Protein AF-0000000076765664 (afdb_homodimer)

Solvent-accessible surface area (backbone atoms only — not comparable to full-atom values): 29771 Å² total; per-residue (Å²): 138,83,83,81,79,84,80,82,80,79,77,76,74,71,69,67,62,60,58,57,54,54,55,56,56,60,59,64,64,59,67,69,59,68,70,66,71,72,58,66,40,49,37,82,98,42,90,52,65,43,54,82,77,34,41,49,78,82,53,77,95,61,85,74,51,81,62,32,49,33,46,73,45,98,91,29,39,26,33,61,51,65,94,41,78,28,46,53,74,42,66,37,77,91,77,33,34,38,31,24,40,30,64,59,28,36,35,70,40,46,89,84,52,68,70,56,43,84,70,52,54,43,29,71,91,39,54,42,26,47,27,40,85,52,22,27,33,35,36,36,12,41,55,28,28,41,33,31,41,38,90,88,41,83,42,32,47,54,23,29,39,32,13,31,53,33,45,79,85,54,49,53,59,60,52,37,12,10,28,41,18,16,42,17,40,36,43,80,81,34,36,54,50,36,77,45,76,45,67,48,56,70,54,47,51,73,40,54,80,33,40,75,56,43,44,76,63,58,59,58,32,34,26,35,37,32,53,29,25,54,89,76,60,69,51,45,68,64,59,45,77,46,87,71,69,61,43,46,22,39,31,29,50,64,73,83,80,62,59,70,65,59,72,69,52,56,68,88,118,138,85,83,81,78,87,83,81,82,78,81,73,72,75,70,69,62,61,59,57,54,55,54,56,57,60,59,63,64,60,67,69,60,69,71,67,72,74,60,66,40,48,36,82,98,43,89,52,66,43,53,82,77,34,40,49,78,82,57,81,93,63,86,75,50,80,62,33,49,32,45,73,46,97,90,30,38,27,35,62,51,65,93,41,76,28,45,54,74,42,66,38,78,90,78,34,33,39,32,24,41,32,63,59,30,37,38,70,43,46,88,82,54,68,71,56,42,84,70,52,54,44,29,71,91,41,55,42,25,47,27,40,83,52,22,26,33,34,35,36,12,40,55,28,28,41,31,31,42,39,90,87,40,81,43,31,47,55,22,28,38,33,11,31,53,33,43,80,86,52,51,54,60,61,51,36,12,11,27,41,17,15,43,19,39,35,43,78,81,34,36,53,50,37,76,47,78,46,67,48,57,69,55,46,52,73,43,54,78,33,38,74,56,44,45,75,64,60,60,58,34,33,25,35,38,33,52,28,25,51,90,77,61,69,49,45,68,64,57,45,75,46,86,72,68,61,44,46,22,41,30,29,51,64,73,83,80,60,57,71,65,60,72,71,49,59,66,87,119

Structure (mmCIF, N/CA/C/O backbone):
data_AF-0000000076765664-model_v1
#
loop_
_entity.id
_entity.type
_entity.pdbx_description
1 polymer 'Uncharacterized protein'
#
loop_
_atom_site.group_PDB
_atom_site.id
_atom_site.type_symbol
_atom_site.label_atom_id
_atom_site.label_alt_id
_atom_site.label_comp_id
_atom_site.label_asym_id
_atom_site.label_entity_id
_atom_site.label_seq_id
_atom_site.pdbx_PDB_ins_code
_atom_site.Cartn_x
_atom_site.Cartn_y
_atom_site.Cartn_z
_atom_site.occupancy
_atom_site.B_iso_or_equiv
_atom_site.auth_seq_id
_atom_site.auth_comp_id
_atom_site.auth_asym_id
_atom_site.auth_atom_id
_atom_site.pdbx_PDB_model_num
ATOM 1 N N . MET A 1 1 ? 41.719 -48.406 -108.688 1 25.58 1 MET A N 1
ATOM 2 C CA . MET A 1 1 ? 42 -47.188 -107.938 1 25.58 1 MET A CA 1
ATOM 3 C C . MET A 1 1 ? 40.719 -46.594 -107.375 1 25.58 1 MET A C 1
ATOM 5 O O . MET A 1 1 ? 39.875 -46.062 -108.062 1 25.58 1 MET A O 1
ATOM 9 N N . LYS A 1 2 ? 40.156 -47.344 -106.312 1 29.62 2 LYS A N 1
ATOM 10 C CA . LYS A 1 2 ? 38.875 -47.406 -105.625 1 29.62 2 LYS A CA 1
ATOM 11 C C . LYS A 1 2 ? 38.688 -46.188 -104.688 1 29.62 2 LYS A C 1
ATOM 13 O O . LYS A 1 2 ? 39.406 -46 -103.75 1 29.62 2 LYS A O 1
ATOM 18 N N . ILE A 1 3 ? 38.344 -45 -105.25 1 30.25 3 ILE A N 1
ATOM 19 C CA . ILE A 1 3 ? 38.344 -43.719 -104.562 1 30.25 3 ILE A CA 1
ATOM 20 C C . ILE A 1 3 ? 37.312 -43.75 -103.438 1 30.25 3 ILE A C 1
ATOM 22 O O . ILE A 1 3 ? 36.156 -44.094 -103.688 1 30.25 3 ILE A O 1
ATOM 26 N N . LEU A 1 4 ? 37.719 -43.844 -102.188 1 29.95 4 LEU A N 1
ATOM 27 C CA . LEU A 1 4 ? 37.188 -43.906 -100.812 1 29.95 4 LEU A CA 1
ATOM 28 C C . LEU A 1 4 ? 36.438 -42.625 -100.438 1 29.95 4 LEU A C 1
ATOM 30 O O . LEU A 1 4 ? 37 -41.531 -100.5 1 29.95 4 LEU A O 1
ATOM 34 N N . GLY A 1 5 ? 35.125 -42.531 -100.812 1 29.28 5 GLY A N 1
ATOM 35 C CA . GLY A 1 5 ? 34.25 -41.406 -100.562 1 29.28 5 GLY A CA 1
ATOM 36 C C . GLY A 1 5 ? 34.125 -41 -99.125 1 29.28 5 GLY A C 1
ATOM 37 O O . GLY A 1 5 ? 34.281 -41.812 -98.25 1 29.28 5 GLY A O 1
ATOM 38 N N . ALA A 1 6 ? 34.344 -39.688 -98.75 1 30.81 6 ALA A N 1
ATOM 39 C CA . ALA A 1 6 ? 34.469 -38.844 -97.562 1 30.81 6 ALA A CA 1
ATOM 40 C C . ALA A 1 6 ? 33.125 -38.812 -96.812 1 30.81 6 ALA A C 1
ATOM 42 O O . ALA A 1 6 ? 32.094 -38.406 -97.375 1 30.81 6 ALA A O 1
ATOM 43 N N . GLN A 1 7 ? 32.938 -39.719 -95.875 1 28.72 7 GLN A N 1
ATOM 44 C CA . GLN A 1 7 ? 31.797 -39.875 -94.938 1 28.72 7 GLN A CA 1
ATOM 45 C C . GLN A 1 7 ? 31.641 -38.625 -94.062 1 28.72 7 GLN A C 1
ATOM 47 O O . GLN A 1 7 ? 32.625 -38.219 -93.438 1 28.72 7 GLN A O 1
ATOM 52 N N . GLY A 1 8 ? 30.719 -37.625 -94.375 1 29.91 8 GLY A N 1
ATOM 53 C CA . GLY A 1 8 ? 30.359 -36.375 -93.75 1 29.91 8 GLY A CA 1
ATOM 54 C C . GLY A 1 8 ? 29.906 -36.562 -92.312 1 29.91 8 GLY A C 1
ATOM 55 O O . GLY A 1 8 ? 29.375 -37.625 -91.938 1 29.91 8 GLY A O 1
ATOM 56 N N . ASN A 1 9 ? 30.625 -36.031 -91.25 1 29.66 9 ASN A N 1
ATOM 57 C CA . ASN A 1 9 ? 30.562 -36 -89.812 1 29.66 9 ASN A CA 1
ATOM 58 C C . ASN A 1 9 ? 29.312 -35.312 -89.312 1 29.66 9 ASN A C 1
ATOM 60 O O . ASN A 1 9 ? 29.109 -34.125 -89.562 1 29.66 9 ASN A O 1
ATOM 64 N N . PRO A 1 10 ? 28.047 -35.875 -89.25 1 35.47 10 PRO A N 1
ATOM 65 C CA . PRO A 1 10 ? 26.859 -35.125 -88.812 1 35.47 10 PRO A CA 1
ATOM 66 C C . PRO A 1 10 ? 26.891 -34.781 -87.312 1 35.47 10 PRO A C 1
ATOM 68 O O . PRO A 1 10 ? 25.844 -34.469 -86.75 1 35.47 10 PRO A O 1
ATOM 71 N N . CYS A 1 11 ? 27.953 -34.281 -86.625 1 29.47 11 CYS A N 1
ATOM 72 C CA . CYS A 1 11 ? 28 -34.25 -85.188 1 29.47 11 CYS A CA 1
ATOM 73 C C . CYS A 1 11 ? 27.047 -33.219 -84.625 1 29.47 11 CYS A C 1
ATOM 75 O O . CYS A 1 11 ? 27.031 -32.969 -83.438 1 29.47 11 CYS A O 1
ATOM 77 N N . ALA A 1 12 ? 26.219 -32.344 -85.312 1 36.91 12 ALA A N 1
ATOM 78 C CA . ALA A 1 12 ? 25.938 -31.109 -84.625 1 36.91 12 ALA A CA 1
ATOM 79 C C . ALA A 1 12 ? 24.781 -31.297 -83.625 1 36.91 12 ALA A C 1
ATOM 81 O O . ALA A 1 12 ? 24.281 -30.312 -83.062 1 36.91 12 ALA A O 1
ATOM 82 N N . THR A 1 13 ? 24.297 -32.469 -83.188 1 41.34 13 THR A N 1
ATOM 83 C CA . THR A 1 13 ? 22.938 -32.375 -82.688 1 41.34 13 THR A CA 1
ATOM 84 C C . THR A 1 13 ? 22.953 -31.891 -81.25 1 41.34 13 THR A C 1
ATOM 86 O O . THR A 1 13 ? 21.906 -31.719 -80.625 1 41.34 13 THR A O 1
ATOM 89 N N . THR A 1 14 ? 24.047 -31.641 -80.438 1 43.28 14 THR A N 1
ATOM 90 C CA . THR A 1 14 ? 23.844 -32 -79.062 1 43.28 14 THR A CA 1
ATOM 91 C C . THR A 1 14 ? 23.203 -30.844 -78.312 1 43.28 14 THR A C 1
ATOM 93 O O . THR A 1 14 ? 22.875 -31 -77.125 1 43.28 14 THR A O 1
ATOM 96 N N . PRO A 1 15 ? 22.984 -29.562 -78.875 1 52.53 15 PRO A N 1
ATOM 97 C CA . PRO A 1 15 ? 22.969 -28.594 -77.812 1 52.53 15 PRO A CA 1
ATOM 98 C C . PRO A 1 15 ? 21.594 -28.469 -77.125 1 52.53 15 PRO A C 1
ATOM 100 O O . PRO A 1 15 ? 21.453 -27.781 -76.125 1 52.53 15 PRO A O 1
ATOM 103 N N . HIS A 1 16 ? 20.5 -29.078 -77.688 1 53.91 16 HIS A N 1
ATOM 104 C CA . HIS A 1 16 ? 19.188 -28.656 -77.188 1 53.91 16 HIS A CA 1
ATOM 105 C C . HIS A 1 16 ? 18.844 -29.344 -75.875 1 53.91 16 HIS A C 1
ATOM 107 O O . HIS A 1 16 ? 17.922 -28.922 -75.188 1 53.91 16 HIS A O 1
ATOM 113 N N . ILE A 1 17 ? 19.672 -30.375 -75.562 1 56.44 17 ILE A N 1
ATOM 114 C CA . ILE A 1 17 ? 19.25 -31.141 -74.375 1 56.44 17 ILE A CA 1
ATOM 115 C C . ILE A 1 17 ? 19.594 -30.375 -73.125 1 56.44 17 ILE A C 1
ATOM 117 O O . ILE A 1 17 ? 18.875 -30.438 -72.125 1 56.44 17 ILE A O 1
ATOM 121 N N . PHE A 1 18 ? 20.531 -29.328 -73.312 1 58.62 18 PHE A N 1
ATOM 122 C CA . PHE A 1 18 ? 20.984 -28.703 -72.062 1 58.62 18 PHE A CA 1
ATOM 123 C C . PHE A 1 18 ? 20 -27.656 -71.562 1 58.62 18 PHE A C 1
ATOM 125 O O . PHE A 1 18 ? 19.781 -27.484 -70.375 1 58.62 18 PHE A O 1
ATOM 132 N N . LEU A 1 19 ? 19.203 -27.094 -72.5 1 60.03 19 LEU A N 1
ATOM 133 C CA . LEU A 1 19 ? 18.328 -26 -72.125 1 60.03 19 LEU A CA 1
ATOM 134 C C . LEU A 1 19 ? 17.078 -26.531 -71.438 1 60.03 19 LEU A C 1
ATOM 136 O O . LEU A 1 19 ? 16.609 -25.938 -70.438 1 60.03 19 LEU A O 1
ATOM 140 N N . VAL A 1 20 ? 16.609 -27.734 -71.812 1 60.72 20 VAL A N 1
ATOM 141 C CA . VAL A 1 20 ? 15.398 -28.297 -71.188 1 60.72 20 VAL A CA 1
ATOM 142 C C . VAL A 1 20 ? 15.695 -28.781 -69.812 1 60.72 20 VAL A C 1
ATOM 144 O O . VAL A 1 20 ? 14.875 -28.609 -68.875 1 60.72 20 VAL A O 1
ATOM 147 N N . GLN A 1 21 ? 16.938 -29.156 -69.5 1 61.19 21 GLN A N 1
ATOM 148 C CA . GLN A 1 21 ? 17.297 -29.625 -68.188 1 61.19 21 GLN A CA 1
ATOM 149 C C . GLN A 1 21 ? 17.422 -28.453 -67.188 1 61.19 21 GLN A C 1
ATOM 151 O O . GLN A 1 21 ? 17.047 -28.562 -66.062 1 61.19 21 GLN A O 1
ATOM 156 N N . LEU A 1 22 ? 17.781 -27.266 -67.75 1 57.78 22 LEU A N 1
ATOM 157 C CA . LEU A 1 22 ? 17.906 -26.109 -66.875 1 57.78 22 LEU A CA 1
ATOM 158 C C . LEU A 1 22 ? 16.531 -25.562 -66.5 1 57.78 22 LEU A C 1
ATOM 160 O O . LEU A 1 22 ? 16.297 -25.172 -65.375 1 57.78 22 LEU A O 1
ATOM 164 N N . LEU A 1 23 ? 15.562 -25.688 -67.375 1 58.16 23 LEU A N 1
ATOM 165 C CA . LEU A 1 23 ? 14.219 -25.188 -67.125 1 58.16 23 LEU A CA 1
ATOM 166 C C . LEU A 1 23 ? 13.508 -26.109 -66.125 1 58.16 23 LEU A C 1
ATOM 168 O O . LEU A 1 23 ? 12.789 -25.625 -65.25 1 58.16 23 LEU A O 1
ATOM 172 N N . LEU A 1 24 ? 13.781 -27.422 -66.125 1 56 24 LEU A N 1
ATOM 173 C CA . LEU A 1 24 ? 13.141 -28.344 -65.25 1 56 24 LEU A CA 1
ATOM 174 C C . LEU A 1 24 ? 13.703 -28.188 -63.812 1 56 24 LEU A C 1
ATOM 176 O O . LEU A 1 24 ? 12.969 -28.297 -62.844 1 56 24 LEU A O 1
ATOM 180 N N . LEU A 1 25 ? 14.992 -27.75 -63.719 1 52.12 25 LEU A N 1
ATOM 181 C CA . LEU A 1 25 ? 15.57 -27.531 -62.375 1 52.12 25 LEU A CA 1
ATOM 182 C C . LEU A 1 25 ? 15.031 -26.25 -61.75 1 52.12 25 LEU A C 1
ATOM 184 O O . LEU A 1 25 ? 14.867 -26.172 -60.531 1 52.12 25 LEU A O 1
ATOM 188 N N . CYS A 1 26 ? 14.672 -25.266 -62.594 1 50.84 26 CYS A N 1
ATOM 189 C CA . CYS A 1 26 ? 14.172 -24.016 -62.031 1 50.84 26 CYS A CA 1
ATOM 190 C C . CYS A 1 26 ? 12.758 -24.172 -61.5 1 50.84 26 CYS A C 1
ATOM 192 O O . CYS A 1 26 ? 12.336 -23.453 -60.594 1 50.84 26 CYS A O 1
ATOM 194 N N . LEU A 1 27 ? 11.961 -25.078 -62.094 1 48 27 LEU A N 1
ATOM 195 C CA . LEU A 1 27 ? 10.578 -25.219 -61.656 1 48 27 LEU A CA 1
ATOM 196 C C . LEU A 1 27 ? 10.523 -25.984 -60.312 1 48 27 LEU A C 1
ATOM 198 O O . LEU A 1 27 ? 9.555 -25.844 -59.562 1 48 27 LEU A O 1
ATOM 202 N N . CYS A 1 28 ? 11.477 -26.875 -60.094 1 44.5 28 CYS A N 1
ATOM 203 C CA . CYS A 1 28 ? 11.336 -27.672 -58.875 1 44.5 28 CYS A CA 1
ATOM 204 C C . CYS A 1 28 ? 11.695 -26.844 -57.625 1 44.5 28 CYS A C 1
ATOM 206 O O . CYS A 1 28 ? 11.523 -27.297 -56.5 1 44.5 28 CYS A O 1
ATOM 208 N N . SER A 1 29 ? 12.445 -25.797 -57.906 1 43.62 29 SER A N 1
ATOM 209 C CA . SER A 1 29 ? 12.875 -25.141 -56.656 1 43.62 29 SER A CA 1
ATOM 210 C C . SER A 1 29 ? 11.742 -24.328 -56.062 1 43.62 29 SER A C 1
ATOM 212 O O . SER A 1 29 ? 11.898 -23.734 -54.969 1 43.62 29 SER A O 1
ATOM 214 N N . LEU A 1 30 ? 10.695 -24.062 -56.875 1 42.25 30 LEU A N 1
ATOM 215 C CA . LEU A 1 30 ? 9.805 -23.078 -56.25 1 42.25 30 LEU A CA 1
ATOM 216 C C . LEU A 1 30 ? 9.016 -23.719 -55.094 1 42.25 30 LEU A C 1
ATOM 218 O O . LEU A 1 30 ? 8.609 -23.016 -54.156 1 42.25 30 LEU A O 1
ATOM 222 N N . PHE A 1 31 ? 8.531 -24.891 -55.375 1 38.59 31 PHE A N 1
ATOM 223 C CA . PHE A 1 31 ? 7.398 -25.203 -54.5 1 38.59 31 PHE A CA 1
ATOM 224 C C . PHE A 1 31 ? 7.871 -25.625 -53.125 1 38.59 31 PHE A C 1
ATOM 226 O O . PHE A 1 31 ? 7.168 -26.344 -52.406 1 38.59 31 PHE A O 1
ATOM 233 N N . CYS A 1 32 ? 9.117 -25.703 -52.875 1 36.62 32 CYS A N 1
ATOM 234 C CA . CYS A 1 32 ? 9.25 -26.016 -51.469 1 36.62 32 CYS A CA 1
ATOM 235 C C . CYS A 1 32 ? 8.609 -24.938 -50.594 1 36.62 32 CYS A C 1
ATOM 237 O O . CYS A 1 32 ? 9.266 -23.953 -50.25 1 36.62 32 CYS A O 1
ATOM 239 N N . THR A 1 33 ? 7.438 -24.422 -51.031 1 37.34 33 THR A N 1
ATOM 240 C CA . THR A 1 33 ? 6.77 -23.703 -49.969 1 37.34 33 THR A CA 1
ATOM 241 C C . THR A 1 33 ? 6.684 -24.562 -48.688 1 37.34 33 THR A C 1
ATOM 243 O O . THR A 1 33 ? 5.973 -25.562 -48.688 1 37.34 33 THR A O 1
ATOM 246 N N . GLY A 1 34 ? 7.77 -24.938 -48.125 1 37.91 34 GLY A N 1
ATOM 247 C CA . GLY A 1 34 ? 7.516 -25.406 -46.781 1 37.91 34 GLY A CA 1
ATOM 248 C C . GLY A 1 34 ? 6.312 -24.75 -46.125 1 37.91 34 GLY A C 1
ATOM 249 O O . GLY A 1 34 ? 6.203 -23.516 -46.125 1 37.91 34 GLY A O 1
ATOM 250 N N . PHE A 1 35 ? 5.121 -25.25 -46.375 1 36.31 35 PHE A N 1
ATOM 251 C CA . PHE A 1 35 ? 4.082 -24.891 -45.406 1 36.31 35 PHE A CA 1
ATOM 252 C C . PHE A 1 35 ? 4.676 -24.688 -44.031 1 36.31 35 PHE A C 1
ATOM 254 O O . PHE A 1 35 ? 5.141 -25.641 -43.406 1 36.31 35 PHE A O 1
ATOM 261 N N . SER A 1 36 ? 5.453 -23.734 -43.812 1 39.22 36 SER A N 1
ATOM 262 C CA . SER A 1 36 ? 5.617 -23.422 -42.406 1 39.22 36 SER A CA 1
ATOM 263 C C . SER A 1 36 ? 4.34 -23.719 -41.625 1 39.22 36 SER A C 1
ATOM 265 O O . SER A 1 36 ? 3.299 -23.109 -41.875 1 39.22 36 SER A O 1
ATOM 267 N N . GLN A 1 37 ? 3.881 -24.906 -41.531 1 42.31 37 GLN A N 1
ATOM 268 C CA . GLN A 1 37 ? 2.801 -25.172 -40.562 1 42.31 37 GLN A CA 1
ATOM 269 C C . GLN A 1 37 ? 2.693 -24.062 -39.531 1 42.31 37 GLN A C 1
ATOM 271 O O . GLN A 1 37 ? 3.629 -23.844 -38.75 1 42.31 37 GLN A O 1
ATOM 276 N N . SER A 1 38 ? 2.156 -22.938 -39.844 1 48.47 38 SER A N 1
ATOM 277 C CA . SER A 1 38 ? 1.904 -21.812 -38.969 1 48.47 38 SER A CA 1
ATOM 278 C C . SER A 1 38 ? 1.567 -22.266 -37.562 1 48.47 38 SER A C 1
ATOM 280 O O . SER A 1 38 ? 0.646 -23.047 -37.344 1 48.47 38 SER A O 1
ATOM 282 N N . ASN A 1 39 ? 2.537 -22.734 -36.781 1 58.38 39 ASN A N 1
ATOM 283 C CA . ASN A 1 39 ? 2.32 -23.078 -35.375 1 58.38 39 ASN A CA 1
ATOM 284 C C . ASN A 1 39 ? 1.175 -22.281 -34.781 1 58.38 39 ASN A C 1
ATOM 286 O O . ASN A 1 39 ? 1.047 -21.078 -35.031 1 58.38 39 ASN A O 1
ATOM 290 N N . PRO A 1 40 ? 0.118 -23.016 -34.406 1 65.19 40 PRO A N 1
ATOM 291 C CA . PRO A 1 40 ? -0.995 -22.266 -33.844 1 65.19 40 PRO A CA 1
ATOM 292 C C . PRO A 1 40 ? -0.533 -21.188 -32.844 1 65.19 40 PRO A C 1
ATOM 294 O O . PRO A 1 40 ? 0.348 -21.453 -32.031 1 65.19 40 PRO A O 1
ATOM 297 N N . THR A 1 41 ? -0.925 -20.047 -33.219 1 82.25 41 THR A N 1
ATOM 298 C CA . THR A 1 41 ? -0.602 -18.938 -32.344 1 82.25 41 THR A CA 1
ATOM 299 C C . THR A 1 41 ? -1.743 -18.656 -31.375 1 82.25 41 THR A C 1
ATOM 301 O O . THR A 1 41 ? -1.747 -17.641 -30.688 1 82.25 41 THR A O 1
ATOM 304 N N . LYS A 1 42 ? -2.766 -19.672 -31.453 1 89.88 42 LYS A N 1
ATOM 305 C CA . LYS A 1 42 ? -3.877 -19.531 -30.516 1 89.88 42 LYS A CA 1
ATOM 306 C C . LYS A 1 42 ? -4.441 -20.891 -30.125 1 89.88 42 LYS A C 1
ATOM 308 O O . LYS A 1 42 ? -4.41 -21.828 -30.906 1 89.88 42 LYS A O 1
ATOM 313 N N . CYS A 1 43 ? -4.914 -20.984 -28.953 1 92.94 43 CYS A N 1
ATOM 314 C CA . CYS A 1 43 ? -5.691 -22.141 -28.547 1 92.94 43 CYS A CA 1
ATOM 315 C C . CYS A 1 43 ? -7.105 -22.078 -29.109 1 92.94 43 CYS A C 1
ATOM 317 O O . CYS A 1 43 ? -7.664 -21 -29.281 1 92.94 43 CYS A O 1
ATOM 319 N N . PRO A 1 44 ? -7.617 -23.25 -29.375 1 89.88 44 PRO A N 1
ATOM 320 C CA . PRO A 1 44 ? -9 -23.25 -29.859 1 89.88 44 PRO A CA 1
ATOM 321 C C . PRO A 1 44 ? -9.961 -22.547 -28.906 1 89.88 44 PRO A C 1
ATOM 323 O O . PRO A 1 44 ? -9.93 -22.781 -27.703 1 89.88 44 PRO A O 1
ATOM 326 N N . GLY A 1 45 ? -10.805 -21.625 -29.469 1 90 45 GLY A N 1
ATOM 327 C CA . GLY A 1 45 ? -11.82 -20.953 -28.672 1 90 45 GLY A CA 1
ATOM 328 C C . GLY A 1 45 ? -11.266 -19.812 -27.859 1 90 45 GLY A C 1
ATOM 329 O O . GLY A 1 45 ? -12.008 -19.172 -27.094 1 90 45 GLY A O 1
ATOM 330 N N . SER A 1 46 ? -9.969 -19.609 -28.031 1 92.38 46 SER A N 1
ATOM 331 C CA . SER A 1 46 ? -9.344 -18.531 -27.25 1 92.38 46 SER A CA 1
ATOM 332 C C . SER A 1 46 ? -9.023 -17.328 -28.125 1 92.38 46 SER A C 1
ATOM 334 O O . SER A 1 46 ? -8.672 -17.484 -29.297 1 92.38 46 SER A O 1
ATOM 336 N N . SER A 1 47 ? -9.227 -16.141 -27.562 1 91.69 47 SER A N 1
ATOM 337 C CA . SER A 1 47 ? -8.875 -14.922 -28.281 1 91.69 47 SER A CA 1
ATOM 338 C C . SER A 1 47 ? -7.438 -14.5 -27.984 1 91.69 47 SER A C 1
ATOM 340 O O . SER A 1 47 ? -6.93 -13.539 -28.562 1 91.69 47 SER A O 1
ATOM 342 N N . ILE A 1 48 ? -6.77 -15.305 -27.172 1 94.06 48 ILE A N 1
ATOM 343 C CA . ILE A 1 48 ? -5.434 -14.922 -26.734 1 94.06 48 ILE A CA 1
ATOM 344 C C . ILE A 1 48 ? -4.398 -15.406 -27.75 1 94.06 48 ILE A C 1
ATOM 346 O O . ILE A 1 48 ? -4.324 -16.609 -28.031 1 94.06 48 ILE A O 1
ATOM 350 N N . ASP A 1 49 ? -3.594 -14.422 -28.234 1 91.81 49 ASP A N 1
ATOM 351 C CA . ASP A 1 49 ? -2.48 -14.773 -29.109 1 91.81 49 ASP A CA 1
ATOM 352 C C . ASP A 1 49 ? -1.295 -15.305 -28.312 1 91.81 49 ASP A C 1
ATOM 354 O O . ASP A 1 49 ? -0.97 -14.781 -27.234 1 91.81 49 ASP A O 1
ATOM 358 N N . ILE A 1 50 ? -0.705 -16.328 -28.875 1 92.5 50 ILE A N 1
ATOM 359 C CA . ILE A 1 50 ? 0.461 -16.922 -28.234 1 92.5 50 ILE A CA 1
ATOM 360 C C . ILE A 1 50 ? 1.707 -16.656 -29.078 1 92.5 50 ILE A C 1
ATOM 362 O O . ILE A 1 50 ? 2.1 -17.484 -29.891 1 92.5 50 ILE A O 1
ATOM 366 N N . PRO A 1 51 ? 2.25 -15.539 -28.828 1 89.12 51 PRO A N 1
ATOM 367 C CA . PRO A 1 51 ? 3.434 -15.195 -29.625 1 89.12 51 PRO A CA 1
ATOM 368 C C . PRO A 1 51 ? 4.711 -15.828 -29.078 1 89.12 51 PRO A C 1
ATOM 370 O O . PRO A 1 51 ? 4.77 -16.203 -27.906 1 89.12 51 PRO A O 1
ATOM 373 N N . SER A 1 52 ? 5.641 -15.992 -30.031 1 86.69 52 SER A N 1
ATOM 374 C CA . SER A 1 52 ? 6.973 -16.312 -29.531 1 86.69 52 SER A CA 1
ATOM 375 C C . SER A 1 52 ? 7.43 -15.305 -28.484 1 86.69 52 SER A C 1
ATOM 377 O O . SER A 1 52 ? 7.148 -14.109 -28.609 1 86.69 52 SER A O 1
ATOM 379 N N . PRO A 1 53 ? 8.086 -15.766 -27.312 1 88.62 53 PRO A N 1
ATOM 380 C CA . PRO A 1 53 ? 8.727 -17.078 -27.156 1 88.62 53 PRO A CA 1
ATOM 381 C C . PRO A 1 53 ? 7.77 -18.141 -26.641 1 88.62 53 PRO A C 1
ATOM 383 O O . PRO A 1 53 ? 8.164 -19.297 -26.453 1 88.62 53 PRO A O 1
ATOM 386 N N . PHE A 1 54 ? 6.531 -17.734 -26.438 1 90.69 54 PHE A N 1
ATOM 387 C CA . PHE A 1 54 ? 5.547 -18.734 -26.047 1 90.69 54 PHE A CA 1
ATOM 388 C C . PHE A 1 54 ? 5.238 -19.672 -27.203 1 90.69 54 PHE A C 1
ATOM 390 O O . PHE A 1 54 ? 5.352 -19.281 -28.375 1 90.69 54 PHE A O 1
ATOM 397 N N . ASN A 1 55 ? 4.961 -20.922 -26.766 1 87.88 55 ASN A N 1
ATOM 398 C CA . ASN A 1 55 ? 4.676 -21.891 -27.828 1 87.88 55 ASN A CA 1
ATOM 399 C C . ASN A 1 55 ? 3.656 -22.938 -27.359 1 87.88 55 ASN A C 1
ATOM 401 O O . ASN A 1 55 ? 3.545 -23.219 -26.172 1 87.88 55 ASN A O 1
ATOM 405 N N . ILE A 1 56 ? 2.869 -23.484 -28.156 1 88.25 56 ILE A N 1
ATOM 406 C CA . ILE A 1 56 ? 1.976 -24.609 -27.922 1 88.25 56 ILE A CA 1
ATOM 407 C C . ILE A 1 56 ? 2.641 -25.906 -28.406 1 88.25 56 ILE A C 1
ATOM 409 O O . ILE A 1 56 ? 2.82 -26.109 -29.609 1 88.25 56 ILE A O 1
ATOM 413 N N . PRO A 1 57 ? 2.99 -26.719 -27.203 1 77.44 57 PRO A N 1
ATOM 414 C CA . PRO A 1 57 ? 3.676 -27.938 -27.625 1 77.44 57 PRO A CA 1
ATOM 415 C C . PRO A 1 57 ? 2.822 -28.812 -28.531 1 77.44 57 PRO A C 1
ATOM 417 O O . PRO A 1 57 ? 1.605 -28.906 -28.359 1 77.44 57 PRO A O 1
ATOM 420 N N . GLY A 1 58 ? 3.428 -29.688 -29.266 1 66.06 58 GLY A N 1
ATOM 421 C CA . GLY A 1 58 ? 2.93 -30.547 -30.328 1 66.06 58 GLY A CA 1
ATOM 422 C C . GLY A 1 58 ? 3.318 -30.062 -31.703 1 66.06 58 GLY A C 1
ATOM 423 O O . GLY A 1 58 ? 3.129 -30.781 -32.688 1 66.06 58 GLY A O 1
ATOM 424 N N . ASN A 1 59 ? 2.996 -28.734 -31.797 1 49.97 59 ASN A N 1
ATOM 425 C CA . ASN A 1 59 ? 3.348 -28.438 -33.188 1 49.97 59 ASN A CA 1
ATOM 426 C C . ASN A 1 59 ? 4.832 -28.672 -33.438 1 49.97 59 ASN A C 1
ATOM 428 O O . ASN A 1 59 ? 5.605 -28.891 -32.5 1 49.97 59 ASN A O 1
ATOM 432 N N . SER A 1 60 ? 5.648 -27.734 -34.219 1 47.97 60 SER A N 1
ATOM 433 C CA . SER A 1 60 ? 6.91 -27.859 -34.938 1 47.97 60 SER A CA 1
ATOM 434 C C . SER A 1 60 ? 8.07 -28.109 -33.969 1 47.97 60 SER A C 1
ATOM 436 O O . SER A 1 60 ? 7.949 -27.875 -32.781 1 47.97 60 SER A O 1
ATOM 438 N N . SER A 1 61 ? 9.312 -28.594 -34.562 1 45.59 61 SER A N 1
ATOM 439 C CA . SER A 1 61 ? 10.727 -28.875 -34.312 1 45.59 61 SER A CA 1
ATOM 440 C C . SER A 1 61 ? 11.359 -27.797 -33.469 1 45.59 61 SER A C 1
ATOM 442 O O . SER A 1 61 ? 12.578 -27.766 -33.281 1 45.59 61 SER A O 1
ATOM 444 N N . ILE A 1 62 ? 10.617 -26.719 -33.125 1 49.5 62 ILE A N 1
ATOM 445 C CA . ILE A 1 62 ? 11.32 -25.5 -32.781 1 49.5 62 ILE A CA 1
ATOM 446 C C . ILE A 1 62 ? 11.82 -25.594 -31.344 1 49.5 62 ILE A C 1
ATOM 448 O O . ILE A 1 62 ? 11.148 -26.156 -30.484 1 49.5 62 ILE A O 1
ATOM 452 N N . SER A 1 63 ? 13.047 -25.141 -31.234 1 49.72 63 SER A N 1
ATOM 453 C CA . SER A 1 63 ? 13.844 -24.938 -30.031 1 49.72 63 SER A CA 1
ATOM 454 C C . SER A 1 63 ? 12.984 -24.422 -28.891 1 49.72 63 SER A C 1
ATOM 456 O O . SER A 1 63 ? 12.336 -23.375 -29.016 1 49.72 63 SER A O 1
ATOM 458 N N . ARG A 1 64 ? 12.398 -25.312 -28.062 1 58.22 64 ARG A N 1
ATOM 459 C CA . ARG A 1 64 ? 11.531 -25.109 -26.906 1 58.22 64 ARG A CA 1
ATOM 460 C C . ARG A 1 64 ? 12.234 -24.266 -25.844 1 58.22 64 ARG A C 1
ATOM 462 O O . ARG A 1 64 ? 13.383 -24.531 -25.5 1 58.22 64 ARG A O 1
ATOM 469 N N . ASN A 1 65 ? 11.797 -23.031 -25.734 1 63.53 65 ASN A N 1
ATOM 470 C CA . ASN A 1 65 ? 12.266 -22.297 -24.547 1 63.53 65 ASN A CA 1
ATOM 471 C C . ASN A 1 65 ? 11.609 -22.812 -23.281 1 63.53 65 ASN A C 1
ATOM 473 O O . ASN A 1 65 ? 10.398 -22.703 -23.109 1 63.53 65 ASN A O 1
ATOM 477 N N . PRO A 1 66 ? 12.398 -23.531 -22.594 1 75.88 66 PRO A N 1
ATOM 478 C CA . PRO A 1 66 ? 11.828 -24.062 -21.359 1 75.88 66 PRO A CA 1
ATOM 479 C C . PRO A 1 66 ? 11.078 -23.016 -20.547 1 75.88 66 PRO A C 1
ATOM 481 O O . PRO A 1 66 ? 11.539 -21.875 -20.422 1 75.88 66 PRO A O 1
ATOM 484 N N . GLY A 1 67 ? 9.836 -23.266 -20.25 1 86.19 67 GLY A N 1
ATOM 485 C CA . GLY A 1 67 ? 9.078 -22.391 -19.375 1 86.19 67 GLY A CA 1
ATOM 486 C C . GLY A 1 67 ? 8.008 -21.609 -20.109 1 86.19 67 GLY A C 1
ATOM 487 O O . GLY A 1 67 ? 7.113 -21.031 -19.469 1 86.19 67 GLY A O 1
ATOM 488 N N . PHE A 1 68 ? 8.062 -21.625 -21.453 1 90.31 68 PHE A N 1
ATOM 489 C CA . PHE A 1 68 ? 7.141 -20.781 -22.203 1 90.31 68 PHE A CA 1
ATOM 490 C C . PHE A 1 68 ? 6.082 -21.625 -22.906 1 90.31 68 PHE A C 1
ATOM 492 O O . PHE A 1 68 ? 5.348 -21.125 -23.766 1 90.31 68 PHE A O 1
ATOM 499 N N . ASP A 1 69 ? 5.988 -22.812 -22.516 1 90.62 69 ASP A N 1
ATOM 500 C CA . ASP A 1 69 ? 5.035 -23.719 -23.156 1 90.62 69 ASP A CA 1
ATOM 501 C C . ASP A 1 69 ? 3.609 -23.438 -22.688 1 90.62 69 ASP A C 1
ATOM 503 O O . ASP A 1 69 ? 3.357 -23.312 -21.484 1 90.62 69 ASP A O 1
ATOM 507 N N . ILE A 1 70 ? 2.744 -23.391 -23.703 1 93.69 70 ILE A N 1
ATOM 508 C CA . ILE A 1 70 ? 1.324 -23.203 -23.438 1 93.69 70 ILE A CA 1
ATOM 509 C C . ILE A 1 70 ? 0.547 -24.453 -23.828 1 93.69 70 ILE A C 1
ATOM 511 O O . ILE A 1 70 ? 0.711 -24.969 -24.938 1 93.69 70 ILE A O 1
ATOM 515 N N . SER A 1 71 ? -0.211 -24.953 -22.891 1 92.19 71 SER A N 1
ATOM 516 C CA . SER A 1 71 ? -1.138 -26.047 -23.203 1 92.19 71 SER A CA 1
ATOM 517 C C . SER A 1 71 ? -2.553 -25.516 -23.422 1 92.19 71 SER A C 1
ATOM 519 O O . SER A 1 71 ? -2.965 -24.547 -22.766 1 92.19 71 SER A O 1
ATOM 521 N N . CYS A 1 72 ? -3.219 -26.156 -24.281 1 93.44 72 CYS A N 1
ATOM 522 C CA . CYS A 1 72 ? -4.594 -25.75 -24.562 1 93.44 72 CYS A CA 1
ATOM 523 C C . CYS A 1 72 ? -5.586 -26.688 -23.875 1 93.44 72 CYS A C 1
ATOM 525 O O . CYS A 1 72 ? -5.621 -27.875 -24.172 1 93.44 72 CYS A O 1
ATOM 527 N N . ASP A 1 73 ? -6.336 -26.078 -22.906 1 92.06 73 ASP A N 1
ATOM 528 C CA . ASP A 1 73 ? -7.375 -26.812 -22.203 1 92.06 73 ASP A CA 1
ATOM 529 C C . ASP A 1 73 ? -8.766 -26.266 -22.547 1 92.06 73 ASP A C 1
ATOM 531 O O . ASP A 1 73 ? -8.891 -25.328 -23.312 1 92.06 73 ASP A O 1
ATOM 535 N N . SER A 1 74 ? -9.75 -26.938 -22.047 1 91.44 74 SER A N 1
ATOM 536 C CA . SER A 1 74 ? -11.125 -26.516 -22.297 1 91.44 74 SER A CA 1
ATOM 537 C C . SER A 1 74 ? -11.375 -25.125 -21.734 1 91.44 74 SER A C 1
ATOM 539 O O . SER A 1 74 ? -12.234 -24.391 -22.25 1 91.44 74 SER A O 1
ATOM 541 N N . THR A 1 75 ? -10.609 -24.734 -20.766 1 90.38 75 THR A N 1
ATOM 542 C CA . THR A 1 75 ? -10.836 -23.4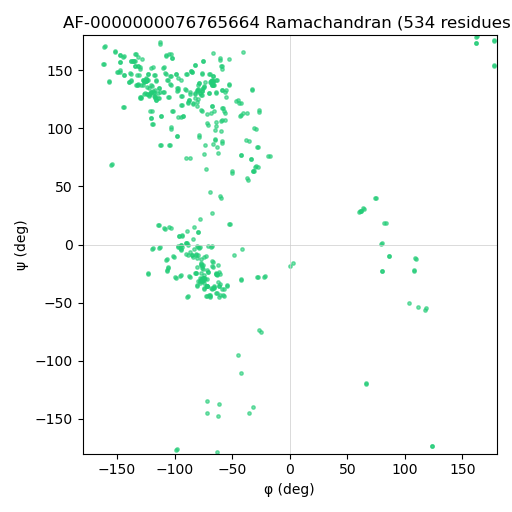53 -20.109 1 90.38 75 THR A CA 1
ATOM 543 C C . THR A 1 75 ? -9.953 -22.359 -20.719 1 90.38 75 THR A C 1
ATOM 545 O O . THR A 1 75 ? -10.062 -21.188 -20.344 1 90.38 75 THR A O 1
ATOM 548 N N . GLY A 1 76 ? -9.125 -22.797 -21.672 1 92.81 76 GLY A N 1
ATOM 549 C CA . GLY A 1 76 ? -8.258 -21.828 -22.328 1 92.81 76 GLY A CA 1
ATOM 550 C C . GLY A 1 76 ? -6.785 -22.188 -22.219 1 92.81 76 GLY A C 1
ATOM 551 O O . GLY A 1 76 ? -6.441 -23.297 -21.828 1 92.81 76 GLY A O 1
ATOM 552 N N . PRO A 1 77 ? -5.969 -21.25 -22.688 1 96.25 77 PRO A N 1
ATOM 553 C CA . PRO A 1 77 ? -4.527 -21.5 -22.609 1 96.25 77 PRO A CA 1
ATOM 554 C C . PRO A 1 77 ? -4.016 -21.562 -21.172 1 96.25 77 PRO A C 1
ATOM 556 O O . PRO A 1 77 ? -4.43 -20.766 -20.328 1 96.25 77 PRO A O 1
ATOM 559 N N . MET A 1 78 ? -3.133 -22.562 -20.969 1 95.5 78 MET A N 1
ATOM 560 C CA . MET A 1 78 ? -2.578 -22.781 -19.641 1 95.5 78 MET A CA 1
ATOM 561 C C . MET A 1 78 ? -1.055 -22.719 -19.672 1 95.5 78 MET A C 1
ATOM 563 O O . MET A 1 78 ? -0.429 -23.141 -20.641 1 95.5 78 MET A O 1
ATOM 567 N N . ILE A 1 79 ? -0.531 -22.234 -18.594 1 94.56 79 ILE A N 1
ATOM 568 C CA . ILE A 1 79 ? 0.917 -22.25 -18.406 1 94.56 79 ILE A CA 1
ATOM 569 C C . ILE A 1 79 ? 1.271 -22.953 -17.109 1 94.56 79 ILE A C 1
ATOM 571 O O . ILE A 1 79 ? 0.57 -22.812 -16.094 1 94.56 79 ILE A O 1
ATOM 575 N N . SER A 1 80 ? 2.322 -23.641 -17.188 1 91.5 80 SER A N 1
ATOM 576 C CA . SER A 1 80 ? 2.781 -24.359 -16 1 91.5 80 SER A CA 1
ATOM 577 C C . SER A 1 80 ? 3.803 -23.531 -15.227 1 91.5 80 SER A C 1
ATOM 579 O O . SER A 1 80 ? 4.844 -23.156 -15.766 1 91.5 80 SER A O 1
ATOM 581 N N . LEU A 1 81 ? 3.447 -23.266 -14.016 1 89.69 81 LEU A N 1
ATOM 582 C CA . LEU A 1 81 ? 4.348 -22.594 -13.086 1 89.69 81 LEU A CA 1
ATOM 583 C C . LEU A 1 81 ? 4.645 -23.469 -11.875 1 89.69 81 LEU A C 1
ATOM 585 O O . LEU A 1 81 ? 3.787 -23.641 -11.008 1 89.69 81 LEU A O 1
ATOM 589 N N . GLY A 1 82 ? 5.82 -24.031 -11.898 1 78.38 82 GLY A N 1
ATOM 590 C CA . GLY A 1 82 ? 6.098 -25.031 -10.891 1 78.38 82 GLY A CA 1
ATOM 591 C C . GLY A 1 82 ? 5.242 -26.281 -11.039 1 78.38 82 GLY A C 1
ATOM 592 O O . GLY A 1 82 ? 5.203 -26.891 -12.109 1 78.38 82 GLY A O 1
ATOM 593 N N . ARG A 1 83 ? 4.461 -26.531 -9.977 1 77.56 83 ARG A N 1
ATOM 594 C CA . ARG A 1 83 ? 3.695 -27.766 -9.992 1 77.56 83 ARG A CA 1
ATOM 595 C C . ARG A 1 83 ? 2.225 -27.5 -10.289 1 77.56 83 ARG A C 1
ATOM 597 O O . ARG A 1 83 ? 1.383 -28.391 -10.141 1 77.56 83 ARG A O 1
ATOM 604 N N . LYS A 1 84 ? 1.961 -26.328 -10.766 1 85.88 84 LYS A N 1
ATOM 605 C CA . LYS A 1 84 ? 0.561 -25.969 -10.977 1 85.88 84 LYS A CA 1
ATOM 606 C C . LYS A 1 84 ? 0.362 -25.312 -12.344 1 85.88 84 LYS A C 1
ATOM 608 O O . LYS A 1 84 ? 1.301 -24.75 -12.906 1 85.88 84 LYS A O 1
ATOM 613 N N . GLN A 1 85 ? -0.854 -25.484 -12.805 1 90.44 85 GLN A N 1
ATOM 614 C CA . GLN A 1 85 ? -1.242 -24.844 -14.062 1 90.44 85 GLN A CA 1
ATOM 615 C C . GLN A 1 85 ? -2.098 -23.609 -13.805 1 90.44 85 GLN A C 1
ATOM 617 O O . GLN A 1 85 ? -2.986 -23.625 -12.953 1 90.44 85 GLN A O 1
ATOM 622 N N . TYR A 1 86 ? -1.749 -22.656 -14.555 1 94.19 86 TYR A N 1
ATOM 623 C CA . TYR A 1 86 ? -2.484 -21.406 -14.453 1 94.19 86 TYR A CA 1
ATOM 624 C C . TYR A 1 86 ? -3.039 -20.984 -15.812 1 94.19 86 TYR A C 1
ATOM 626 O O . TYR A 1 86 ? -2.377 -21.156 -16.844 1 94.19 86 TYR A O 1
ATOM 634 N N . ARG A 1 87 ? -4.188 -20.484 -15.766 1 96.38 87 ARG A N 1
ATOM 635 C CA . ARG A 1 87 ? -4.789 -20.016 -17 1 96.38 87 ARG A CA 1
ATOM 636 C C . ARG A 1 87 ? -4.152 -18.688 -17.453 1 96.38 87 ARG A C 1
ATOM 638 O O . ARG A 1 87 ? -3.984 -17.781 -16.656 1 96.38 87 ARG A O 1
ATOM 645 N N . VAL A 1 88 ? -3.867 -18.609 -18.734 1 97.19 88 VAL A N 1
ATOM 646 C CA . VAL A 1 88 ? -3.303 -17.406 -19.312 1 97.19 88 VAL A CA 1
ATOM 647 C C . VAL A 1 88 ? -4.426 -16.438 -19.703 1 97.19 88 VAL A C 1
ATOM 649 O O . VAL A 1 88 ? -5.355 -16.812 -20.406 1 97.19 88 VAL A O 1
ATOM 652 N N . LEU A 1 89 ? -4.254 -15.219 -19.25 1 97.31 89 LEU A N 1
ATOM 653 C CA . LEU A 1 89 ? -5.281 -14.211 -19.5 1 97.31 89 LEU A CA 1
ATOM 654 C C . LEU A 1 89 ? -4.828 -13.219 -20.562 1 97.31 89 LEU A C 1
ATOM 656 O O . LEU A 1 89 ? -5.652 -12.555 -21.188 1 97.31 89 LEU A O 1
ATOM 660 N N . GLY A 1 90 ? -3.516 -13.148 -20.719 1 96.75 90 GLY A N 1
ATOM 661 C CA . GLY A 1 90 ? -2.967 -12.242 -21.719 1 96.75 90 GLY A CA 1
ATOM 662 C C . GLY A 1 90 ? -1.449 -12.227 -21.734 1 96.75 90 GLY A C 1
ATOM 663 O O . GLY A 1 90 ? -0.81 -12.484 -20.703 1 96.75 90 GLY A O 1
ATOM 664 N N . ILE A 1 91 ? -0.953 -11.883 -22.922 1 96 91 ILE A N 1
ATOM 665 C CA . ILE A 1 91 ? 0.492 -11.797 -23.109 1 96 91 ILE A CA 1
ATOM 666 C C . ILE A 1 91 ? 0.851 -10.453 -23.734 1 96 91 ILE A C 1
ATOM 668 O O . ILE A 1 91 ? 0.264 -10.062 -24.75 1 96 91 ILE A O 1
ATOM 672 N N . SER A 1 92 ? 1.734 -9.75 -23.094 1 95.25 92 SER A N 1
ATOM 673 C CA . SER A 1 92 ? 2.26 -8.523 -23.688 1 95.25 92 SER A CA 1
ATOM 674 C C . SER A 1 92 ? 3.727 -8.68 -24.062 1 95.25 92 SER A C 1
ATOM 676 O O . SER A 1 92 ? 4.609 -8.633 -23.203 1 95.25 92 SER A O 1
ATOM 678 N N . LEU A 1 93 ? 3.951 -8.711 -25.359 1 91.12 93 LEU A N 1
ATOM 679 C CA . LEU A 1 93 ? 5.324 -8.852 -25.828 1 91.12 93 LEU A CA 1
ATOM 680 C C . LEU A 1 93 ? 6.098 -7.551 -25.641 1 91.12 93 LEU A C 1
ATOM 682 O O . LEU A 1 93 ? 7.262 -7.57 -25.234 1 91.12 93 LEU A O 1
ATOM 686 N N . LEU A 1 94 ? 5.418 -6.512 -25.859 1 90.88 94 LEU A N 1
ATOM 687 C CA . LEU A 1 94 ? 6.059 -5.199 -25.812 1 90.88 94 LEU A CA 1
ATOM 688 C C . LEU A 1 94 ? 6.535 -4.887 -24.391 1 90.88 94 LEU A C 1
ATOM 690 O O . LEU A 1 94 ? 7.637 -4.359 -24.203 1 90.88 94 LEU A O 1
ATOM 694 N N . GLN A 1 95 ? 5.754 -5.32 -23.438 1 92.94 95 GLN A N 1
ATOM 695 C CA . GLN A 1 95 ? 6.074 -4.977 -22.047 1 92.94 95 GLN A CA 1
ATOM 696 C C . GLN A 1 95 ? 6.738 -6.148 -21.328 1 92.94 95 GLN A C 1
ATOM 698 O O . GLN A 1 95 ? 7.219 -6 -20.203 1 92.94 95 GLN A O 1
ATOM 703 N N . GLY A 1 96 ? 6.738 -7.297 -21.953 1 94.56 96 GLY A N 1
ATOM 704 C CA . GLY A 1 96 ? 7.457 -8.445 -21.422 1 94.56 96 GLY A CA 1
ATOM 705 C C . GLY A 1 96 ? 6.773 -9.078 -20.219 1 94.56 96 GLY A C 1
ATOM 706 O O . GLY A 1 96 ? 7.426 -9.367 -19.219 1 94.56 96 GLY A O 1
ATOM 707 N N . TYR A 1 97 ? 5.383 -9.148 -20.312 1 97.06 97 TYR A N 1
ATOM 708 C CA . TYR A 1 97 ? 4.734 -9.82 -19.188 1 97.06 97 TYR A CA 1
ATOM 709 C C . TYR A 1 97 ? 3.621 -10.742 -19.672 1 97.06 97 TYR A C 1
ATOM 711 O O . TYR A 1 97 ? 3.178 -10.633 -20.828 1 97.06 97 TYR A O 1
ATOM 719 N N . VAL A 1 98 ? 3.266 -11.711 -18.859 1 97.25 98 VAL A N 1
ATOM 720 C CA . VAL A 1 98 ? 2.109 -12.586 -19.062 1 97.25 98 VAL A CA 1
ATOM 721 C C . VAL A 1 98 ? 1.166 -12.469 -17.859 1 97.25 98 VAL A C 1
ATOM 723 O O . VAL A 1 98 ? 1.613 -12.406 -16.719 1 97.25 98 VAL A O 1
ATOM 726 N N . ARG A 1 99 ? -0.031 -12.266 -18.109 1 98.06 99 ARG A N 1
ATOM 727 C CA . ARG A 1 99 ? -1.07 -12.234 -17.094 1 98.06 99 ARG A CA 1
ATOM 728 C C . ARG A 1 99 ? -1.738 -13.594 -16.953 1 98.06 99 ARG A C 1
ATOM 730 O O . ARG A 1 99 ? -2.148 -14.203 -17.938 1 98.06 99 ARG A O 1
ATOM 737 N N . VAL A 1 100 ? -1.8 -14.109 -15.734 1 97.44 100 VAL A N 1
ATOM 738 C CA . VAL A 1 100 ? -2.363 -15.43 -15.477 1 97.44 100 VAL A CA 1
ATOM 739 C C . VAL A 1 100 ? -3.309 -15.359 -14.281 1 97.44 100 VAL A C 1
ATOM 741 O O . VAL A 1 100 ? -3.316 -14.375 -13.539 1 97.44 100 VAL A O 1
ATOM 744 N N . THR A 1 101 ? -4.121 -16.359 -14.133 1 95.88 101 THR A N 1
ATOM 745 C CA . THR A 1 101 ? -4.895 -16.469 -12.898 1 95.88 101 THR A CA 1
ATOM 746 C C . THR A 1 101 ? -3.977 -16.75 -11.711 1 95.88 101 THR A C 1
ATOM 748 O O . THR A 1 101 ? -2.988 -17.484 -11.836 1 95.88 101 THR A O 1
ATOM 751 N N . GLY A 1 102 ? -4.324 -16.125 -10.633 1 91.12 102 GLY A N 1
ATOM 752 C CA . GLY A 1 102 ? -3.463 -16.219 -9.469 1 91.12 102 GLY A CA 1
ATOM 753 C C . GLY A 1 102 ? -3.947 -17.25 -8.453 1 91.12 102 GLY A C 1
ATOM 754 O O . GLY A 1 102 ? -4.844 -18.031 -8.742 1 91.12 102 GLY A O 1
ATOM 755 N N . HIS A 1 103 ? -3.188 -17.25 -7.398 1 87.31 103 HIS A N 1
ATOM 756 C CA . HIS A 1 103 ? -3.418 -18.156 -6.285 1 87.31 103 HIS A CA 1
ATOM 757 C C . HIS A 1 103 ? -3.629 -17.391 -4.98 1 87.31 103 HIS A C 1
ATOM 759 O O . HIS A 1 103 ? -2.928 -16.406 -4.711 1 87.31 103 HIS A O 1
ATOM 765 N N . THR A 1 104 ? -4.668 -17.844 -4.242 1 91.5 104 THR A N 1
ATOM 766 C CA . THR A 1 104 ? -4.91 -17.266 -2.93 1 91.5 104 THR A CA 1
ATOM 767 C C . THR A 1 104 ? -4.574 -18.25 -1.819 1 91.5 104 THR A C 1
ATOM 769 O O . THR A 1 104 ? -4.957 -19.422 -1.89 1 91.5 104 THR A O 1
ATOM 772 N N . VAL A 1 105 ? -3.844 -17.766 -0.887 1 90.5 105 VAL A N 1
ATOM 773 C CA . VAL A 1 105 ? -3.547 -18.578 0.293 1 90.5 105 VAL A CA 1
ATOM 774 C C . VAL A 1 105 ? -4.508 -18.203 1.422 1 90.5 105 VAL A C 1
ATOM 776 O O . VAL A 1 105 ? -4.754 -17.031 1.682 1 90.5 105 VAL A O 1
ATOM 779 N N . TYR A 1 106 ? -5.047 -19.234 2.084 1 88 106 TYR A N 1
ATOM 780 C CA . TYR A 1 106 ? -5.996 -19.031 3.174 1 88 106 TYR A CA 1
ATOM 781 C C . TYR A 1 106 ? -5.426 -19.547 4.492 1 88 106 TYR A C 1
ATOM 783 O O . TYR A 1 106 ? -4.699 -20.547 4.52 1 88 106 TYR A O 1
ATOM 791 N N . THR A 1 107 ? -5.734 -18.75 5.551 1 83.38 107 THR A N 1
ATOM 792 C CA . THR A 1 107 ? -5.434 -19.234 6.887 1 83.38 107 THR A CA 1
ATOM 793 C C . THR A 1 107 ? -6.488 -18.781 7.887 1 83.38 107 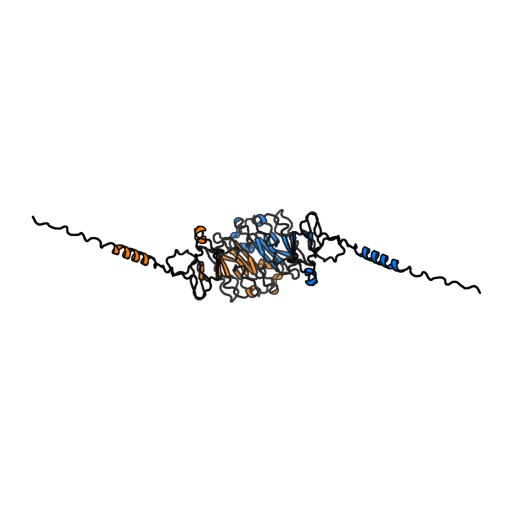THR A C 1
ATOM 795 O O . THR A 1 107 ? -7.246 -17.859 7.617 1 83.38 107 THR A O 1
ATOM 798 N N . GLN A 1 108 ? -6.59 -19.5 9.156 1 75.44 108 GLN A N 1
ATOM 799 C CA . GLN A 1 108 ? -7.492 -19.156 10.25 1 75.44 108 GLN A CA 1
ATOM 800 C C . GLN A 1 108 ? -8.945 -19.234 9.805 1 75.44 108 GLN A C 1
ATOM 802 O O . GLN A 1 108 ? -9.758 -18.375 10.148 1 75.44 108 GLN A O 1
ATOM 807 N N . CYS A 1 109 ? -9.164 -20.062 8.883 1 71.19 109 CYS A N 1
ATOM 808 C CA . CYS A 1 109 ? -10.539 -20.203 8.422 1 71.19 109 CYS A CA 1
ATOM 809 C C . CYS A 1 109 ? -11.344 -21.078 9.383 1 71.19 109 CYS A C 1
ATOM 811 O O . CYS A 1 109 ? -10.852 -22.078 9.883 1 71.19 109 CYS A O 1
ATOM 813 N N . GLN A 1 110 ? -12.062 -20.453 10.43 1 55.81 110 GLN A N 1
ATOM 814 C CA . GLN A 1 110 ? -12.867 -21.328 11.289 1 55.81 110 GLN A CA 1
ATOM 815 C C . GLN A 1 110 ? -13.414 -22.516 10.508 1 55.81 110 GLN A C 1
ATOM 817 O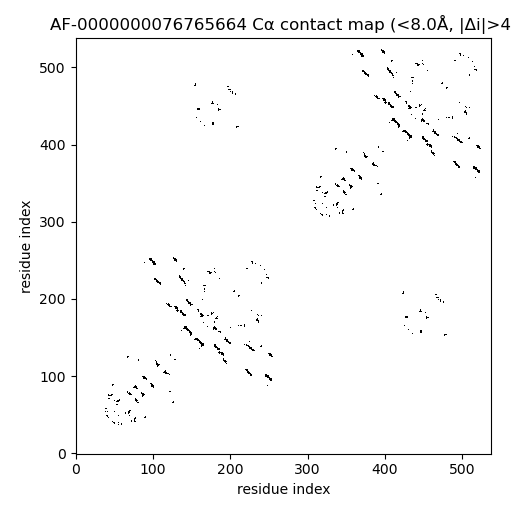 O . GLN A 1 110 ? -13.25 -22.594 9.289 1 55.81 110 GLN A O 1
ATOM 822 N N . GLN A 1 111 ? -14.852 -22.875 10.859 1 48.28 111 GLN A N 1
ATOM 823 C CA . GLN A 1 111 ? -15.453 -24.156 10.516 1 48.28 111 GLN A CA 1
ATOM 824 C C . GLN A 1 111 ? -15.07 -24.578 9.102 1 48.28 111 GLN A C 1
ATOM 826 O O . GLN A 1 111 ? -14.562 -25.688 8.898 1 48.28 111 GLN A O 1
ATOM 831 N N . ASN A 1 112 ? -16.078 -24.562 8.18 1 39.5 112 ASN A N 1
ATOM 832 C CA . ASN A 1 112 ? -16.156 -25.172 6.859 1 39.5 112 ASN A CA 1
ATOM 833 C C . ASN A 1 112 ? -15.102 -24.625 5.914 1 39.5 112 ASN A C 1
ATOM 835 O O . ASN A 1 112 ? -15.164 -24.844 4.703 1 39.5 112 ASN A O 1
ATOM 839 N N . ALA A 1 113 ? -14.641 -23.562 6.324 1 42.47 113 ALA A N 1
ATOM 840 C CA . ALA A 1 113 ? -13.844 -23.031 5.223 1 42.47 113 ALA A CA 1
ATOM 841 C C . ALA A 1 113 ? -12.539 -23.812 5.07 1 42.47 113 ALA A C 1
ATOM 843 O O . ALA A 1 113 ? -12.055 -24.422 6.027 1 42.47 113 ALA A O 1
ATOM 844 N N . GLY A 1 114 ? -12.062 -24.109 3.971 1 41.62 114 GLY A N 1
ATOM 845 C CA . GLY A 1 114 ? -11.07 -24.938 3.299 1 41.62 114 GLY A CA 1
ATOM 846 C C . GLY A 1 114 ? -9.68 -24.781 3.869 1 41.62 114 GLY A C 1
ATOM 847 O O . GLY A 1 114 ? -9.43 -23.906 4.691 1 41.62 114 GLY A O 1
ATOM 848 N N . PRO A 1 115 ? -8.836 -25.703 3.645 1 43.72 115 PRO A N 1
ATOM 849 C CA . PRO A 1 115 ? -7.426 -25.922 3.963 1 43.72 115 PRO A CA 1
ATOM 850 C C . PRO A 1 115 ? -6.602 -24.625 3.893 1 43.72 115 PRO A C 1
ATOM 852 O O . PRO A 1 115 ? -6.871 -23.766 3.053 1 43.72 115 PRO A O 1
ATOM 855 N N . VAL A 1 116 ? -6.059 -24.109 5.121 1 48.91 116 VAL A N 1
ATOM 856 C CA . VAL A 1 116 ? -4.844 -23.312 5.039 1 48.91 116 VAL A CA 1
ATOM 857 C C . VAL A 1 116 ? -4.008 -23.75 3.84 1 48.91 116 VAL A C 1
ATOM 859 O O . VAL A 1 116 ? -3.541 -24.891 3.789 1 48.91 116 VAL A O 1
ATOM 862 N N . THR A 1 117 ? -4.469 -23.531 2.652 1 53.06 117 THR A N 1
ATOM 863 C CA . THR A 1 117 ? -3.564 -24 1.608 1 53.06 117 THR A CA 1
ATOM 864 C C . THR A 1 117 ? -2.205 -23.312 1.721 1 53.06 117 THR A C 1
ATOM 866 O O . THR A 1 117 ? -2.123 -22.078 1.747 1 53.06 117 THR A O 1
ATOM 869 N N . THR A 1 118 ? -1.276 -23.984 2.557 1 55.06 118 THR A N 1
ATOM 870 C CA . THR A 1 118 ? 0.135 -23.641 2.678 1 55.06 118 THR A CA 1
ATOM 871 C C . THR A 1 118 ? 0.801 -23.594 1.306 1 55.06 118 THR A C 1
ATOM 873 O O . THR A 1 118 ? 2.027 -23.656 1.203 1 55.06 118 THR A O 1
ATOM 876 N N . ASN A 1 119 ? -0.055 -23.5 0.185 1 60.97 119 ASN A N 1
ATOM 877 C CA . ASN A 1 119 ? 0.662 -23.656 -1.076 1 60.97 119 ASN A CA 1
ATOM 878 C C . ASN A 1 119 ? 1.356 -22.359 -1.489 1 60.97 119 ASN A C 1
ATOM 880 O O . ASN A 1 119 ? 0.806 -21.281 -1.312 1 60.97 119 ASN A O 1
ATOM 884 N N . PHE A 1 120 ? 2.773 -22.469 -1.602 1 76.69 120 PHE A N 1
ATOM 885 C CA . PHE A 1 120 ? 3.539 -21.344 -2.105 1 76.69 120 PHE A CA 1
ATOM 886 C C . PHE A 1 120 ? 3.768 -21.469 -3.605 1 76.69 120 PHE A C 1
ATOM 888 O O . PHE A 1 120 ? 3.664 -22.562 -4.168 1 76.69 120 PHE A O 1
ATOM 895 N N . ILE A 1 121 ? 3.707 -20.438 -4.297 1 84.81 121 ILE A N 1
ATOM 896 C CA . ILE A 1 121 ? 4.074 -20.359 -5.707 1 84.81 121 ILE A CA 1
ATOM 897 C C . ILE A 1 121 ? 5.59 -20.25 -5.836 1 84.81 121 ILE A C 1
ATOM 899 O O . ILE A 1 121 ? 6.211 -19.406 -5.184 1 84.81 121 ILE A O 1
ATOM 903 N N . ASP A 1 122 ? 6.094 -21.188 -6.625 1 89.88 122 ASP A N 1
ATOM 904 C CA . ASP A 1 122 ? 7.535 -21.219 -6.852 1 89.88 122 ASP A CA 1
ATOM 905 C C . ASP A 1 122 ? 7.859 -21.062 -8.336 1 89.88 122 ASP A C 1
ATOM 907 O O . ASP A 1 122 ? 7.668 -22 -9.125 1 89.88 122 ASP A O 1
ATOM 911 N N . LEU A 1 123 ? 8.398 -19.891 -8.664 1 91.06 123 LEU A N 1
ATOM 912 C CA . LEU A 1 123 ? 8.703 -19.594 -10.055 1 91.06 123 LEU A CA 1
ATOM 913 C C . LEU A 1 123 ? 10.164 -19.891 -10.367 1 91.06 123 LEU A C 1
ATOM 915 O O . LEU A 1 123 ? 10.633 -19.641 -11.477 1 91.06 123 LEU A O 1
ATOM 919 N N . ARG A 1 124 ? 10.836 -20.469 -9.469 1 89 124 ARG A N 1
ATOM 920 C CA . ARG A 1 124 ? 12.227 -20.828 -9.758 1 89 124 ARG A CA 1
ATOM 921 C C . ARG A 1 124 ? 12.297 -21.844 -10.891 1 89 124 ARG A C 1
ATOM 923 O O . ARG A 1 124 ? 11.469 -22.766 -10.961 1 89 124 ARG A O 1
ATOM 930 N N . GLY A 1 125 ? 13.227 -21.688 -11.68 1 85.69 125 GLY A N 1
ATOM 931 C CA . GLY A 1 125 ? 13.375 -22.562 -12.828 1 85.69 125 GLY A CA 1
ATOM 932 C C . GLY A 1 125 ? 12.57 -22.109 -14.031 1 85.69 125 GLY A C 1
ATOM 933 O O . GLY A 1 125 ? 12.633 -22.734 -15.094 1 85.69 125 GLY A O 1
ATOM 934 N N . THR A 1 126 ? 11.773 -21.203 -13.828 1 89.56 126 THR A N 1
ATOM 935 C CA . THR A 1 126 ? 11.039 -20.594 -14.938 1 89.56 126 THR A CA 1
ATOM 936 C C . THR A 1 126 ? 11.633 -19.234 -15.297 1 89.56 126 THR A C 1
ATOM 938 O O . THR A 1 126 ? 12.406 -18.672 -14.531 1 89.56 126 THR A O 1
ATOM 941 N N . PRO A 1 127 ? 11.305 -18.75 -16.406 1 91.62 127 PRO A N 1
ATOM 942 C CA . PRO A 1 127 ? 11.828 -17.422 -16.781 1 91.62 127 PRO A CA 1
ATOM 943 C C . PRO A 1 127 ? 11.062 -16.281 -16.125 1 91.62 127 PRO A C 1
ATOM 945 O O . PRO A 1 127 ? 11.336 -15.109 -16.422 1 91.62 127 PRO A O 1
ATOM 948 N N . PHE A 1 128 ? 10.25 -16.562 -15.219 1 95 128 PHE A N 1
ATOM 949 C CA . PHE A 1 128 ? 9.305 -15.547 -14.773 1 95 128 PHE A CA 1
ATOM 950 C C . PHE A 1 128 ? 9.656 -15.062 -13.367 1 95 128 PHE A C 1
ATOM 952 O O . PHE A 1 128 ? 10.289 -15.781 -12.602 1 95 128 PHE A O 1
ATOM 959 N N . THR A 1 129 ? 9.266 -13.812 -13.094 1 95.75 129 THR A N 1
ATOM 960 C CA . THR A 1 129 ? 9.203 -13.211 -11.766 1 95.75 129 THR A CA 1
ATOM 961 C C . THR A 1 129 ? 7.863 -12.508 -11.555 1 95.75 129 THR A C 1
ATOM 963 O O . THR A 1 129 ? 7.195 -12.133 -12.523 1 95.75 129 THR A O 1
ATOM 966 N N . PHE A 1 130 ? 7.5 -12.43 -10.297 1 96.06 130 PHE A N 1
ATOM 967 C CA . PHE A 1 130 ? 6.328 -11.594 -10.039 1 96.06 130 PHE A CA 1
ATOM 968 C C . PHE A 1 130 ? 6.609 -10.141 -10.398 1 96.06 130 PHE A C 1
ATOM 970 O O . PHE A 1 130 ? 7.621 -9.578 -9.977 1 96.06 130 PHE A O 1
ATOM 977 N N . SER A 1 131 ? 5.699 -9.57 -11.148 1 97.38 131 SER A N 1
ATOM 978 C CA . SER A 1 131 ? 5.914 -8.18 -11.547 1 97.38 131 SER A CA 1
ATOM 979 C C . SER A 1 131 ? 5.824 -7.246 -10.344 1 97.38 131 SER A C 1
ATOM 981 O O . SER A 1 131 ? 4.77 -7.141 -9.711 1 97.38 131 SER A O 1
ATOM 983 N N . PRO A 1 132 ? 6.844 -6.555 -10.031 1 95.88 132 PRO A N 1
ATOM 984 C CA . PRO A 1 132 ? 6.773 -5.633 -8.898 1 95.88 132 PRO A CA 1
ATOM 985 C C . PRO A 1 132 ? 6.004 -4.355 -9.219 1 95.88 132 PRO A C 1
ATOM 987 O O . PRO A 1 132 ? 5.551 -3.652 -8.312 1 95.88 132 PRO A O 1
ATOM 990 N N . THR A 1 133 ? 5.844 -4.051 -10.516 1 94.81 133 THR A N 1
ATOM 991 C CA . THR A 1 133 ? 5.242 -2.783 -10.914 1 94.81 133 THR A CA 1
ATOM 992 C C . THR A 1 133 ? 3.744 -2.945 -11.156 1 94.81 133 THR A C 1
ATOM 994 O O . THR A 1 133 ? 2.971 -2.01 -10.938 1 94.81 133 THR A O 1
ATOM 997 N N . LEU A 1 134 ? 3.406 -4.137 -11.5 1 97.75 134 LEU A N 1
ATOM 998 C CA . LEU A 1 134 ? 2.014 -4.289 -11.898 1 97.75 134 LEU A CA 1
ATOM 999 C C . LEU A 1 134 ? 1.21 -5.008 -10.82 1 97.75 134 LEU A C 1
ATOM 1001 O O . LEU A 1 134 ? -0.021 -4.941 -10.812 1 97.75 134 LEU A O 1
ATOM 1005 N N . ASN A 1 135 ? 1.928 -5.684 -9.992 1 98.06 135 ASN A N 1
ATOM 1006 C CA . ASN A 1 135 ? 1.238 -6.426 -8.938 1 98.06 135 ASN A CA 1
ATOM 1007 C C . ASN A 1 135 ? 1.312 -5.699 -7.598 1 98.06 135 ASN A C 1
ATOM 1009 O O . ASN A 1 135 ? 2.17 -4.836 -7.402 1 98.06 135 ASN A O 1
ATOM 1013 N N . LYS A 1 136 ? 0.416 -6.066 -6.734 1 98 136 LYS A N 1
ATOM 1014 C CA . LYS A 1 136 ? 0.499 -5.793 -5.301 1 98 136 LYS A CA 1
ATOM 1015 C C . LYS A 1 136 ? 0.319 -7.07 -4.484 1 98 136 LYS A C 1
ATOM 1017 O O . LYS A 1 136 ? -0.466 -7.945 -4.859 1 98 136 LYS A O 1
ATOM 1022 N N . PHE A 1 137 ? 1.083 -7.121 -3.455 1 97.5 137 PHE A N 1
ATOM 1023 C CA . PHE A 1 137 ? 0.8 -8.125 -2.438 1 97.5 137 PHE A CA 1
ATOM 1024 C C . PHE A 1 137 ? -0.363 -7.688 -1.554 1 97.5 137 PHE A C 1
ATOM 1026 O O . PHE A 1 137 ? -0.364 -6.574 -1.024 1 97.5 137 PHE A O 1
ATOM 1033 N N . THR A 1 138 ? -1.349 -8.594 -1.367 1 97.88 138 THR A N 1
ATOM 1034 C CA . THR A 1 138 ? -2.604 -8.18 -0.747 1 97.88 138 THR A CA 1
ATOM 1035 C C . THR A 1 138 ? -3.02 -9.172 0.339 1 97.88 138 THR A C 1
ATOM 1037 O O . THR A 1 138 ? -2.91 -10.383 0.155 1 97.88 138 THR A O 1
ATOM 1040 N N . VAL A 1 139 ? -3.475 -8.625 1.437 1 96.62 139 VAL A N 1
ATOM 1041 C CA . VAL A 1 139 ? -4.027 -9.43 2.521 1 96.62 139 VAL A CA 1
ATOM 1042 C C . VAL A 1 139 ? -5.441 -8.961 2.846 1 96.62 139 VAL A C 1
ATOM 1044 O O . VAL A 1 139 ? -5.684 -7.758 2.994 1 96.62 139 VAL A O 1
ATOM 1047 N N . VAL A 1 140 ? -6.359 -9.898 2.902 1 95.75 140 VAL A N 1
ATOM 1048 C CA . VAL A 1 140 ? -7.738 -9.625 3.289 1 95.75 140 VAL A CA 1
ATOM 1049 C C . VAL A 1 140 ? -8.07 -10.383 4.57 1 95.75 140 VAL A C 1
ATOM 1051 O O . VAL A 1 140 ? -7.867 -11.602 4.656 1 95.75 140 VAL A O 1
ATOM 1054 N N . GLY A 1 141 ? -8.547 -9.672 5.504 1 93.31 141 GLY A N 1
ATOM 1055 C CA . GLY A 1 141 ? -8.883 -10.234 6.801 1 93.31 141 GLY A CA 1
ATOM 1056 C C . GLY A 1 141 ? -9.023 -9.188 7.891 1 93.31 141 GLY A C 1
ATOM 1057 O O . GLY A 1 141 ? -8.781 -8.008 7.656 1 93.31 141 GLY A O 1
ATOM 1058 N N . CYS A 1 142 ? -9.359 -9.617 9.109 1 90.31 142 CYS A N 1
ATOM 1059 C CA . CYS A 1 142 ? -9.602 -8.656 10.188 1 90.31 142 CYS A CA 1
ATOM 1060 C C . CYS A 1 142 ? -8.625 -8.867 11.336 1 90.31 142 CYS A C 1
ATOM 1062 O O . CYS A 1 142 ? -8.672 -8.156 12.336 1 90.31 142 CYS A O 1
ATOM 1064 N N . ASP A 1 143 ? -7.824 -9.812 11.258 1 88.5 143 ASP A N 1
ATOM 1065 C CA . ASP A 1 143 ? -6.734 -10.148 12.172 1 88.5 143 ASP A CA 1
ATOM 1066 C C . ASP A 1 143 ? -5.648 -10.945 11.461 1 88.5 143 ASP A C 1
ATOM 1068 O O . ASP A 1 143 ? -5.43 -12.117 11.773 1 88.5 143 ASP A O 1
ATOM 1072 N N . SER A 1 144 ? -4.996 -10.211 10.555 1 91.31 144 SER A N 1
ATOM 1073 C CA . SER A 1 144 ? -4.129 -10.961 9.656 1 91.31 144 SER A CA 1
ATOM 1074 C C . SER A 1 144 ? -2.867 -10.172 9.32 1 91.31 144 SER A C 1
ATOM 1076 O O . SER A 1 144 ? -2.945 -9.062 8.789 1 91.31 144 SER A O 1
ATOM 1078 N N . MET A 1 145 ? -1.826 -10.719 9.68 1 92.31 145 MET A N 1
ATOM 1079 C CA . MET A 1 145 ? -0.534 -10.273 9.164 1 92.31 145 MET A CA 1
ATOM 1080 C C . MET A 1 145 ? 0.142 -11.367 8.352 1 92.31 145 MET A C 1
ATOM 1082 O O . MET A 1 145 ? 0.287 -12.5 8.828 1 92.31 145 MET A O 1
ATOM 1086 N N . ALA A 1 146 ? 0.439 -11 7.191 1 93.44 146 ALA A N 1
ATOM 1087 C CA . ALA A 1 146 ? 1.133 -11.969 6.34 1 93.44 146 ALA A CA 1
ATOM 1088 C C . ALA A 1 146 ? 2.492 -11.43 5.898 1 93.44 146 ALA A C 1
ATOM 1090 O O . ALA A 1 146 ? 2.611 -10.266 5.516 1 93.44 146 ALA A O 1
ATOM 1091 N N . MET A 1 147 ? 3.479 -12.266 5.938 1 92.31 147 MET A N 1
ATOM 1092 C CA . MET A 1 147 ? 4.844 -11.906 5.562 1 92.31 147 MET A CA 1
ATOM 1093 C C . MET A 1 147 ? 5.363 -12.828 4.465 1 92.31 147 MET A C 1
ATOM 1095 O O . MET A 1 147 ? 5.086 -14.031 4.473 1 92.31 147 MET A O 1
ATOM 1099 N N . ILE A 1 148 ? 6.074 -12.234 3.588 1 91.94 148 ILE A N 1
ATOM 1100 C CA . ILE A 1 148 ? 6.727 -12.992 2.525 1 91.94 148 ILE A CA 1
ATOM 1101 C C . ILE A 1 148 ? 8.102 -13.461 2.994 1 91.94 148 ILE A C 1
ATOM 1103 O O . ILE A 1 148 ? 8.984 -12.648 3.254 1 91.94 148 ILE A O 1
ATOM 1107 N N . GLN A 1 149 ? 8.258 -14.695 2.957 1 88.38 149 GLN A N 1
ATOM 1108 C CA . GLN A 1 149 ? 9.516 -15.258 3.428 1 88.38 149 GLN A CA 1
ATOM 1109 C C . GLN A 1 149 ? 10.57 -15.266 2.322 1 88.38 149 GLN A C 1
ATOM 1111 O O . GLN A 1 149 ? 10.234 -15.344 1.139 1 88.38 149 GLN A O 1
ATOM 1116 N N . SER A 1 150 ? 11.828 -15.133 2.779 1 81 150 SER A N 1
ATOM 1117 C CA . SER A 1 150 ? 12.93 -15.367 1.858 1 81 150 SER A CA 1
ATOM 1118 C C . SER A 1 150 ? 13.242 -16.859 1.735 1 81 150 SER A C 1
ATOM 1120 O O . SER A 1 150 ? 13.344 -17.562 2.742 1 81 150 SER A O 1
ATOM 1122 N N . PRO A 1 151 ? 13.328 -17.297 0.49 1 71.25 151 PRO A N 1
ATOM 1123 C CA . PRO A 1 151 ? 13.531 -18.75 0.346 1 71.25 151 PRO A CA 1
ATOM 1124 C C . PRO A 1 151 ? 14.859 -19.219 0.934 1 71.25 151 PRO A C 1
ATOM 1126 O O . PRO A 1 151 ? 14.961 -20.344 1.412 1 71.25 151 PRO A O 1
ATOM 1129 N N . ASP A 1 152 ? 15.93 -18.469 0.707 1 65.12 152 ASP A N 1
ATOM 1130 C CA . ASP A 1 152 ? 17.266 -18.969 0.975 1 65.12 152 ASP A CA 1
ATOM 1131 C C . ASP A 1 152 ? 17.672 -18.734 2.43 1 65.12 152 ASP A C 1
ATOM 1133 O O . ASP A 1 152 ? 18.641 -19.312 2.92 1 65.12 152 ASP A O 1
ATOM 1137 N N . VAL A 1 153 ? 17.188 -17.828 2.979 1 61.59 153 VAL A N 1
ATOM 1138 C CA . VAL A 1 153 ? 17.609 -17.531 4.344 1 61.59 153 VAL A CA 1
ATOM 1139 C C . VAL A 1 153 ? 16.422 -17.609 5.289 1 61.59 153 VAL A C 1
ATOM 1141 O O . VAL A 1 153 ? 15.422 -16.891 5.098 1 61.59 153 VAL A O 1
ATOM 1144 N N . THR A 1 154 ? 16.547 -18.531 6.113 1 56.47 154 THR A N 1
ATOM 1145 C CA . THR A 1 154 ? 15.5 -18.703 7.121 1 56.47 154 THR A CA 1
ATOM 1146 C C . THR A 1 154 ? 15.352 -17.438 7.957 1 56.47 154 THR A C 1
ATOM 1148 O O . THR A 1 154 ? 16.344 -16.781 8.289 1 56.47 154 THR A O 1
ATOM 1151 N N . SER A 1 155 ? 14.195 -17.031 8.133 1 56.97 155 SER A N 1
ATOM 1152 C CA . SER A 1 155 ? 13.844 -15.984 9.078 1 56.97 155 SER A CA 1
ATOM 1153 C C . SER A 1 155 ? 14.047 -14.602 8.477 1 56.97 155 SER A C 1
ATOM 1155 O O . SER A 1 155 ? 14.328 -13.641 9.195 1 56.97 155 SER A O 1
ATOM 1157 N N . ARG A 1 156 ? 14.109 -14.609 7.137 1 77.38 156 ARG A N 1
ATOM 1158 C CA . ARG A 1 156 ? 14.156 -13.297 6.5 1 77.38 156 ARG A CA 1
ATOM 1159 C C . ARG A 1 156 ? 12.891 -13.047 5.68 1 77.38 156 ARG A C 1
ATOM 1161 O O . ARG A 1 156 ? 12.336 -13.969 5.078 1 77.38 156 ARG A O 1
ATOM 1168 N N . TYR A 1 157 ? 12.383 -11.883 5.965 1 85.88 157 TYR A N 1
ATOM 1169 C CA . TYR A 1 157 ? 11.188 -11.469 5.23 1 85.88 157 TYR A CA 1
ATOM 1170 C C . TYR A 1 157 ? 11.539 -10.445 4.152 1 85.88 157 TYR A C 1
ATOM 1172 O O . TYR A 1 157 ? 12.406 -9.602 4.352 1 85.88 157 TYR A O 1
ATOM 1180 N N . ARG A 1 158 ? 10.82 -10.586 3.115 1 90.31 158 ARG A N 1
ATOM 1181 C CA . ARG A 1 158 ? 11.039 -9.68 1.994 1 90.31 158 ARG A CA 1
ATOM 1182 C C . ARG A 1 158 ? 9.906 -8.664 1.875 1 90.31 158 ARG A C 1
ATOM 1184 O O . ARG A 1 158 ? 10.016 -7.684 1.14 1 90.31 158 ARG A O 1
ATOM 1191 N N . GLY A 1 159 ? 8.859 -8.938 2.594 1 92.94 159 GLY A N 1
ATOM 1192 C CA . GLY A 1 159 ? 7.691 -8.07 2.533 1 92.94 159 GLY A CA 1
ATOM 1193 C C . GLY A 1 159 ? 6.535 -8.57 3.381 1 92.94 159 GLY A C 1
ATOM 1194 O O . GLY A 1 159 ? 6.648 -9.594 4.047 1 92.94 159 GLY A O 1
ATOM 1195 N N . GLY A 1 160 ? 5.52 -7.77 3.402 1 95.12 160 GLY A N 1
ATOM 1196 C CA . GLY A 1 160 ? 4.328 -8.141 4.148 1 95.12 160 GLY A CA 1
ATOM 1197 C C . GLY A 1 160 ? 3.422 -6.961 4.449 1 95.12 160 GLY A C 1
ATOM 1198 O O . GLY A 1 160 ? 3.771 -5.812 4.164 1 95.12 160 GLY A O 1
ATOM 1199 N N . CYS A 1 161 ? 2.285 -7.258 4.996 1 97.06 161 CYS A N 1
ATOM 1200 C CA . CYS A 1 161 ? 1.376 -6.207 5.441 1 97.06 161 CYS A CA 1
ATOM 1201 C C . CYS A 1 161 ? 0.369 -6.75 6.449 1 97.06 161 CYS A C 1
ATOM 1203 O O . CYS A 1 161 ? 0.358 -7.949 6.738 1 97.06 161 CYS A O 1
ATOM 1205 N N . VAL A 1 162 ? -0.352 -5.855 7.039 1 95.81 162 VAL A N 1
ATOM 1206 C CA . VAL A 1 162 ? -1.272 -6.215 8.117 1 95.81 162 VAL A CA 1
ATOM 1207 C C . VAL A 1 162 ? -2.672 -5.691 7.793 1 95.81 162 VAL A C 1
ATOM 1209 O O . VAL A 1 162 ? -2.82 -4.598 7.242 1 95.81 162 VAL A O 1
ATOM 1212 N N . SER A 1 163 ? -3.611 -6.488 8.102 1 95.25 163 SER A N 1
ATOM 1213 C CA . SER A 1 163 ? -5.016 -6.098 7.988 1 95.25 163 SER A CA 1
ATOM 1214 C C . SER A 1 163 ? -5.77 -6.379 9.281 1 95.25 163 SER A C 1
ATOM 1216 O O . SER A 1 163 ? -5.574 -7.426 9.906 1 95.25 163 SER A O 1
ATOM 1218 N N . PHE A 1 164 ? -6.605 -5.422 9.68 1 91.5 164 PHE A N 1
ATOM 1219 C CA . PHE A 1 164 ? -7.316 -5.508 10.945 1 91.5 164 PHE A CA 1
ATOM 1220 C C . PHE A 1 164 ? -8.688 -4.844 10.844 1 91.5 164 PHE A C 1
ATOM 1222 O O . PHE A 1 164 ? -8.961 -4.117 9.883 1 91.5 164 PHE A O 1
ATOM 1229 N N . CYS A 1 165 ? -9.57 -5.148 11.797 1 87.94 165 CYS A N 1
ATOM 1230 C CA . CYS A 1 165 ? -10.875 -4.516 11.891 1 87.94 165 CYS A CA 1
ATOM 1231 C C . CYS A 1 165 ? -11.227 -4.18 13.336 1 87.94 165 CYS A C 1
ATOM 1233 O O . CYS A 1 165 ? -10.891 -4.938 14.25 1 87.94 165 CYS A O 1
ATOM 1235 N N . ALA A 1 166 ? -11.812 -3.066 13.5 1 77.25 166 ALA A N 1
ATOM 1236 C CA . ALA A 1 166 ? -12.359 -2.762 14.82 1 77.25 166 ALA A CA 1
ATOM 1237 C C . ALA A 1 166 ? -13.789 -3.281 14.961 1 77.25 166 ALA A C 1
ATOM 1239 O O . ALA A 1 166 ? -14.164 -3.799 16.016 1 77.25 166 ALA A O 1
ATOM 1240 N N . SER A 1 167 ? -14.57 -3.074 13.977 1 75.38 167 SER A N 1
ATOM 1241 C CA . SER A 1 167 ? -15.945 -3.541 13.859 1 75.38 167 SER A CA 1
ATOM 1242 C C . SER A 1 167 ? -16.344 -3.738 12.398 1 75.38 167 SER A C 1
ATOM 1244 O O . SER A 1 167 ? -15.625 -3.307 11.492 1 75.38 167 SER A O 1
ATOM 1246 N N . GLU A 1 168 ? -17.453 -4.402 12.234 1 76 168 GLU A N 1
ATOM 1247 C CA . GLU A 1 168 ? -17.922 -4.586 10.867 1 76 168 GLU A CA 1
ATOM 1248 C C . GLU A 1 168 ? -18.234 -3.248 10.203 1 76 168 GLU A C 1
ATOM 1250 O O . GLU A 1 168 ? -18.016 -3.08 9 1 76 168 GLU A O 1
ATOM 1255 N N . GLY A 1 169 ? -18.672 -2.342 11.023 1 75.06 169 GLY A N 1
ATOM 1256 C CA . GLY A 1 169 ? -19.047 -1.033 10.516 1 75.06 169 GLY A CA 1
ATOM 1257 C C . GLY A 1 169 ? -17.859 -0.173 10.148 1 75.06 169 GLY A C 1
ATOM 1258 O O . GLY A 1 169 ? -18 0.829 9.445 1 75.06 169 GLY A O 1
ATOM 1259 N N . SER A 1 170 ? -16.734 -0.617 10.523 1 78.25 170 SER A N 1
ATOM 1260 C CA . SER A 1 170 ? -15.539 0.164 10.242 1 78.25 170 SER A CA 1
ATOM 1261 C C . SER A 1 170 ? -14.953 -0.193 8.875 1 78.25 170 SER A C 1
ATOM 1263 O O . SER A 1 170 ? -14.07 0.505 8.375 1 78.25 170 SER A O 1
ATOM 1265 N N . ILE A 1 171 ? -15.477 -1.215 8.312 1 87.38 171 ILE A N 1
ATOM 1266 C CA . ILE A 1 171 ? -14.938 -1.725 7.062 1 87.38 171 ILE A CA 1
ATOM 1267 C C . ILE A 1 171 ? -15.523 -0.946 5.887 1 87.38 171 ILE A C 1
ATOM 1269 O O . ILE A 1 171 ? -16.75 -0.893 5.723 1 87.38 171 ILE A O 1
ATOM 1273 N N . THR A 1 172 ? -14.656 -0.366 5.156 1 86.44 172 THR A N 1
ATOM 1274 C CA . THR A 1 172 ? -15.078 0.388 3.98 1 86.44 172 THR A CA 1
ATOM 1275 C C . THR A 1 172 ? -14.516 -0.236 2.707 1 86.44 172 THR A C 1
ATOM 1277 O O . THR A 1 172 ? -13.336 -0.582 2.65 1 86.44 172 THR A O 1
ATOM 1280 N N . SER A 1 173 ? -15.438 -0.384 1.737 1 90.75 173 SER A N 1
ATOM 1281 C CA . SER A 1 173 ? -15.023 -0.907 0.44 1 90.75 173 SER A CA 1
ATOM 1282 C C . SER A 1 173 ? -14.281 0.151 -0.371 1 90.75 173 SER A C 1
ATOM 1284 O O . SER A 1 173 ? -14.375 1.345 -0.079 1 90.75 173 SER A O 1
ATOM 1286 N N . GLY A 1 174 ? -13.461 -0.371 -1.357 1 89.44 174 GLY A N 1
ATOM 1287 C CA . GLY A 1 174 ? -12.828 0.548 -2.291 1 89.44 174 GLY A CA 1
ATOM 1288 C C . GLY A 1 174 ? -11.312 0.534 -2.209 1 89.44 174 GLY A C 1
ATOM 1289 O O . GLY A 1 174 ? -10.625 0.472 -3.234 1 89.44 174 GLY A O 1
ATOM 1290 N N . THR A 1 175 ? -10.82 0.799 -1.004 1 88.81 175 THR A N 1
ATOM 1291 C CA . THR A 1 175 ? -9.367 0.873 -0.893 1 88.81 175 THR A CA 1
ATOM 1292 C C . THR A 1 175 ? -8.867 -0.02 0.238 1 88.81 175 THR A C 1
ATOM 1294 O O . THR A 1 175 ? -9.648 -0.435 1.101 1 88.81 175 THR A O 1
ATOM 1297 N N . CYS A 1 176 ? -7.625 -0.329 0.151 1 96.38 176 CYS A N 1
ATOM 1298 C CA . CYS A 1 176 ? -6.957 -1.091 1.201 1 96.38 176 CYS A CA 1
ATOM 1299 C C . CYS A 1 176 ? -6.203 -0.167 2.15 1 96.38 176 CYS A C 1
ATOM 1301 O O . CYS A 1 176 ? -5.02 0.107 1.947 1 96.38 176 CYS A O 1
ATOM 1303 N N . SER A 1 177 ? -6.879 0.213 3.223 1 96 177 SER A N 1
ATOM 1304 C CA . SER A 1 177 ? -6.34 1.188 4.168 1 96 177 SER A CA 1
ATOM 1305 C C . SER A 1 177 ? -5.699 0.5 5.367 1 96 177 SER A C 1
ATOM 1307 O O . SER A 1 177 ? -5.137 1.163 6.242 1 96 177 SER A O 1
ATOM 1309 N N . GLY A 1 178 ? -5.762 -0.77 5.367 1 96.5 178 GLY A N 1
ATOM 1310 C CA . GLY A 1 178 ? -5.383 -1.535 6.547 1 96.5 178 GLY A CA 1
ATOM 1311 C C . GLY A 1 178 ? -6.57 -2.146 7.266 1 96.5 178 GLY A C 1
ATOM 1312 O O . GLY A 1 178 ? -6.414 -3.105 8.023 1 96.5 178 GLY A O 1
ATOM 1313 N N . VAL A 1 179 ? -7.723 -1.592 7.07 1 93.75 179 VAL A N 1
ATOM 1314 C CA . VAL A 1 179 ? -8.938 -2.117 7.684 1 93.75 179 VAL A CA 1
ATOM 1315 C C . VAL A 1 179 ? -9.617 -3.098 6.727 1 93.75 179 VAL A C 1
ATOM 1317 O O . VAL A 1 179 ? -10.148 -2.693 5.688 1 93.75 179 VAL A O 1
ATOM 1320 N N . GLY A 1 180 ? -9.586 -4.336 7.086 1 94.25 180 GLY A N 1
ATOM 1321 C CA . GLY A 1 180 ? -10.195 -5.383 6.281 1 94.25 180 GLY A CA 1
ATOM 1322 C C . GLY A 1 180 ? -9.328 -5.816 5.117 1 94.25 180 GLY A C 1
ATOM 1323 O O . GLY A 1 180 ? -9.508 -6.91 4.574 1 94.25 180 GLY A O 1
ATOM 1324 N N . CYS A 1 181 ? -8.438 -4.953 4.711 1 96.81 181 CYS A N 1
ATOM 1325 C CA . CYS A 1 181 ? -7.566 -5.207 3.568 1 96.81 181 CYS A CA 1
ATOM 1326 C C . CYS A 1 181 ? -6.301 -4.363 3.646 1 96.81 181 CYS A C 1
ATOM 1328 O O . CYS A 1 181 ? -6.355 -3.18 3.984 1 96.81 181 CYS A O 1
ATOM 1330 N N . CYS A 1 182 ? -5.176 -4.945 3.279 1 98.06 182 CYS A N 1
ATOM 1331 C CA . CYS A 1 182 ? -3.936 -4.195 3.131 1 98.06 182 CYS A CA 1
ATOM 1332 C C . CYS A 1 182 ? -3.197 -4.605 1.863 1 98.06 182 CYS A C 1
ATOM 1334 O O . CYS A 1 182 ? -3.422 -5.695 1.335 1 98.06 182 CYS A O 1
ATOM 1336 N N . GLN A 1 183 ? -2.342 -3.699 1.41 1 97.75 183 GLN A N 1
ATOM 1337 C CA . GLN A 1 183 ? -1.508 -3.99 0.249 1 97.75 183 GLN A CA 1
ATOM 1338 C C . GLN A 1 183 ? -0.079 -3.496 0.46 1 97.75 183 GLN A C 1
ATOM 1340 O O . GLN A 1 183 ? 0.141 -2.488 1.135 1 97.75 183 GLN A O 1
ATOM 1345 N N . ALA A 1 184 ? 0.837 -4.223 -0.106 1 97.75 184 ALA A N 1
ATOM 1346 C CA . ALA A 1 184 ? 2.25 -3.852 -0.135 1 97.75 184 ALA A CA 1
ATOM 1347 C C . ALA A 1 184 ? 2.84 -4.047 -1.528 1 97.75 184 ALA A C 1
ATOM 1349 O O . ALA A 1 184 ? 2.297 -4.801 -2.34 1 97.75 184 ALA A O 1
ATOM 1350 N N . SER A 1 185 ? 3.914 -3.316 -1.71 1 96.12 185 SER A N 1
ATOM 1351 C CA . SER A 1 185 ? 4.625 -3.543 -2.963 1 96.12 185 SER A CA 1
ATOM 1352 C C . SER A 1 185 ? 5.238 -4.938 -3.006 1 96.12 185 SER A C 1
ATOM 1354 O O . SER A 1 185 ? 5.695 -5.457 -1.983 1 96.12 185 SER A O 1
ATOM 1356 N N . VAL A 1 186 ? 5.246 -5.496 -4.219 1 96.06 186 VAL A N 1
ATOM 1357 C CA . VAL A 1 186 ? 5.934 -6.766 -4.43 1 96.06 186 VAL A CA 1
ATOM 1358 C C . VAL A 1 186 ? 7.441 -6.527 -4.5 1 96.06 186 VAL A C 1
ATOM 1360 O O . VAL A 1 186 ? 7.906 -5.652 -5.238 1 96.06 186 VAL A O 1
ATOM 1363 N N . PRO A 1 187 ? 8.133 -7.254 -3.752 1 92.56 187 PRO A N 1
ATOM 1364 C CA . PRO A 1 187 ? 9.586 -7.074 -3.826 1 92.56 187 PRO A CA 1
ATOM 1365 C C . PRO A 1 187 ? 10.141 -7.336 -5.227 1 92.56 187 PRO A C 1
ATOM 1367 O O . PRO A 1 187 ? 9.609 -8.18 -5.957 1 92.56 187 PRO A O 1
ATOM 1370 N N . GLU A 1 188 ? 11.242 -6.68 -5.453 1 90.81 188 GLU A N 1
ATOM 1371 C CA . GLU A 1 188 ? 11.906 -6.918 -6.73 1 90.81 188 GLU A CA 1
ATOM 1372 C C . GLU A 1 188 ? 12.438 -8.344 -6.824 1 90.81 188 GLU A C 1
ATOM 1374 O O . GLU A 1 188 ? 12.875 -8.914 -5.824 1 90.81 188 GLU A O 1
ATOM 1379 N N . GLU A 1 189 ? 12.305 -8.93 -8.023 1 90.5 189 GLU A N 1
ATOM 1380 C CA . GLU A 1 189 ? 12.867 -10.227 -8.375 1 90.5 189 GLU A CA 1
ATOM 1381 C C . GLU A 1 189 ? 12.297 -11.336 -7.5 1 90.5 189 GLU A C 1
ATOM 1383 O O . GLU A 1 189 ? 12.992 -12.297 -7.176 1 90.5 189 GLU A O 1
ATOM 1388 N N . LEU A 1 190 ? 11.109 -11.109 -7.07 1 92.44 190 LEU A N 1
ATOM 1389 C CA . LEU A 1 190 ? 10.461 -12.156 -6.281 1 92.44 190 LEU A CA 1
ATOM 1390 C C . LEU A 1 190 ? 10.109 -13.359 -7.156 1 92.44 190 LEU A C 1
ATOM 1392 O O . LEU A 1 190 ? 9.391 -13.219 -8.148 1 92.44 190 LEU A O 1
ATOM 1396 N N . LYS A 1 191 ? 10.516 -14.562 -6.664 1 91.81 191 LYS A N 1
ATOM 1397 C CA . LYS A 1 191 ? 10.258 -15.766 -7.449 1 91.81 191 LYS A CA 1
ATOM 1398 C C . LYS A 1 191 ? 9.445 -16.781 -6.648 1 91.81 191 LYS A C 1
ATOM 1400 O O . LYS A 1 191 ? 8.836 -17.688 -7.219 1 91.81 191 LYS A O 1
ATOM 1405 N N . VAL A 1 192 ? 9.594 -16.625 -5.406 1 91.06 192 VAL A N 1
ATOM 1406 C CA . VAL A 1 192 ? 8.891 -17.578 -4.559 1 91.06 192 VAL A CA 1
ATOM 1407 C C . VAL A 1 192 ? 7.949 -16.844 -3.611 1 91.06 192 VAL A C 1
ATOM 1409 O O . VAL A 1 192 ? 8.367 -15.906 -2.92 1 91.06 192 VAL A O 1
ATOM 1412 N N . LEU A 1 193 ? 6.73 -17.281 -3.637 1 91.12 193 LEU A N 1
ATOM 1413 C CA . LEU A 1 193 ? 5.77 -16.734 -2.689 1 91.12 193 LEU A CA 1
ATOM 1414 C C . LEU A 1 193 ? 5.496 -17.703 -1.558 1 91.12 193 LEU A C 1
ATOM 1416 O O . LEU A 1 193 ? 4.559 -18.516 -1.638 1 91.12 193 LEU A O 1
ATOM 1420 N N . LYS A 1 194 ? 6.293 -17.641 -0.635 1 89.5 194 LYS A N 1
ATOM 1421 C CA . LYS A 1 194 ? 6.113 -18.359 0.623 1 89.5 194 LYS A CA 1
ATOM 1422 C C . LYS A 1 194 ? 5.68 -17.422 1.74 1 89.5 194 LYS A C 1
ATOM 1424 O O . LYS A 1 194 ? 6.363 -16.438 2.029 1 89.5 194 LYS A O 1
ATOM 1429 N N . LEU A 1 195 ? 4.578 -17.844 2.359 1 90.69 195 LEU A N 1
ATOM 1430 C CA . LEU A 1 195 ? 3.973 -16.891 3.279 1 90.69 195 LEU A CA 1
ATOM 1431 C C . LEU A 1 195 ? 3.973 -17.422 4.703 1 90.69 195 LEU A C 1
ATOM 1433 O O . LEU A 1 195 ? 3.861 -18.641 4.914 1 90.69 195 LEU A O 1
ATOM 1437 N N . GLU A 1 196 ? 4.121 -16.516 5.562 1 87.38 196 GLU A N 1
ATOM 1438 C CA . GLU A 1 196 ? 3.877 -16.734 6.984 1 87.38 196 GLU A CA 1
ATOM 1439 C C . GLU A 1 196 ? 2.803 -15.797 7.516 1 87.38 196 GLU A C 1
ATOM 1441 O O . GLU A 1 196 ? 2.842 -14.586 7.258 1 87.38 196 GLU A O 1
ATOM 1446 N N . PHE A 1 197 ? 1.865 -16.469 8.242 1 89 197 PHE A N 1
ATOM 1447 C CA . PHE A 1 197 ? 0.778 -15.672 8.812 1 89 197 PHE A CA 1
ATOM 1448 C C . PHE A 1 197 ? 0.927 -15.555 10.32 1 89 197 PHE A C 1
ATOM 1450 O O . PHE A 1 197 ? 1.433 -16.469 10.977 1 89 197 PHE A O 1
ATOM 1457 N N . THR A 1 198 ? 0.505 -14.438 10.836 1 86.75 198 THR A N 1
ATOM 1458 C CA . THR A 1 198 ? 0.421 -14.266 12.281 1 86.75 198 THR A CA 1
ATOM 1459 C C . THR A 1 198 ? -0.738 -13.344 12.648 1 86.75 198 THR A C 1
ATOM 1461 O O . THR A 1 198 ? -1.23 -12.586 11.812 1 86.75 198 THR A O 1
ATOM 1464 N N . SER A 1 199 ? -1.164 -13.523 13.898 1 87.5 199 SER A N 1
ATOM 1465 C CA . SER A 1 199 ? -2.24 -12.695 14.43 1 87.5 199 SER A CA 1
ATOM 1466 C C . SER A 1 199 ? -1.694 -11.43 15.086 1 87.5 199 SER A C 1
ATOM 1468 O O . SER A 1 199 ? -0.627 -11.453 15.703 1 87.5 199 SER A O 1
ATOM 1470 N N . ILE A 1 200 ? -2.52 -10.359 14.945 1 85.5 200 ILE A N 1
ATOM 1471 C CA . ILE A 1 200 ? -2.129 -9.109 15.578 1 85.5 200 ILE A CA 1
ATOM 1472 C C . ILE A 1 200 ? -3.121 -8.758 16.688 1 85.5 200 ILE A C 1
ATOM 1474 O O . ILE A 1 200 ? -3.207 -7.605 17.109 1 85.5 200 ILE A O 1
ATOM 1478 N N . ARG A 1 201 ? -3.82 -9.625 17.078 1 81.69 201 ARG A N 1
ATOM 1479 C CA . ARG A 1 201 ? -4.875 -9.422 18.062 1 81.69 201 ARG A CA 1
ATOM 1480 C C . ARG A 1 201 ? -4.312 -8.836 19.359 1 81.69 201 ARG A C 1
ATOM 1482 O O . ARG A 1 201 ? -4.926 -7.957 19.969 1 81.69 201 ARG A O 1
ATOM 1489 N N . SER A 1 202 ? -3.246 -9.367 19.75 1 77.56 202 SER A N 1
ATOM 1490 C CA . SER A 1 202 ? -2.648 -8.898 21 1 77.56 202 SER A CA 1
ATOM 1491 C C . SER A 1 202 ? -2.271 -7.422 20.906 1 77.56 202 SER A C 1
ATOM 1493 O O . SER A 1 202 ? -2.387 -6.688 21.891 1 77.56 202 SER A O 1
ATOM 1495 N N . GLN A 1 203 ? -1.838 -7.016 19.75 1 78.06 203 GLN A N 1
ATOM 1496 C CA . GLN A 1 203 ? -1.49 -5.613 19.531 1 78.06 203 GLN A CA 1
ATOM 1497 C C . GLN A 1 203 ? -2.732 -4.727 19.578 1 78.06 203 GLN A C 1
ATOM 1499 O O . GLN A 1 203 ? -2.684 -3.604 20.078 1 78.06 203 GLN A O 1
ATOM 1504 N N . LEU A 1 204 ? -3.752 -5.203 19.062 1 75.25 204 LEU A N 1
ATOM 1505 C CA . LEU A 1 204 ? -4.996 -4.445 19 1 75.25 204 LEU A CA 1
ATOM 1506 C C . LEU A 1 204 ? -5.641 -4.336 20.375 1 75.25 204 LEU A C 1
ATOM 1508 O O . LEU A 1 204 ? -6.332 -3.357 20.672 1 75.25 204 LEU A O 1
ATOM 1512 N N . LEU A 1 205 ? -5.527 -5.383 21.172 1 71.12 205 LEU A N 1
ATOM 1513 C CA . LEU A 1 205 ? -6.102 -5.387 22.516 1 71.12 205 LEU A CA 1
ATOM 1514 C C . LEU A 1 205 ? -5.344 -4.43 23.422 1 71.12 205 LEU A C 1
ATOM 1516 O O . LEU A 1 205 ? -5.926 -3.861 24.359 1 71.12 205 LEU A O 1
ATOM 1520 N N . GLN A 1 206 ? -4.066 -4.496 23.344 1 62.03 206 GLN A N 1
ATOM 1521 C CA . GLN A 1 206 ? -3.258 -3.604 24.156 1 62.03 206 GLN A CA 1
ATOM 1522 C C . GLN A 1 206 ? -3.598 -2.143 23.875 1 62.03 206 GLN A C 1
ATOM 1524 O O . GLN A 1 206 ? -3.467 -1.289 24.766 1 62.03 206 GLN A O 1
ATOM 1529 N N . SER A 1 207 ? -3.795 -2.078 22.719 1 57.84 207 SER A N 1
ATOM 1530 C CA . SER A 1 207 ? -4.125 -0.689 22.406 1 57.84 207 SER A CA 1
ATOM 1531 C C . SER A 1 207 ? -5.516 -0.327 22.922 1 57.84 207 SER A C 1
ATOM 1533 O O . SER A 1 207 ? -6.195 -1.158 23.531 1 57.84 207 SER A O 1
ATOM 1535 N N . SER A 1 208 ? -6.473 0.506 22.375 1 52.03 208 SER A N 1
ATOM 1536 C CA . SER A 1 208 ? -7.699 1.035 22.969 1 52.03 208 SER A CA 1
ATOM 1537 C C . SER A 1 208 ? -8.727 -0.072 23.203 1 52.03 208 SER A C 1
ATOM 1539 O O . SER A 1 208 ? -8.867 -0.978 22.375 1 52.03 208 SER A O 1
ATOM 1541 N N . GLY A 1 209 ? -9.039 -0.385 24.5 1 46.16 209 GLY A N 1
ATOM 1542 C CA . GLY A 1 209 ? -10.195 -1.082 25.016 1 46.16 209 GLY A CA 1
ATOM 1543 C C . GLY A 1 209 ? -11.148 -1.566 23.938 1 46.16 209 GLY A C 1
ATOM 1544 O O . GLY A 1 209 ? -12.164 -2.199 24.234 1 46.16 209 GLY A O 1
ATOM 1545 N N . SER A 1 210 ? -10.992 -1.098 22.953 1 44.25 210 SER A N 1
ATOM 1546 C CA . SER A 1 210 ? -12.109 -1.082 22.016 1 44.25 210 SER A CA 1
ATOM 1547 C C . SER A 1 210 ? -12.273 -2.438 21.344 1 44.25 210 SER A C 1
ATOM 1549 O O . SER A 1 210 ? -13.328 -2.725 20.766 1 44.25 210 SER A O 1
ATOM 1551 N N . LEU A 1 211 ? -11.172 -3.074 21.141 1 49.75 211 LEU A N 1
ATOM 1552 C CA . LEU A 1 211 ? -11.406 -4.246 20.297 1 49.75 211 LEU A CA 1
ATOM 1553 C C . LEU A 1 211 ? -11.977 -5.398 21.125 1 49.75 211 LEU A C 1
ATOM 1555 O O . LEU A 1 211 ? -11.914 -6.555 20.703 1 49.75 211 LEU A O 1
ATOM 1559 N N . GLY A 1 212 ? -12.094 -5.137 22.344 1 47.41 212 GLY A N 1
ATOM 1560 C CA . GLY A 1 212 ? -12.812 -6.137 23.109 1 47.41 212 GLY A CA 1
ATOM 1561 C C . GLY A 1 212 ? -14.047 -6.664 22.406 1 47.41 212 GLY A C 1
ATOM 1562 O O . GLY A 1 212 ? -14.578 -7.711 22.781 1 47.41 212 GLY A O 1
ATOM 1563 N N . ASN A 1 213 ? -14.578 -5.781 21.656 1 44.78 213 ASN A N 1
ATOM 1564 C CA . ASN A 1 213 ? -15.82 -6.223 21.016 1 44.78 213 ASN A CA 1
ATOM 1565 C C . ASN A 1 213 ? -15.562 -6.789 19.625 1 44.78 213 ASN A C 1
ATOM 1567 O O . ASN A 1 213 ? -16.438 -6.73 18.766 1 44.78 213 ASN A O 1
ATOM 1571 N N . ILE A 1 214 ? -14.344 -6.781 19.266 1 47.44 214 ILE A N 1
ATOM 1572 C CA . ILE A 1 214 ? -14.242 -7.539 18.031 1 47.44 214 ILE A CA 1
ATOM 1573 C C . ILE A 1 214 ? -15.094 -8.805 18.125 1 47.44 214 ILE A C 1
ATOM 1575 O O . ILE A 1 214 ? -14.805 -9.695 18.922 1 47.44 214 ILE A O 1
ATOM 1579 N N . SER A 1 215 ? -16.266 -8.594 17.984 1 45.16 215 SER A N 1
ATOM 1580 C CA . SER A 1 215 ? -17.219 -9.688 18.047 1 45.16 215 SER A CA 1
ATOM 1581 C C . SER A 1 215 ? -16.609 -10.977 17.5 1 45.16 215 SER A C 1
ATOM 1583 O O . SER A 1 215 ? -15.734 -10.945 16.656 1 45.16 215 SER A O 1
ATOM 1585 N N . LYS A 1 216 ? -16.797 -11.961 18.203 1 46.81 216 LYS A N 1
ATOM 1586 C CA . LYS A 1 216 ? -16.609 -13.352 17.812 1 46.81 216 LYS A CA 1
ATOM 1587 C C . LYS A 1 216 ? -16.797 -13.516 16.297 1 46.81 216 LYS A C 1
ATOM 1589 O O . LYS A 1 216 ? -16.297 -14.469 15.711 1 46.81 216 LYS A O 1
ATOM 1594 N N . SER A 1 217 ? -17.562 -12.672 15.797 1 46.97 217 SER A N 1
ATOM 1595 C CA . SER A 1 217 ? -17.938 -12.812 14.391 1 46.97 217 SER A CA 1
ATOM 1596 C C . SER A 1 217 ? -16.781 -12.477 13.469 1 46.97 217 SER A C 1
ATOM 1598 O O . SER A 1 217 ? -16.656 -13.039 12.375 1 46.97 217 SER A O 1
ATOM 1600 N N . SER A 1 218 ? -15.906 -11.461 13.852 1 50.59 218 SER A N 1
ATOM 1601 C CA . SER A 1 218 ? -14.734 -11.141 13.039 1 50.59 218 SER A CA 1
ATOM 1602 C C . SER A 1 218 ? -13.766 -12.32 12.977 1 50.59 218 SER A C 1
ATOM 1604 O O . SER A 1 218 ? -13.023 -12.461 12 1 50.59 218 SER A O 1
ATOM 1606 N N . SER A 1 219 ? -13.898 -13.102 14.016 1 54.84 219 SER A N 1
ATOM 1607 C CA . SER A 1 219 ? -13.148 -14.359 14.078 1 54.84 219 SER A CA 1
ATOM 1608 C C . SER A 1 219 ? -13.641 -15.344 13.023 1 54.84 219 SER A C 1
ATOM 1610 O O . SER A 1 219 ? -13.008 -16.375 12.789 1 54.84 219 SER A O 1
ATOM 1612 N N . ALA A 1 220 ? -14.68 -14.82 12.312 1 62.25 220 ALA A N 1
ATOM 1613 C CA . ALA A 1 220 ? -15.266 -15.789 11.383 1 62.25 220 ALA A CA 1
ATOM 1614 C C . ALA A 1 220 ? -14.648 -15.641 9.992 1 62.25 220 ALA A C 1
ATOM 1616 O O . ALA A 1 220 ? -14.875 -16.484 9.117 1 62.25 220 ALA A O 1
ATOM 1617 N N . TRP A 1 221 ? -13.789 -14.633 9.898 1 82.44 221 TRP A N 1
ATOM 1618 C CA . TRP A 1 221 ? -13.281 -14.414 8.547 1 82.44 221 TRP A CA 1
ATOM 1619 C C . TRP A 1 221 ? -11.922 -15.07 8.359 1 82.44 221 TRP A C 1
ATOM 1621 O O . TRP A 1 221 ? -11.055 -14.977 9.234 1 82.44 221 TRP A O 1
ATOM 1631 N N . CYS A 1 222 ? -11.875 -15.789 7.219 1 85 222 CYS A N 1
ATOM 1632 C CA . CYS A 1 222 ? -10.586 -16.359 6.832 1 85 222 CYS A CA 1
ATOM 1633 C C . CYS A 1 222 ? -9.609 -15.258 6.43 1 85 222 CYS A C 1
ATOM 1635 O O . CYS A 1 222 ? -10.008 -14.25 5.832 1 85 222 CYS A O 1
ATOM 1637 N N . SER A 1 223 ? -8.352 -15.469 6.859 1 90.62 223 SER A N 1
ATOM 1638 C CA . SER A 1 223 ? -7.305 -14.609 6.316 1 90.62 223 SER A CA 1
ATOM 1639 C C . SER A 1 223 ? -6.871 -15.086 4.93 1 90.62 223 SER A C 1
ATOM 1641 O O . SER A 1 223 ? -6.68 -16.281 4.707 1 90.62 223 SER A O 1
ATOM 1643 N N . LYS A 1 224 ? -6.793 -14.156 4.086 1 93.19 224 LYS A N 1
ATOM 1644 C CA . LYS A 1 224 ? -6.406 -14.445 2.707 1 93.19 224 LYS A CA 1
ATOM 1645 C C . LYS A 1 224 ? -5.211 -13.594 2.281 1 93.19 224 LYS A C 1
ATOM 1647 O O . LYS A 1 224 ? -5.129 -12.414 2.623 1 93.19 224 LYS A O 1
ATOM 1652 N N . ALA A 1 225 ? -4.344 -14.188 1.56 1 95.38 225 ALA A N 1
ATOM 1653 C CA . ALA A 1 225 ? -3.215 -13.445 1 1 95.38 225 ALA A CA 1
ATOM 1654 C C . ALA A 1 225 ? -2.932 -13.883 -0.436 1 95.38 225 ALA A C 1
ATOM 1656 O O . ALA A 1 225 ? -3.033 -15.07 -0.763 1 95.38 225 ALA A O 1
ATOM 1657 N N . PHE A 1 226 ? -2.621 -12.875 -1.247 1 95 226 PHE A N 1
ATOM 1658 C CA . PHE A 1 226 ? -2.383 -13.172 -2.656 1 95 226 PHE A CA 1
ATOM 1659 C C . PHE A 1 226 ? -1.63 -12.023 -3.326 1 95 226 PHE A C 1
ATOM 1661 O O . PHE A 1 226 ? -1.615 -10.906 -2.816 1 95 226 PHE A O 1
ATOM 1668 N N . ILE A 1 227 ? -0.943 -12.352 -4.367 1 96.94 227 ILE A N 1
ATOM 1669 C CA . ILE A 1 227 ? -0.433 -11.352 -5.297 1 96.94 227 ILE A CA 1
ATOM 1670 C C . ILE A 1 227 ? -1.459 -11.102 -6.398 1 96.94 227 ILE A C 1
ATOM 1672 O O . ILE A 1 227 ? -2.01 -12.047 -6.969 1 96.94 227 ILE A O 1
ATOM 1676 N N . VAL A 1 228 ? -1.713 -9.773 -6.676 1 98 228 VAL A N 1
ATOM 1677 C CA . VAL A 1 228 ? -2.775 -9.484 -7.637 1 98 228 VAL A CA 1
ATOM 1678 C C . VAL A 1 228 ? -2.398 -8.273 -8.477 1 98 228 VAL A C 1
ATOM 1680 O O . VAL A 1 228 ? -1.736 -7.352 -7.996 1 98 228 VAL A O 1
ATOM 1683 N N . ASP A 1 229 ? -2.834 -8.344 -9.703 1 98.12 229 ASP A N 1
ATOM 1684 C CA . ASP A 1 229 ? -2.721 -7.191 -10.594 1 98.12 229 ASP A CA 1
ATOM 1685 C C . ASP A 1 229 ? -3.451 -5.98 -10.023 1 98.12 229 ASP A C 1
ATOM 1687 O O . ASP A 1 229 ? -4.676 -6 -9.875 1 98.12 229 ASP A O 1
ATOM 1691 N N . GLN A 1 230 ? -2.682 -4.973 -9.773 1 94.56 230 GLN A N 1
ATOM 1692 C CA . GLN A 1 230 ? -3.215 -3.83 -9.031 1 94.56 230 GLN A CA 1
ATOM 1693 C C . GLN A 1 230 ? -4.332 -3.145 -9.812 1 94.56 230 GLN A C 1
ATOM 1695 O O . GLN A 1 230 ? -5.23 -2.541 -9.227 1 94.56 230 GLN A O 1
ATOM 1700 N N . GLY A 1 231 ? -4.379 -3.23 -11.055 1 93 231 GLY A N 1
ATOM 1701 C CA . GLY A 1 231 ? -5.422 -2.617 -11.859 1 93 231 GLY A CA 1
ATOM 1702 C C . GLY A 1 231 ? -6.699 -3.436 -11.906 1 93 231 GLY A C 1
ATOM 1703 O O . GLY A 1 231 ? -7.738 -2.949 -12.352 1 93 231 GLY A O 1
ATOM 1704 N N . SER A 1 232 ? -6.656 -4.586 -11.391 1 94.69 232 SER A N 1
ATOM 1705 C CA . SER A 1 232 ? -7.777 -5.5 -11.578 1 94.69 232 SER A CA 1
ATOM 1706 C C . SER A 1 232 ? -8.492 -5.773 -10.258 1 94.69 232 SER A C 1
ATOM 1708 O O . SER A 1 232 ? -9.523 -6.453 -10.234 1 94.69 232 SER A O 1
ATOM 1710 N N . TYR A 1 233 ? -7.98 -5.238 -9.242 1 96.31 233 TYR A N 1
ATOM 1711 C CA . TYR A 1 233 ? -8.57 -5.586 -7.957 1 96.31 233 TYR A CA 1
ATOM 1712 C C . TYR A 1 233 ? -8.984 -4.34 -7.188 1 96.31 233 TYR A C 1
ATOM 1714 O O . TYR A 1 233 ? -8.18 -3.418 -7.008 1 96.31 233 TYR A O 1
ATOM 1722 N N . VAL A 1 234 ? -10.18 -4.383 -6.734 1 96.25 234 VAL A N 1
ATOM 1723 C CA . VAL A 1 234 ? -10.727 -3.393 -5.812 1 96.25 234 VAL A CA 1
ATOM 1724 C C . VAL A 1 234 ? -11.383 -4.094 -4.625 1 96.25 234 VAL A C 1
ATOM 1726 O O . VAL A 1 234 ? -12.266 -4.938 -4.809 1 96.25 234 VAL A O 1
ATOM 1729 N N . PHE A 1 235 ? -11 -3.729 -3.477 1 96.81 235 PHE A N 1
ATOM 1730 C CA . PHE A 1 235 ? -11.492 -4.379 -2.27 1 96.81 235 PHE A CA 1
ATOM 1731 C C . PHE A 1 235 ? -12.977 -4.098 -2.07 1 96.81 235 PHE A C 1
ATOM 1733 O O . PHE A 1 235 ? -13.422 -2.965 -2.25 1 96.81 235 PHE A O 1
ATOM 1740 N N . SER A 1 236 ? -13.633 -5.117 -1.683 1 95.69 236 SER A N 1
ATOM 1741 C CA . SER A 1 236 ? -15.016 -5.031 -1.223 1 95.69 236 SER A CA 1
ATOM 1742 C C . SER A 1 236 ? -15.211 -5.793 0.084 1 95.69 236 SER A C 1
ATOM 1744 O O . SER A 1 236 ? -14.594 -6.84 0.296 1 95.69 236 SER A O 1
ATOM 1746 N N . ARG A 1 237 ? -16.062 -5.266 0.863 1 92.69 237 ARG A N 1
ATOM 1747 C CA . ARG A 1 237 ? -16.312 -5.871 2.166 1 92.69 237 ARG A CA 1
ATOM 1748 C C . ARG A 1 237 ? -16.688 -7.344 2.021 1 92.69 237 ARG A C 1
ATOM 1750 O O . ARG A 1 237 ? -16.312 -8.172 2.852 1 92.69 237 ARG A O 1
ATOM 1757 N N . ASP A 1 238 ? -17.391 -7.703 1.005 1 92.31 238 ASP A N 1
ATOM 1758 C CA . ASP A 1 238 ? -17.844 -9.07 0.808 1 92.31 238 ASP A CA 1
ATOM 1759 C C . ASP A 1 238 ? -16.672 -10.016 0.548 1 92.31 238 ASP A C 1
ATOM 1761 O O . ASP A 1 238 ? -16.828 -11.234 0.626 1 92.31 238 ASP A O 1
ATOM 1765 N N . HIS A 1 239 ? -15.531 -9.469 0.243 1 94.5 239 HIS A N 1
ATOM 1766 C CA . HIS A 1 239 ? -14.352 -10.297 0.023 1 94.5 239 HIS A CA 1
ATOM 1767 C C . HIS A 1 239 ? -13.914 -10.984 1.312 1 94.5 239 HIS A C 1
ATOM 1769 O O . HIS A 1 239 ? -13.172 -11.969 1.273 1 94.5 239 HIS A O 1
ATOM 1775 N N . LEU A 1 240 ? -14.359 -10.469 2.414 1 92.12 240 LEU A N 1
ATOM 1776 C CA . LEU A 1 240 ? -14.078 -11.109 3.691 1 92.12 240 LEU A CA 1
ATOM 1777 C C . LEU A 1 240 ? -14.859 -12.406 3.832 1 92.12 240 LEU A C 1
ATOM 1779 O O . LEU A 1 240 ? -14.414 -13.336 4.508 1 92.12 240 LEU A O 1
ATOM 1783 N N . ASP A 1 241 ? -15.922 -12.531 3.141 1 87.88 241 ASP A N 1
ATOM 1784 C CA . ASP A 1 241 ? -16.844 -13.664 3.289 1 87.88 241 ASP A CA 1
ATOM 1785 C C . ASP A 1 241 ? -16.594 -14.703 2.203 1 87.88 241 ASP A C 1
ATOM 1787 O O . ASP A 1 241 ? -16.797 -15.898 2.428 1 87.88 241 ASP A O 1
ATOM 1791 N N . ARG A 1 242 ? -16.141 -14.258 1.112 1 88.31 242 ARG A N 1
ATOM 1792 C CA . ARG A 1 242 ? -16.125 -15.188 -0.016 1 88.31 242 ARG A CA 1
ATOM 1793 C C . ARG A 1 242 ? -14.703 -15.648 -0.331 1 88.31 242 ARG A C 1
ATOM 1795 O O . ARG A 1 242 ? -13.734 -14.992 0.055 1 88.31 242 ARG A O 1
ATOM 1802 N N . ASN A 1 243 ? -14.727 -16.703 -1.058 1 87.44 243 ASN A N 1
ATOM 1803 C CA . ASN A 1 243 ? -13.445 -17.172 -1.593 1 87.44 243 ASN A CA 1
ATOM 1804 C C . ASN A 1 243 ? -12.992 -16.312 -2.777 1 87.44 243 ASN A C 1
ATOM 1806 O O . ASN A 1 243 ? -13.805 -15.953 -3.627 1 87.44 243 ASN A O 1
ATOM 1810 N N . LEU A 1 244 ? -11.758 -15.953 -2.67 1 91 244 LEU A N 1
ATOM 1811 C CA . LEU A 1 244 ? -11.156 -15.18 -3.752 1 91 244 LEU A CA 1
ATOM 1812 C C . LEU A 1 244 ? -10.258 -16.062 -4.617 1 91 244 LEU A C 1
ATOM 1814 O O . LEU A 1 244 ? -9.117 -16.344 -4.25 1 91 244 LEU A O 1
ATOM 1818 N N . THR A 1 245 ? -10.75 -16.484 -5.762 1 87.94 245 THR A N 1
ATOM 1819 C CA . THR A 1 245 ? -10 -17.375 -6.641 1 87.94 245 THR A CA 1
ATOM 1820 C C . THR A 1 245 ? -9.781 -16.734 -8.008 1 87.94 245 THR A C 1
ATOM 1822 O O . THR A 1 245 ? -10.523 -15.828 -8.398 1 87.94 245 THR A O 1
ATOM 1825 N N . ASN A 1 246 ? -8.773 -17.109 -8.602 1 90.56 246 ASN A N 1
ATOM 1826 C CA . ASN A 1 246 ? -8.492 -16.797 -10 1 90.56 246 ASN A CA 1
ATOM 1827 C C . ASN A 1 246 ? -8.32 -15.289 -10.203 1 90.56 246 ASN A C 1
ATOM 1829 O O . ASN A 1 246 ? -8.742 -14.742 -11.219 1 90.56 246 ASN A O 1
ATOM 1833 N N . LEU A 1 247 ? -7.816 -14.672 -9.18 1 95.56 247 LEU A N 1
ATOM 1834 C CA . LEU A 1 247 ? -7.469 -13.266 -9.352 1 95.56 247 LEU A CA 1
ATOM 1835 C C . LEU A 1 247 ? -6.266 -13.109 -10.281 1 95.56 247 LEU A C 1
ATOM 1837 O O . LEU A 1 247 ? -5.301 -13.867 -10.18 1 95.56 247 LEU A O 1
ATOM 1841 N N . PRO A 1 248 ? -6.328 -12.125 -11.117 1 97.94 248 PRO A N 1
ATOM 1842 C CA . PRO A 1 248 ? -5.219 -11.984 -12.062 1 97.94 248 PRO A CA 1
ATOM 1843 C C . PRO A 1 248 ? -3.908 -11.594 -11.383 1 97.94 248 PRO A C 1
ATOM 1845 O O . PRO A 1 248 ? -3.902 -10.758 -10.477 1 97.94 248 PRO A O 1
ATOM 1848 N N . MET A 1 249 ? -2.852 -12.227 -11.812 1 97.75 249 MET A N 1
ATOM 1849 C CA . MET A 1 249 ? -1.496 -11.852 -11.414 1 97.75 249 MET A CA 1
ATOM 1850 C C . MET A 1 249 ? -0.594 -11.703 -12.633 1 97.75 249 MET A C 1
ATOM 1852 O O . MET A 1 249 ? -0.827 -12.336 -13.664 1 97.75 249 MET A O 1
ATOM 1856 N N . VAL A 1 250 ? 0.389 -10.859 -12.5 1 98.31 250 VAL A N 1
ATOM 1857 C CA . VAL A 1 250 ? 1.246 -10.555 -13.648 1 98.31 250 VAL A CA 1
ATOM 1858 C C . VAL A 1 250 ? 2.656 -11.086 -13.391 1 98.31 2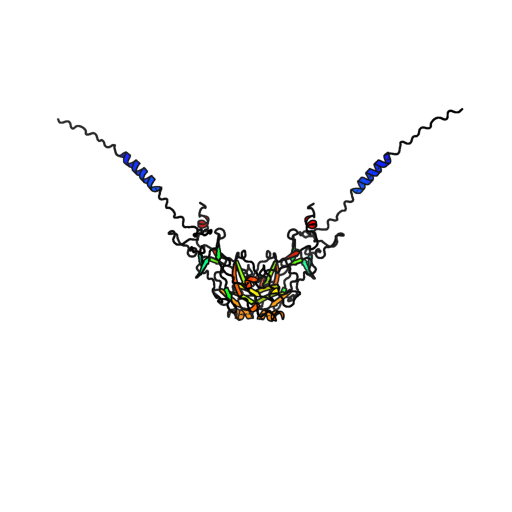50 VAL A C 1
ATOM 1860 O O . VAL A 1 250 ? 3.215 -10.875 -12.305 1 98.31 250 VAL A O 1
ATOM 1863 N N . LEU A 1 251 ? 3.176 -11.719 -14.391 1 97.56 251 LEU A N 1
ATOM 1864 C CA . LEU A 1 251 ? 4.547 -12.227 -14.359 1 97.56 251 LEU A CA 1
ATOM 1865 C C . LEU A 1 251 ? 5.398 -11.555 -15.43 1 97.56 251 LEU A C 1
ATOM 1867 O O . LEU A 1 251 ? 5.012 -11.523 -16.609 1 97.56 251 LEU A O 1
ATOM 1871 N N . ASP A 1 252 ? 6.512 -11.039 -14.984 1 97.31 252 ASP A N 1
ATOM 1872 C CA . ASP A 1 252 ? 7.5 -10.531 -15.93 1 97.31 252 ASP A CA 1
ATOM 1873 C C . ASP A 1 252 ? 8.414 -11.648 -16.422 1 97.31 252 ASP A C 1
ATOM 1875 O O . ASP A 1 252 ? 8.656 -12.625 -15.703 1 97.31 252 ASP A O 1
ATOM 1879 N N . TRP A 1 253 ? 8.844 -11.516 -17.594 1 93.88 253 TRP A N 1
ATOM 1880 C CA . TRP A 1 253 ? 9.875 -12.445 -18.047 1 93.88 253 TRP A CA 1
ATOM 1881 C C . TRP A 1 253 ? 11.031 -11.711 -18.703 1 93.88 253 TRP A C 1
ATOM 1883 O O . TRP A 1 253 ? 10.883 -10.555 -19.109 1 93.88 253 TRP A O 1
ATOM 1893 N N . SER A 1 254 ? 12.289 -12.188 -18.344 1 79.5 254 SER A N 1
ATOM 1894 C CA . SER A 1 254 ? 13.469 -11.695 -19.047 1 79.5 254 SER A CA 1
ATOM 1895 C C . SER A 1 254 ? 14.203 -12.828 -19.766 1 79.5 254 SER A C 1
ATOM 1897 O O . SER A 1 254 ? 14.156 -13.977 -19.328 1 79.5 254 SER A O 1
ATOM 1899 N N . ILE A 1 255 ? 14.523 -12.602 -21 1 60.62 255 ILE A N 1
ATOM 1900 C CA . ILE A 1 255 ? 15.281 -13.609 -21.734 1 60.62 255 ILE A CA 1
ATOM 1901 C C . ILE A 1 255 ? 16.781 -13.352 -21.562 1 60.62 255 ILE A C 1
ATOM 1903 O O . ILE A 1 255 ? 17.266 -12.266 -21.891 1 60.62 255 ILE A O 1
ATOM 1907 N N . SER A 1 256 ? 17.438 -13.609 -20.453 1 52.59 256 SER A N 1
ATOM 1908 C CA . SER A 1 256 ? 18.859 -13.383 -20.25 1 52.59 256 SER A CA 1
ATOM 1909 C C . SER A 1 256 ? 19.625 -13.438 -21.578 1 52.59 256 SER A C 1
ATOM 1911 O O . SER A 1 256 ? 20.547 -12.648 -21.797 1 52.59 256 SER A O 1
ATOM 1913 N N . GLY A 1 257 ? 19.859 -14.586 -22.219 1 44.44 257 GLY A N 1
ATOM 1914 C CA . GLY A 1 257 ? 20.766 -14.883 -23.312 1 44.44 257 GLY A CA 1
ATOM 1915 C C . GLY A 1 257 ? 20.391 -14.188 -24.609 1 44.44 257 GLY A C 1
ATOM 1916 O O . GLY A 1 257 ? 21.078 -14.312 -25.609 1 44.44 257 GLY A O 1
ATOM 1917 N N . GLY A 1 258 ? 19.156 -14.016 -25 1 39.97 258 GLY A N 1
ATOM 1918 C CA . GLY A 1 258 ? 19.016 -13.594 -26.375 1 39.97 258 GLY A CA 1
ATOM 1919 C C . GLY A 1 258 ? 19.328 -12.117 -26.578 1 39.97 258 GLY A C 1
ATOM 1920 O O . GLY A 1 258 ? 19.172 -11.312 -25.656 1 39.97 258 GLY A O 1
ATOM 1921 N N . ASN A 1 259 ? 20.375 -11.859 -27.328 1 34.41 259 ASN A N 1
ATOM 1922 C CA . ASN A 1 259 ? 20.641 -10.555 -27.938 1 34.41 259 ASN A CA 1
ATOM 1923 C C . ASN A 1 259 ? 19.344 -9.82 -28.266 1 34.41 259 ASN A C 1
ATOM 1925 O O . ASN A 1 259 ? 18.453 -10.383 -28.891 1 34.41 259 ASN A O 1
ATOM 1929 N N . CYS A 1 260 ? 18.875 -8.844 -27.469 1 39 260 CYS A N 1
ATOM 1930 C CA . CYS A 1 260 ? 17.828 -7.902 -27.859 1 39 260 CYS A CA 1
ATOM 1931 C C . CYS A 1 260 ? 17.734 -7.793 -29.375 1 39 260 CYS A C 1
ATOM 1933 O O . CYS A 1 260 ? 16.797 -7.188 -29.891 1 39 260 CYS A O 1
ATOM 1935 N N . SER A 1 261 ? 18.859 -8.023 -30.094 1 35.66 261 SER A N 1
ATOM 1936 C CA . SER A 1 261 ? 18.875 -7.949 -31.562 1 35.66 261 SER A CA 1
ATOM 1937 C C . SER A 1 261 ? 17.922 -8.961 -32.188 1 35.66 261 SER A C 1
ATOM 1939 O O . SER A 1 261 ? 17.344 -8.703 -33.219 1 35.66 261 SER A O 1
ATOM 1941 N N . GLU A 1 262 ? 17.844 -10.156 -31.766 1 36 262 GLU A N 1
ATOM 1942 C CA . GLU A 1 262 ? 17.031 -11.164 -32.438 1 36 262 GLU A CA 1
ATOM 1943 C C . GLU A 1 262 ? 15.555 -11.031 -32.062 1 36 262 GLU A C 1
ATOM 1945 O O . GLU A 1 262 ? 14.672 -11.328 -32.844 1 36 262 GLU A O 1
ATOM 1950 N N . ALA A 1 263 ? 15.164 -10.68 -30.875 1 36.28 263 ALA A N 1
ATOM 1951 C CA . ALA A 1 263 ? 13.758 -10.477 -30.562 1 36.28 263 ALA A CA 1
ATOM 1952 C C . ALA A 1 263 ? 13.211 -9.242 -31.266 1 36.28 263 ALA A C 1
ATOM 1954 O O . ALA A 1 263 ? 12.031 -9.188 -31.609 1 36.28 263 ALA A O 1
ATOM 1955 N N . ARG A 1 264 ? 13.867 -8.211 -31.266 1 36.06 264 ARG A N 1
ATOM 1956 C CA . ARG A 1 264 ? 13.453 -7.043 -32.031 1 36.06 264 ARG A CA 1
ATOM 1957 C C . ARG A 1 264 ? 13.453 -7.336 -33.531 1 36.06 264 ARG A C 1
ATOM 1959 O O . ARG A 1 264 ? 12.953 -6.539 -34.312 1 36.06 264 ARG A O 1
ATOM 1966 N N . SER A 1 265 ? 14.25 -8.273 -33.844 1 31.55 265 SER A N 1
ATOM 1967 C CA . SER A 1 265 ? 14.43 -8.539 -35.281 1 31.55 265 SER A CA 1
ATOM 1968 C C . SER A 1 265 ? 13.344 -9.477 -35.812 1 31.55 265 SER A C 1
ATOM 1970 O O . SER A 1 265 ? 13.406 -9.93 -36.938 1 31.55 265 SER A O 1
ATOM 1972 N N . ALA A 1 266 ? 12.539 -10.062 -34.938 1 33.16 266 ALA A N 1
ATOM 1973 C CA . ALA A 1 266 ? 11.562 -10.75 -35.781 1 33.16 266 ALA A CA 1
ATOM 1974 C C . ALA A 1 266 ? 10.734 -9.758 -36.594 1 33.16 266 ALA A C 1
ATOM 1976 O O . ALA A 1 266 ? 10.133 -8.844 -36.031 1 33.16 266 ALA A O 1
ATOM 1977 N N . PRO A 1 267 ? 11.031 -9.602 -37.781 1 31.27 267 PRO A N 1
ATOM 1978 C CA . PRO A 1 267 ? 10.359 -8.727 -38.75 1 31.27 267 PRO A CA 1
ATOM 1979 C C . PRO A 1 267 ? 8.836 -8.805 -38.656 1 31.27 267 PRO A C 1
ATOM 1981 O O . PRO A 1 267 ? 8.281 -9.883 -38.406 1 31.27 267 PRO A O 1
ATOM 1984 N N . GLN A 1 268 ? 8.234 -7.734 -38.188 1 30.2 268 GLN A N 1
ATOM 1985 C CA . GLN A 1 268 ? 6.855 -7.52 -38.625 1 30.2 268 GLN A CA 1
ATOM 1986 C C . GLN A 1 268 ? 6.664 -7.934 -40.062 1 30.2 268 GLN A C 1
ATOM 1988 O O . GLN A 1 268 ? 7.184 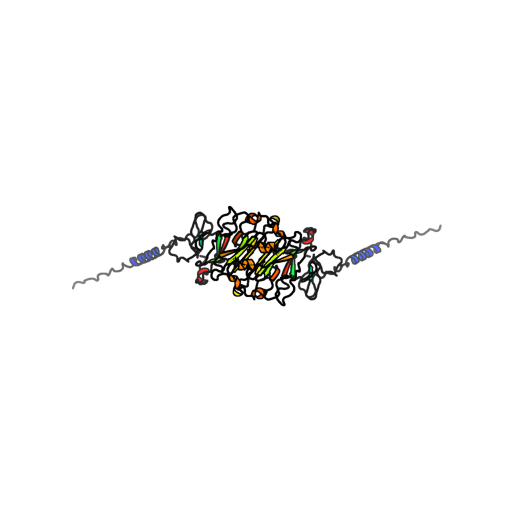-7.285 -41 1 30.2 268 GLN A O 1
ATOM 1993 N N . THR A 1 269 ? 6.957 -9.211 -40.469 1 25 269 THR A N 1
ATOM 1994 C CA . THR A 1 269 ? 6.293 -9.461 -41.75 1 25 269 THR A CA 1
ATOM 1995 C C . THR A 1 269 ? 4.777 -9.461 -41.594 1 25 269 THR A C 1
ATOM 1997 O O . THR A 1 269 ? 4.258 -9.922 -40.562 1 25 269 THR A O 1
ATOM 2000 N N . MET B 1 1 ? -52.562 110.938 -31.422 1 28.38 1 MET B N 1
ATOM 2001 C CA . MET B 1 1 ? -52.719 109.562 -31.156 1 28.38 1 MET B CA 1
ATOM 2002 C C . MET B 1 1 ? -51.469 108.75 -31.578 1 28.38 1 MET B C 1
ATOM 2004 O O . MET B 1 1 ? -51.125 108.75 -32.781 1 28.38 1 MET B O 1
ATOM 2008 N N . LYS B 1 2 ? -50.375 108.75 -30.594 1 29.22 2 LYS B N 1
ATOM 2009 C CA . LYS B 1 2 ? -48.969 108.375 -30.625 1 29.22 2 LYS B CA 1
ATOM 2010 C C . LYS B 1 2 ? -48.781 106.875 -30.844 1 29.22 2 LYS B C 1
ATOM 2012 O O . LYS B 1 2 ? -49.469 106.062 -30.234 1 29.22 2 LYS B O 1
ATOM 2017 N N . ILE B 1 3 ? -48.188 106.438 -31.969 1 28.75 3 ILE B N 1
ATOM 2018 C CA . ILE B 1 3 ? -47.938 105.188 -32.719 1 28.75 3 ILE B CA 1
ATOM 2019 C C . ILE B 1 3 ? -46.875 104.375 -31.969 1 28.75 3 ILE B C 1
ATOM 2021 O O . ILE B 1 3 ? -45.719 104.75 -31.906 1 28.75 3 ILE B O 1
ATOM 2025 N N . LEU B 1 4 ? -47.156 103.875 -30.688 1 29.52 4 LEU B N 1
ATOM 2026 C CA . LEU B 1 4 ? -46.219 103.188 -29.812 1 29.52 4 LEU B CA 1
ATOM 2027 C C . LEU B 1 4 ? -45.781 101.875 -30.422 1 29.52 4 LEU B C 1
ATOM 2029 O O . LEU B 1 4 ? -46.594 100.938 -30.656 1 29.52 4 LEU B O 1
ATOM 2033 N N . GLY B 1 5 ? -44.688 101.812 -31.234 1 26.38 5 GLY B N 1
ATOM 2034 C CA . GLY B 1 5 ? -44.125 100.688 -31.984 1 26.38 5 GLY B CA 1
ATOM 2035 C C . GLY B 1 5 ? -43.719 99.5 -31.125 1 26.38 5 GLY B C 1
ATOM 2036 O O . GLY B 1 5 ? -43.562 99.688 -29.922 1 26.38 5 GLY B O 1
ATOM 2037 N N . ALA B 1 6 ? -43.75 98.188 -31.688 1 28.84 6 ALA B N 1
ATOM 2038 C CA . ALA B 1 6 ? -43.719 96.75 -31.406 1 28.84 6 ALA B CA 1
ATOM 2039 C C . ALA B 1 6 ? -42.312 96.312 -31.016 1 28.84 6 ALA B C 1
ATOM 2041 O O . ALA B 1 6 ? -41.344 96.5 -31.797 1 28.84 6 ALA B O 1
ATOM 2042 N N . GLN B 1 7 ? -41.938 96.438 -29.719 1 26.09 7 GLN B N 1
ATOM 2043 C CA . GLN B 1 7 ? -40.625 96.062 -29.141 1 26.09 7 GLN B CA 1
ATOM 2044 C C . GLN B 1 7 ? -40.312 94.562 -29.328 1 26.09 7 GLN B C 1
ATOM 2046 O O . GLN B 1 7 ? -41.188 93.75 -29.094 1 26.09 7 GLN B O 1
ATOM 2051 N N . GLY B 1 8 ? -39.344 94.125 -30.281 1 29.39 8 GLY B N 1
ATOM 2052 C CA . GLY B 1 8 ? -38.781 92.875 -30.766 1 29.39 8 GLY B CA 1
ATOM 2053 C C . GLY B 1 8 ? -38.188 92.062 -29.672 1 29.39 8 GLY B C 1
ATOM 2054 O O . GLY B 1 8 ? -37.656 92.562 -28.688 1 29.39 8 GLY B O 1
ATOM 2055 N N . ASN B 1 9 ? -38.781 90.812 -29.312 1 29.06 9 ASN B N 1
ATOM 2056 C CA . ASN B 1 9 ? -38.562 89.812 -28.297 1 29.06 9 ASN B CA 1
ATOM 2057 C C . ASN B 1 9 ? -37.219 89.125 -28.5 1 29.06 9 ASN B C 1
ATOM 2059 O O . ASN B 1 9 ? -36.969 88.5 -29.547 1 29.06 9 ASN B O 1
ATOM 2063 N N . PRO B 1 10 ? -36 89.562 -28.016 1 33.78 10 PRO B N 1
ATOM 2064 C CA . PRO B 1 10 ? -34.688 88.938 -28.266 1 33.78 10 PRO B CA 1
ATOM 2065 C C . PRO B 1 10 ? -34.531 87.562 -27.609 1 33.78 10 PRO B C 1
ATOM 2067 O O . PRO B 1 10 ? -33.406 87.062 -27.547 1 33.78 10 PRO B O 1
ATOM 2070 N N . CYS B 1 11 ? -35.469 86.688 -27.312 1 29 11 CYS B N 1
ATOM 2071 C CA . CYS B 1 11 ? -35.219 85.688 -26.281 1 29 11 CYS B CA 1
ATOM 2072 C C . CYS B 1 11 ? -34.344 84.562 -26.812 1 29 11 CYS B C 1
ATOM 2074 O O . CYS B 1 11 ? -34.656 83.375 -26.672 1 29 11 CYS B O 1
ATOM 2076 N N . ALA B 1 12 ? -33.469 84.562 -27.891 1 34.41 12 ALA B N 1
ATOM 2077 C CA . ALA B 1 12 ? -33.062 83.25 -28.453 1 34.41 12 ALA B CA 1
ATOM 2078 C C . ALA B 1 12 ? -31.906 82.688 -27.641 1 34.41 12 ALA B C 1
ATOM 2080 O O . ALA B 1 12 ? -31.359 81.625 -28 1 34.41 12 ALA B O 1
ATOM 2081 N N . THR B 1 13 ? -31.375 83.188 -26.562 1 37.28 13 THR B N 1
ATOM 2082 C CA . THR B 1 13 ? -29.969 82.875 -26.391 1 37.28 13 THR B CA 1
ATOM 2083 C C . THR B 1 13 ? -29.828 81.438 -25.781 1 37.28 13 THR B C 1
ATOM 2085 O O . THR B 1 13 ? -28.75 80.875 -25.797 1 37.28 13 THR B O 1
ATOM 2088 N N . THR B 1 14 ? -30.719 80.75 -25.047 1 43.09 14 THR B N 1
ATOM 2089 C CA . THR B 1 14 ? -30.141 80.062 -23.891 1 43.09 14 THR B CA 1
ATOM 2090 C C . THR B 1 14 ? -29.672 78.625 -24.281 1 43.09 14 THR B C 1
ATOM 2092 O O . THR B 1 14 ? -29.297 77.875 -23.406 1 43.09 14 THR B O 1
ATOM 2095 N N . PRO B 1 15 ? -29.578 78.188 -25.656 1 51.81 15 PRO B N 1
ATOM 2096 C CA . PRO B 1 15 ? -29.516 76.688 -25.688 1 51.81 15 PRO B CA 1
ATOM 2097 C C . PRO B 1 15 ? -28.125 76.188 -25.406 1 51.81 15 PRO B C 1
ATOM 2099 O O . PRO B 1 15 ? -27.922 74.938 -25.344 1 51.81 15 PRO B O 1
ATOM 2102 N N . HIS B 1 16 ? -27.016 77.062 -25.344 1 52.62 16 HIS B N 1
ATOM 2103 C CA . HIS B 1 16 ? -25.688 76.5 -25.406 1 52.62 16 HIS B CA 1
ATOM 2104 C C . HIS B 1 16 ? -25.266 75.875 -24.062 1 52.62 16 HIS B C 1
ATOM 2106 O O . HIS B 1 16 ? -24.312 75.125 -23.984 1 52.62 16 HIS B O 1
ATOM 2112 N N . ILE B 1 17 ? -26.062 76.188 -23.016 1 54.91 17 ILE B N 1
ATOM 2113 C CA . ILE B 1 17 ? -25.562 75.812 -21.703 1 54.91 17 ILE B CA 1
ATOM 2114 C C . ILE B 1 17 ? -25.844 74.312 -21.453 1 54.91 17 ILE B C 1
ATOM 2116 O O . ILE B 1 17 ? -25.047 73.625 -20.797 1 54.91 17 ILE B O 1
ATOM 2120 N N . PHE B 1 18 ? -26.828 73.75 -22.266 1 58.31 18 PHE B N 1
ATOM 2121 C CA . PHE B 1 18 ? -27.219 72.375 -21.906 1 58.31 18 PHE B CA 1
ATOM 2122 C C . PHE B 1 18 ? -26.219 71.375 -22.484 1 58.31 18 PHE B C 1
ATOM 2124 O O . PHE B 1 18 ? -25.938 70.375 -21.844 1 58.31 18 PHE B O 1
ATOM 2131 N N . LEU B 1 19 ? -25.5 71.75 -23.578 1 58.72 19 LEU B N 1
ATOM 2132 C CA . LEU B 1 19 ? -24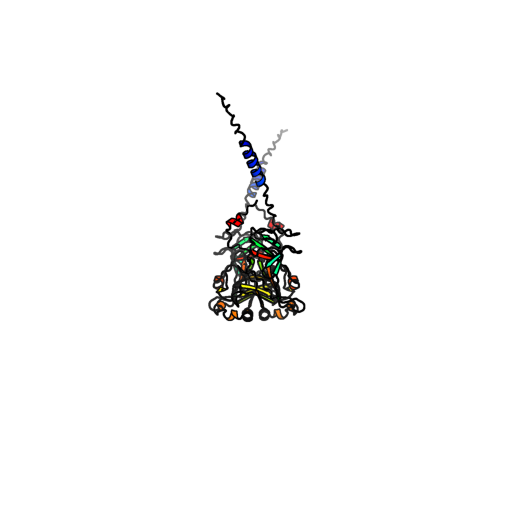.641 70.812 -24.234 1 58.72 19 LEU B CA 1
ATOM 2133 C C . LEU B 1 19 ? -23.328 70.625 -23.453 1 58.72 19 LEU B C 1
ATOM 2135 O O . LEU B 1 19 ? -22.812 69.5 -23.328 1 58.72 19 LEU B O 1
ATOM 2139 N N . VAL B 1 20 ? -22.875 71.688 -22.766 1 60.12 20 VAL B N 1
ATOM 2140 C CA . VAL B 1 20 ? -21.609 71.625 -22.047 1 60.12 20 VAL B CA 1
ATOM 2141 C C . VAL B 1 20 ? -21.766 70.875 -20.766 1 60.12 20 VAL B C 1
ATOM 2143 O O . VAL B 1 20 ? -20.875 70.062 -20.375 1 60.12 20 VAL B O 1
ATOM 2146 N N . GLN B 1 21 ? -22.969 70.812 -20.188 1 60.56 21 GLN B N 1
ATOM 2147 C CA . GLN B 1 21 ? -23.203 70.062 -18.953 1 60.56 21 GLN B CA 1
ATOM 2148 C C . GLN B 1 21 ? -23.297 68.562 -19.219 1 60.56 21 GLN B C 1
ATOM 2150 O O . GLN B 1 21 ? -22.812 67.75 -18.422 1 60.56 21 GLN B O 1
ATOM 2155 N N . LEU B 1 22 ? -23.75 68.188 -20.406 1 57.41 22 LEU B N 1
ATOM 2156 C CA . LEU B 1 22 ? -23.844 66.75 -20.734 1 57.41 22 LEU B CA 1
ATOM 2157 C C . LEU B 1 22 ? -22.453 66.188 -21.016 1 57.41 22 LEU B C 1
ATOM 2159 O O . LEU B 1 22 ? -22.156 65.062 -20.625 1 57.41 22 LEU B O 1
ATOM 2163 N N . LEU B 1 23 ? -21.547 67 -21.547 1 57.41 23 LEU B N 1
ATOM 2164 C CA . LEU B 1 23 ? -20.203 66.562 -21.844 1 57.41 23 LEU B CA 1
ATOM 2165 C C . LEU B 1 23 ? -19.391 66.375 -20.562 1 57.41 23 LEU B C 1
ATOM 2167 O O . LEU B 1 23 ? -18.609 65.438 -20.438 1 57.41 23 LEU B O 1
ATOM 2171 N N . LEU B 1 24 ? -19.641 67.25 -19.547 1 54.81 24 LEU B N 1
ATOM 2172 C CA . LEU B 1 24 ? -18.891 67.125 -18.297 1 54.81 24 LEU B CA 1
ATOM 2173 C C . LEU B 1 24 ? -19.344 65.875 -17.484 1 54.81 24 LEU B C 1
ATOM 2175 O O . LEU B 1 24 ? -18.531 65.25 -16.844 1 54.81 24 LEU B O 1
ATOM 2179 N N . LEU B 1 25 ? -20.625 65.5 -17.641 1 51.62 25 LEU B N 1
ATOM 2180 C CA . LEU B 1 25 ? -21.094 64.312 -16.922 1 51.62 25 LEU B CA 1
ATOM 2181 C C . LEU B 1 25 ? -20.547 63.031 -17.562 1 51.62 25 LEU B C 1
ATOM 2183 O O . LEU B 1 25 ? -20.281 62.031 -16.875 1 51.62 25 LEU B O 1
ATOM 2187 N N . CYS B 1 26 ? -20.297 63.062 -18.891 1 50.38 26 CYS B N 1
ATOM 2188 C CA . CYS B 1 26 ? -19.781 61.875 -19.547 1 50.38 26 CYS B CA 1
ATOM 2189 C C . CYS B 1 26 ? -18.312 61.656 -19.203 1 50.38 26 CYS B C 1
ATOM 2191 O O . CYS B 1 26 ? -17.828 60.531 -19.219 1 50.38 26 CYS B O 1
ATOM 2193 N N . LEU B 1 27 ? -17.562 62.719 -18.922 1 46.94 27 LEU B N 1
ATOM 2194 C CA . LEU B 1 27 ? -16.141 62.531 -18.641 1 46.94 27 LEU B CA 1
ATOM 2195 C C . LEU B 1 27 ? -15.93 62 -17.234 1 46.94 27 LEU B C 1
ATOM 2197 O O . LEU B 1 27 ? -14.906 61.406 -16.938 1 46.94 27 LEU B O 1
ATOM 2201 N N . CYS B 1 28 ? -16.828 62.344 -16.297 1 44.34 28 CYS B N 1
ATOM 2202 C CA . CYS B 1 28 ? -16.531 61.938 -14.93 1 44.34 28 CYS B CA 1
ATOM 2203 C C . CYS B 1 28 ? -16.812 60.438 -14.758 1 44.34 28 CYS B C 1
ATOM 2205 O O . CYS B 1 28 ? -16.516 59.875 -13.703 1 44.34 28 CYS B O 1
ATOM 2207 N N . SER B 1 29 ? -17.609 59.906 -15.641 1 42.88 29 SER B N 1
ATOM 2208 C CA . SER B 1 29 ? -17.938 58.5 -15.328 1 42.88 29 SER B CA 1
ATOM 2209 C C . SER B 1 29 ? -16.766 57.594 -15.648 1 42.88 29 SER B C 1
ATOM 2211 O O . SER B 1 29 ? -16.844 56.375 -15.406 1 42.88 29 SER B O 1
ATOM 2213 N N . LEU B 1 30 ? -15.828 58.094 -16.469 1 41.66 30 LEU B N 1
ATOM 2214 C CA . LEU B 1 30 ? -14.914 57.062 -16.906 1 41.66 30 LEU B CA 1
ATOM 2215 C C . LEU B 1 30 ? -13.992 56.625 -15.758 1 41.66 30 LEU B C 1
ATOM 2217 O O . LEU B 1 30 ? -13.492 55.5 -15.734 1 41.66 30 LEU B O 1
ATOM 2221 N N . PHE B 1 31 ? -13.508 57.625 -15.055 1 38.41 31 PHE B N 1
ATOM 2222 C CA . PHE B 1 31 ? -12.281 57.25 -14.383 1 38.41 31 PHE B CA 1
ATOM 2223 C C . PHE B 1 31 ? -12.586 56.438 -13.133 1 38.41 31 PHE B C 1
ATOM 2225 O O . PHE B 1 31 ? -11.773 56.375 -12.211 1 38.41 31 PHE B O 1
ATOM 2232 N N . CYS B 1 32 ? -13.789 56.219 -12.773 1 36.78 32 CYS B N 1
ATOM 2233 C CA . CYS B 1 32 ? -13.734 55.312 -11.625 1 36.78 32 CYS B CA 1
ATOM 2234 C C . CYS B 1 32 ? -13.062 54 -11.992 1 36.78 32 CYS B C 1
ATOM 2236 O O . CYS B 1 32 ? -13.719 53.062 -12.469 1 36.78 32 CYS B O 1
ATOM 2238 N N . THR B 1 33 ? -11.969 54.062 -12.758 1 37.03 33 THR B N 1
ATOM 2239 C CA . THR B 1 33 ? -11.211 52.812 -12.703 1 37.03 33 THR B CA 1
ATOM 2240 C C . THR B 1 33 ? -10.977 52.406 -11.258 1 37.03 33 THR B C 1
ATOM 2242 O O . THR B 1 33 ? -10.242 53.062 -10.523 1 37.03 33 THR B O 1
ATOM 2245 N N . GLY B 1 34 ? -11.984 52.125 -10.516 1 37.59 34 GLY B N 1
ATOM 2246 C CA . GLY B 1 34 ? -11.578 51.375 -9.328 1 37.59 34 GLY B CA 1
ATOM 2247 C C . GLY B 1 34 ? -10.32 50.562 -9.539 1 37.59 34 GLY B C 1
ATOM 2248 O O . GLY B 1 34 ? -10.227 49.781 -10.5 1 37.59 34 GLY B O 1
ATOM 2249 N N . PHE B 1 35 ? -9.164 51.156 -9.391 1 36.12 35 PHE B N 1
ATOM 2250 C CA . PHE B 1 35 ? -8.023 50.281 -9.141 1 36.12 35 PHE B CA 1
ATOM 2251 C C . PHE B 1 35 ? -8.453 49.031 -8.359 1 36.12 35 PHE B C 1
ATOM 2253 O O . PHE B 1 35 ? -8.812 49.125 -7.188 1 36.12 35 PHE B O 1
ATOM 2260 N N . SER B 1 36 ? -9.258 48.219 -8.875 1 39.16 36 SER B N 1
ATOM 2261 C CA . SER B 1 36 ? -9.234 46.906 -8.211 1 39.16 36 SER B CA 1
ATOM 2262 C C . SER B 1 36 ? -7.855 46.594 -7.648 1 39.16 36 SER B C 1
ATOM 2264 O O . SER B 1 36 ? -6.887 46.469 -8.398 1 39.16 36 SER B O 1
ATOM 2266 N N . GLN B 1 37 ? -7.332 47.312 -6.719 1 42.16 37 GLN B N 1
ATOM 2267 C CA . GLN B 1 37 ? -6.121 46.844 -6.051 1 42.16 37 GLN B CA 1
ATOM 2268 C C . GLN B 1 37 ? -5.93 45.344 -6.258 1 42.16 37 GLN B C 1
ATOM 2270 O O . GLN B 1 37 ? -6.766 44.531 -5.836 1 42.16 37 GLN B O 1
ATOM 2275 N N . SER B 1 38 ? -5.504 44.906 -7.371 1 48.66 38 SER B N 1
ATOM 2276 C CA . SER B 1 38 ? -5.199 43.5 -7.727 1 48.66 38 SER B CA 1
ATOM 2277 C C . SER B 1 38 ? -4.668 42.75 -6.527 1 48.66 38 SER B C 1
ATOM 2279 O O . SER B 1 38 ? -3.68 43.156 -5.91 1 48.66 38 SER B O 1
ATOM 2281 N N . ASN B 1 39 ? -5.508 42.406 -5.559 1 58.28 39 ASN B N 1
ATOM 2282 C CA . ASN B 1 39 ? -5.098 41.562 -4.43 1 58.28 39 ASN B CA 1
ATOM 2283 C C . ASN B 1 39 ? -3.936 40.656 -4.805 1 58.28 39 ASN B C 1
ATOM 2285 O O . ASN B 1 39 ? -3.914 40.094 -5.895 1 58.28 39 ASN B O 1
ATOM 2289 N N . PRO B 1 40 ? -2.814 40.938 -4.141 1 65.19 40 PRO B N 1
ATOM 2290 C CA . PRO B 1 40 ? -1.686 40.062 -4.508 1 65.19 40 PRO B CA 1
ATOM 2291 C C . PRO B 1 40 ? -2.082 38.594 -4.645 1 65.19 40 PRO B C 1
ATOM 2293 O O . PRO B 1 40 ? -2.834 38.094 -3.814 1 65.19 40 PRO B O 1
ATOM 2296 N N . THR B 1 41 ? -1.814 38.188 -5.789 1 82.25 41 THR B N 1
ATOM 2297 C CA . THR B 1 41 ? -2.092 36.781 -6.059 1 82.25 41 THR B CA 1
ATOM 2298 C C . THR B 1 41 ? -0.854 35.938 -5.805 1 82.25 41 THR B C 1
ATOM 2300 O O . THR B 1 41 ? -0.824 34.75 -6.156 1 82.25 41 THR B O 1
ATOM 2303 N N . LYS B 1 42 ? 0.203 36.688 -5.211 1 89.81 42 LYS B N 1
ATOM 2304 C CA . LYS B 1 42 ? 1.416 35.938 -4.875 1 89.81 42 LYS B CA 1
ATOM 2305 C C . LYS B 1 42 ? 2.111 36.562 -3.66 1 89.81 42 LYS B C 1
ATOM 2307 O O . LYS B 1 42 ? 2.035 37.781 -3.438 1 89.81 42 LYS B O 1
ATOM 2312 N N . CYS B 1 43 ? 2.732 35.75 -2.922 1 92.75 43 CYS B N 1
ATOM 2313 C CA . CYS B 1 43 ? 3.625 36.219 -1.87 1 92.75 43 CYS B CA 1
ATOM 2314 C C . CYS B 1 43 ? 4.945 36.719 -2.455 1 92.75 43 CYS B C 1
ATOM 2316 O O . CYS B 1 43 ? 5.41 36.188 -3.467 1 92.75 43 CYS B O 1
ATOM 2318 N N . PRO B 1 44 ? 5.492 37.719 -1.795 1 90 44 PRO B N 1
ATOM 2319 C CA . PRO B 1 44 ? 6.793 38.156 -2.283 1 90 44 PRO B CA 1
ATOM 2320 C C . PRO B 1 44 ? 7.828 37.031 -2.352 1 90 44 PRO B C 1
ATOM 2322 O O . PRO B 1 44 ? 7.969 36.281 -1.403 1 90 44 PRO B O 1
ATOM 2325 N N . GLY B 1 45 ? 8.555 36.938 -3.508 1 90.06 45 GLY B N 1
ATOM 2326 C CA . GLY B 1 45 ? 9.617 35.969 -3.648 1 90.06 45 GLY B CA 1
ATOM 2327 C C . GLY B 1 45 ? 9.109 34.562 -3.947 1 90.06 45 GLY B C 1
ATOM 2328 O O . GLY B 1 45 ? 9.898 33.625 -4.074 1 90.06 45 GLY B O 1
ATOM 2329 N N . SER B 1 46 ? 7.781 34.469 -4.031 1 92.38 46 SER B N 1
ATOM 2330 C CA . SER B 1 46 ? 7.207 33.156 -4.281 1 92.38 46 SER B CA 1
ATOM 2331 C C . SER B 1 46 ? 6.703 33.031 -5.715 1 92.38 46 SER B C 1
ATOM 2333 O O . SER B 1 46 ? 6.215 34 -6.293 1 92.38 46 SER B O 1
ATOM 2335 N N . SER B 1 47 ? 6.906 31.844 -6.293 1 91.69 47 SER B N 1
ATOM 2336 C CA . SER B 1 47 ? 6.391 31.578 -7.633 1 91.69 47 SER B CA 1
ATOM 2337 C C . SER B 1 47 ? 4.984 31 -7.582 1 91.69 47 SER B C 1
ATOM 2339 O O . SER B 1 47 ? 4.352 30.797 -8.625 1 91.69 47 SER B O 1
ATOM 2341 N N . ILE B 1 48 ? 4.469 30.859 -6.375 1 94 48 ILE B N 1
ATOM 2342 C CA . ILE B 1 48 ? 3.176 30.203 -6.219 1 94 48 ILE B CA 1
ATOM 2343 C C . ILE B 1 48 ? 2.053 31.234 -6.348 1 94 48 ILE B C 1
ATOM 2345 O O . ILE B 1 48 ? 2.016 32.219 -5.609 1 94 48 ILE B O 1
ATOM 2349 N N . ASP B 1 49 ? 1.134 30.922 -7.305 1 91.62 49 ASP B N 1
ATOM 2350 C CA . ASP B 1 49 ? -0.059 31.75 -7.449 1 91.62 49 ASP B CA 1
ATOM 2351 C C . ASP B 1 49 ? -1.099 31.406 -6.383 1 91.62 49 ASP B C 1
ATOM 2353 O O . ASP B 1 49 ? -1.312 30.234 -6.074 1 91.62 49 ASP B O 1
ATOM 2357 N N . ILE B 1 50 ? -1.701 32.469 -5.883 1 92.5 50 ILE B N 1
ATOM 2358 C CA . ILE B 1 50 ? -2.736 32.281 -4.875 1 92.5 50 ILE B CA 1
ATOM 2359 C C . ILE B 1 50 ? -4.094 32.688 -5.445 1 92.5 50 ILE B C 1
ATOM 2361 O O . ILE B 1 50 ? -4.539 33.812 -5.266 1 92.5 50 ILE B O 1
ATOM 2365 N N . PRO B 1 51 ? -4.676 31.75 -6.082 1 89 51 PRO B N 1
ATOM 2366 C CA . PRO B 1 51 ? -5.969 32.062 -6.691 1 89 51 PRO B CA 1
ATOM 2367 C C . PRO B 1 51 ? -7.125 31.969 -5.695 1 89 51 PRO B C 1
ATOM 2369 O O . PRO B 1 51 ? -7.008 31.297 -4.668 1 89 51 PRO B O 1
ATOM 2372 N N . SER B 1 52 ? -8.164 32.75 -6.051 1 86.62 52 SER B N 1
ATOM 2373 C CA . SER B 1 52 ? -9.398 32.5 -5.316 1 86.62 52 SER B CA 1
ATOM 2374 C C . SER B 1 52 ? -9.773 31.016 -5.371 1 86.62 52 SER B C 1
ATOM 2376 O O . SER B 1 52 ? -9.578 30.359 -6.398 1 86.62 52 SER B O 1
ATOM 2378 N N . PRO B 1 53 ? -10.258 30.375 -4.199 1 88.69 53 PRO B N 1
ATOM 2379 C CA . PRO B 1 53 ? -10.789 31.047 -3.012 1 88.69 53 PRO B CA 1
ATOM 2380 C C . PRO B 1 53 ? -9.703 31.391 -1.993 1 88.69 53 PRO B C 1
ATOM 2382 O O . PRO B 1 53 ? -10 31.969 -0.942 1 88.69 53 PRO B O 1
ATOM 2385 N N . PHE B 1 54 ? -8.469 31.031 -2.336 1 90.69 54 PHE B N 1
ATOM 2386 C CA . PHE B 1 54 ? -7.379 31.438 -1.452 1 90.69 54 PHE B CA 1
ATOM 2387 C C . PHE B 1 54 ? -7.176 32.938 -1.509 1 90.69 54 PHE B C 1
ATOM 2389 O O . PHE B 1 54 ? -7.473 33.594 -2.523 1 90.69 54 PHE B O 1
ATOM 2396 N N . ASN B 1 55 ? -6.77 33.438 -0.309 1 87.88 55 ASN B N 1
ATOM 2397 C CA . ASN B 1 55 ? -6.562 34.875 -0.272 1 87.88 55 ASN B CA 1
ATOM 2398 C C . ASN B 1 55 ? -5.434 35.281 0.683 1 87.88 55 ASN B C 1
ATOM 2400 O O . ASN B 1 55 ? -5.16 34.562 1.646 1 87.88 55 ASN B O 1
ATOM 2404 N N . ILE B 1 56 ? -4.711 36.25 0.504 1 88.31 56 ILE B N 1
ATOM 2405 C CA . ILE B 1 56 ? -3.734 36.875 1.401 1 88.31 56 ILE B CA 1
ATOM 2406 C C . ILE B 1 56 ? -4.379 38.031 2.17 1 88.31 56 ILE B C 1
ATOM 2408 O O . ILE B 1 56 ? -4.707 39.062 1.59 1 88.31 56 ILE B O 1
ATOM 2412 N N . PRO B 1 57 ? -4.504 37.594 3.59 1 77.25 57 PRO B N 1
ATOM 2413 C CA . PRO B 1 57 ? -5.168 38.656 4.355 1 77.25 57 PRO B CA 1
ATOM 2414 C C . PRO B 1 57 ? -4.391 39.969 4.336 1 77.25 57 PRO B C 1
ATOM 2416 O O . PRO B 1 57 ? -3.156 39.969 4.363 1 77.25 57 PRO B O 1
ATOM 2419 N N . GLY B 1 58 ? -4.977 41.031 4.582 1 65.62 58 GLY B N 1
ATOM 2420 C CA . GLY B 1 58 ? -4.586 42.438 4.52 1 65.62 58 GLY B CA 1
ATOM 2421 C C . GLY B 1 58 ? -5.293 43.219 3.418 1 65.62 58 GLY B C 1
ATOM 2422 O O . GLY B 1 58 ? -5.215 44.438 3.365 1 65.62 58 GLY B O 1
ATOM 2423 N N . ASN B 1 59 ? -5.09 42.562 2.256 1 49.22 59 ASN B N 1
ATOM 2424 C CA . ASN B 1 59 ? -5.703 43.469 1.276 1 49.22 59 ASN B CA 1
ATOM 2425 C C . ASN B 1 59 ? -7.199 43.625 1.532 1 49.22 59 ASN B C 1
ATOM 2427 O O . ASN B 1 59 ? -7.797 42.844 2.283 1 49.22 59 ASN B O 1
ATOM 2431 N N . SER B 1 60 ? -8.133 43.844 0.441 1 47.47 60 SER B N 1
ATOM 2432 C CA . SER B 1 60 ? -9.469 44.438 0.345 1 47.47 60 SER B CA 1
ATOM 2433 C C . SER B 1 60 ? -10.477 43.625 1.16 1 47.47 60 SER B C 1
ATOM 2435 O O . SER B 1 60 ? -10.172 42.5 1.592 1 47.47 60 SER B O 1
ATOM 2437 N N . SER B 1 61 ? -11.875 44.094 1.125 1 45.22 61 SER B N 1
ATOM 2438 C CA . SER B 1 61 ? -13.266 43.969 1.535 1 45.22 61 SER B CA 1
ATOM 2439 C C . SER B 1 61 ? -13.766 42.531 1.377 1 45.22 61 SER B C 1
ATOM 2441 O O . SER B 1 61 ? -14.953 42.25 1.553 1 45.22 61 SER B O 1
ATOM 2443 N N . ILE B 1 62 ? -12.977 41.656 0.746 1 49.12 62 ILE B N 1
ATOM 2444 C CA . ILE B 1 62 ? -13.648 40.5 0.126 1 49.12 62 ILE B CA 1
ATOM 2445 C C . ILE B 1 62 ? -13.945 39.438 1.183 1 49.12 62 ILE B C 1
ATOM 2447 O O . ILE B 1 62 ? -13.141 39.219 2.094 1 49.12 62 ILE B O 1
ATOM 2451 N N . SER B 1 63 ? -15.172 39.031 1.091 1 49.84 63 SER B N 1
ATOM 2452 C CA . SER B 1 63 ? -15.805 37.938 1.805 1 49.84 63 SER B CA 1
ATOM 2453 C C . SER B 1 63 ? -14.836 36.781 2.016 1 49.84 63 SER B C 1
ATOM 2455 O O . SER B 1 63 ? -14.273 36.25 1.053 1 49.84 63 SER B O 1
ATOM 2457 N N . ARG B 1 64 ? -14.062 36.781 3.146 1 58.06 64 ARG B N 1
ATOM 2458 C CA . ARG B 1 64 ? -13.062 35.812 3.6 1 58.06 64 ARG B CA 1
ATOM 2459 C C . ARG B 1 64 ? -13.656 34.406 3.713 1 58.06 64 ARG B C 1
ATOM 2461 O O . ARG B 1 64 ? -14.734 34.25 4.297 1 58.06 64 ARG B O 1
ATOM 2468 N N . ASN B 1 65 ? -13.281 33.562 2.789 1 63.44 65 ASN B N 1
ATOM 2469 C CA . ASN B 1 65 ? -13.633 32.156 3.014 1 63.44 65 ASN B CA 1
ATOM 2470 C C . ASN B 1 65 ? -12.805 31.547 4.133 1 63.44 65 ASN B C 1
ATOM 2472 O O . ASN B 1 65 ? -11.586 31.422 4.008 1 63.44 65 ASN B O 1
ATOM 2476 N N . PRO B 1 66 ? -13.453 31.453 5.219 1 75.69 66 PRO B N 1
ATOM 2477 C CA . PRO B 1 66 ? -12.703 30.875 6.344 1 75.69 66 PRO B CA 1
ATOM 2478 C C . PRO B 1 66 ? -11.914 29.641 5.957 1 75.69 66 PRO B C 1
ATOM 2480 O O . PRO B 1 66 ? -12.414 28.781 5.223 1 75.69 66 PRO B O 1
ATOM 2483 N N . GLY B 1 67 ? -10.633 29.656 6.203 1 86 67 GLY B N 1
ATOM 2484 C CA . GLY B 1 67 ? -9.812 28.469 5.996 1 86 67 GLY B CA 1
ATOM 2485 C C . GLY B 1 67 ? -8.883 28.594 4.797 1 86 67 GLY B C 1
ATOM 2486 O O . GLY B 1 67 ? -7.953 27.797 4.648 1 86 67 GLY B O 1
ATOM 2487 N N . PHE B 1 68 ? -9.109 29.625 3.973 1 90.19 68 PHE B N 1
ATOM 2488 C CA . PHE B 1 68 ? -8.344 29.719 2.736 1 90.19 68 PHE B CA 1
ATOM 2489 C C . PHE B 1 68 ? -7.332 30.859 2.807 1 90.19 68 PHE B C 1
ATOM 2491 O O . PHE B 1 68 ? -6.75 31.234 1.79 1 90.19 68 PHE B O 1
ATOM 2498 N N . ASP B 1 69 ? -7.129 31.344 3.963 1 90.62 69 ASP B N 1
ATOM 2499 C CA . ASP B 1 69 ? -6.211 32.469 4.133 1 90.62 69 ASP B CA 1
ATOM 2500 C C . ASP B 1 69 ? -4.758 32 4.016 1 90.62 69 ASP B C 1
ATOM 2502 O O . ASP B 1 69 ? -4.359 31.031 4.637 1 90.62 69 ASP B O 1
ATOM 2506 N N . ILE B 1 70 ? -4.031 32.812 3.234 1 93.75 70 ILE B N 1
ATOM 2507 C CA . ILE B 1 70 ? -2.604 32.562 3.068 1 93.75 70 ILE B CA 1
ATOM 2508 C C . ILE B 1 70 ? -1.809 33.719 3.686 1 93.75 70 ILE B C 1
ATOM 2510 O O . ILE B 1 70 ? -2.084 34.906 3.41 1 93.75 70 ILE B O 1
ATOM 2514 N N . SER B 1 71 ? -0.908 33.375 4.566 1 92.31 71 SER B N 1
ATOM 2515 C CA . SER B 1 71 ? 0.033 34.375 5.078 1 92.31 71 SER B CA 1
ATOM 2516 C C . SER B 1 71 ? 1.376 34.281 4.363 1 92.31 71 SER B C 1
ATOM 2518 O O . SER B 1 71 ? 1.821 33.188 4 1 92.31 71 SER B O 1
ATOM 2520 N N . CYS B 1 72 ? 1.961 35.406 4.219 1 93.5 72 CYS B N 1
ATOM 2521 C CA . CYS B 1 72 ? 3.26 35.438 3.555 1 93.5 72 CYS B CA 1
ATOM 2522 C C . CYS B 1 72 ? 4.387 35.562 4.57 1 93.5 72 CYS B C 1
ATOM 2524 O O . CYS B 1 72 ? 4.469 36.562 5.293 1 93.5 72 CYS B O 1
ATOM 2526 N N . ASP B 1 73 ? 5.203 34.469 4.613 1 92.12 73 ASP B N 1
ATOM 2527 C CA . ASP B 1 73 ? 6.367 34.438 5.492 1 92.12 73 ASP B CA 1
ATOM 2528 C C . ASP B 1 73 ? 7.664 34.438 4.688 1 92.12 73 ASP B C 1
ATOM 2530 O O . ASP B 1 73 ? 7.637 34.438 3.455 1 92.12 73 ASP B O 1
ATOM 2534 N N . SER B 1 74 ? 8.75 34.562 5.375 1 91.56 74 SER B N 1
ATOM 2535 C CA . SER B 1 74 ? 10.055 34.562 4.711 1 91.56 74 SER B CA 1
ATOM 2536 C C . SER B 1 74 ? 10.297 33.281 3.965 1 91.56 74 SER B C 1
ATOM 2538 O O . SER B 1 74 ? 11.023 33.25 2.971 1 91.56 74 SER B O 1
ATOM 2540 N N . THR B 1 75 ? 9.641 32.219 4.406 1 90.44 75 THR B N 1
ATOM 2541 C CA . THR B 1 75 ? 9.875 30.906 3.809 1 90.44 75 THR B CA 1
ATOM 2542 C C . THR B 1 75 ? 8.867 30.625 2.701 1 90.44 75 THR B C 1
ATOM 2544 O O . THR B 1 75 ? 8.953 29.609 2.018 1 90.44 75 THR B O 1
ATOM 2547 N N . GLY B 1 76 ? 7.938 31.594 2.521 1 92.88 76 GLY B N 1
ATOM 2548 C CA . GLY B 1 76 ? 6.938 31.406 1.483 1 92.88 76 GLY B CA 1
ATOM 2549 C C . GLY B 1 76 ? 5.516 31.484 2.006 1 92.88 76 GLY B C 1
ATOM 2550 O O . GLY B 1 76 ? 5.289 31.859 3.154 1 92.88 76 GLY B O 1
ATOM 2551 N N . PRO B 1 77 ? 4.598 31.172 1.099 1 96.19 77 PRO B N 1
ATOM 2552 C CA . PRO B 1 77 ? 3.195 31.188 1.523 1 96.19 77 PRO B CA 1
ATOM 2553 C C . PRO B 1 77 ? 2.875 30.109 2.547 1 96.19 77 PRO B C 1
ATOM 2555 O O . PRO B 1 77 ? 3.332 28.969 2.41 1 96.19 77 PRO B O 1
ATOM 2558 N N . MET B 1 78 ? 2.104 30.531 3.547 1 95.44 78 MET B N 1
ATOM 2559 C CA . MET B 1 78 ? 1.739 29.625 4.633 1 95.44 78 MET B CA 1
ATOM 2560 C C . MET B 1 78 ? 0.224 29.516 4.762 1 95.44 78 MET B C 1
ATOM 2562 O O . MET B 1 78 ? -0.497 30.484 4.555 1 95.44 78 MET B O 1
ATOM 2566 N N . ILE B 1 79 ? -0.185 28.344 5.141 1 94.56 79 ILE B N 1
ATOM 2567 C CA . ILE B 1 79 ? -1.594 28.125 5.445 1 94.56 79 ILE B CA 1
ATOM 2568 C C . ILE B 1 79 ? -1.734 27.562 6.859 1 94.56 79 ILE B C 1
ATOM 2570 O O . ILE B 1 79 ? -0.917 26.75 7.297 1 94.56 79 ILE B O 1
ATOM 2574 N N . SER B 1 80 ? -2.75 28.016 7.457 1 91.44 80 SER B N 1
ATOM 2575 C CA . SER B 1 80 ? -3.008 27.531 8.812 1 91.44 80 SER B CA 1
ATOM 2576 C C . SER B 1 80 ? -3.969 26.344 8.812 1 91.44 80 SER B C 1
ATOM 2578 O O . SER B 1 80 ? -5.09 26.453 8.305 1 91.44 80 SER B O 1
ATOM 2580 N N . LEU B 1 81 ? -3.477 25.266 9.328 1 89.62 81 LEU B N 1
ATOM 2581 C CA . LEU B 1 81 ? -4.293 24.078 9.508 1 89.62 81 LEU B CA 1
ATOM 2582 C C . LEU B 1 81 ? -4.379 23.688 10.984 1 89.62 81 LEU B C 1
ATOM 2584 O O . LEU B 1 81 ? -3.414 23.172 11.555 1 89.62 81 LEU B O 1
ATOM 2588 N N . GLY B 1 82 ? -5.496 24 11.547 1 78.56 82 GLY B N 1
ATOM 2589 C CA . GLY B 1 82 ? -5.582 23.859 12.992 1 78.56 82 GLY B CA 1
ATOM 2590 C C . GLY B 1 82 ? -4.68 24.828 13.742 1 78.56 82 GLY B C 1
ATOM 2591 O O . GLY B 1 82 ? -4.734 26.031 13.516 1 78.56 82 GLY B O 1
ATOM 2592 N N . ARG B 1 83 ? -3.773 24.219 14.508 1 77.75 83 ARG B N 1
ATOM 2593 C CA . ARG B 1 83 ? -2.943 25.062 15.359 1 77.75 83 ARG B CA 1
ATOM 2594 C C . ARG B 1 83 ? -1.542 25.219 14.773 1 77.75 83 ARG B C 1
ATOM 2596 O O . ARG B 1 83 ? -0.642 25.734 15.438 1 77.75 83 ARG B O 1
ATOM 2603 N N . LYS B 1 84 ? -1.408 24.844 13.539 1 85.81 84 LYS B N 1
ATOM 2604 C CA . LYS B 1 84 ? -0.072 24.859 12.953 1 85.81 84 LYS B CA 1
ATOM 2605 C C . LYS B 1 84 ? -0.095 25.5 11.562 1 85.81 84 LYS B C 1
ATOM 2607 O O . LYS B 1 84 ? -1.138 25.531 10.906 1 85.81 84 LYS B O 1
ATOM 2612 N N . GLN B 1 85 ? 1.054 26.031 11.242 1 90.44 85 GLN B N 1
ATOM 2613 C CA . GLN B 1 85 ? 1.231 26.594 9.906 1 90.44 85 GLN B CA 1
ATOM 2614 C C . GLN B 1 85 ? 2.049 25.672 9.016 1 90.44 85 GLN B C 1
ATOM 2616 O O . GLN B 1 85 ? 3.033 25.078 9.461 1 90.44 85 GLN B O 1
ATOM 2621 N N . TYR B 1 86 ? 1.561 25.609 7.848 1 94.12 86 TYR B N 1
ATOM 2622 C CA . TYR B 1 86 ? 2.23 24.766 6.855 1 94.12 86 TYR B CA 1
ATOM 2623 C C . TYR B 1 86 ? 2.578 25.578 5.609 1 94.12 86 TYR B C 1
ATOM 2625 O O . TYR B 1 86 ? 1.796 26.422 5.176 1 94.12 86 TYR B O 1
ATOM 2633 N N . ARG B 1 87 ? 3.691 25.297 5.109 1 96.38 87 ARG B N 1
ATOM 2634 C CA . ARG B 1 87 ? 4.094 25.984 3.885 1 96.38 87 ARG B CA 1
ATOM 2635 C C . ARG B 1 87 ? 3.33 25.438 2.68 1 96.38 87 ARG B C 1
ATOM 2637 O O . ARG B 1 87 ? 3.211 24.219 2.506 1 96.38 87 ARG B O 1
ATOM 2644 N N . VAL B 1 88 ? 2.889 26.359 1.846 1 97.19 88 VAL B N 1
ATOM 2645 C CA . VAL B 1 88 ? 2.182 25.984 0.624 1 97.19 88 VAL B CA 1
ATOM 2646 C C . VAL B 1 88 ? 3.188 25.734 -0.496 1 97.19 88 VAL B C 1
ATOM 2648 O O . VAL B 1 88 ? 4.043 26.578 -0.777 1 97.19 88 VAL B O 1
ATOM 2651 N N . LEU B 1 89 ? 2.992 24.594 -1.138 1 97.31 89 LEU B N 1
ATOM 2652 C CA . LEU B 1 89 ? 3.918 24.203 -2.197 1 97.31 89 LEU B CA 1
ATOM 2653 C C . LEU B 1 89 ? 3.268 24.359 -3.568 1 97.31 89 LEU B C 1
ATOM 2655 O O . LEU B 1 89 ? 3.963 24.453 -4.582 1 97.31 89 LEU B O 1
ATOM 2659 N N . GLY B 1 90 ? 1.944 24.344 -3.551 1 96.81 90 GLY B N 1
ATOM 2660 C CA . GLY B 1 90 ? 1.217 24.5 -4.801 1 96.81 90 GLY B CA 1
ATOM 2661 C C . GLY B 1 90 ? -0.287 24.406 -4.633 1 96.81 90 GLY B C 1
ATOM 2662 O O . GLY B 1 90 ? -0.773 23.75 -3.703 1 96.81 90 GLY B O 1
ATOM 2663 N N . ILE B 1 91 ? -0.951 25.062 -5.586 1 95.94 91 ILE B N 1
ATOM 2664 C CA . ILE B 1 91 ? -2.41 25.062 -5.578 1 95.94 91 ILE B CA 1
ATOM 2665 C C . ILE B 1 91 ? -2.93 24.672 -6.961 1 95.94 91 ILE B C 1
ATOM 2667 O O . ILE B 1 91 ? -2.502 25.219 -7.973 1 95.94 91 ILE B O 1
ATOM 2671 N N . SER B 1 92 ? -3.771 23.672 -6.973 1 95.25 92 SER B N 1
ATOM 2672 C CA . SER B 1 92 ? -4.441 23.312 -8.219 1 95.25 92 SER B CA 1
ATOM 2673 C C . SER B 1 92 ? -5.934 23.609 -8.148 1 95.25 92 SER B C 1
ATOM 2675 O O . SER B 1 92 ? -6.699 22.859 -7.535 1 95.25 92 SER B O 1
ATOM 2677 N N . LEU B 1 93 ? -6.32 24.594 -8.914 1 91 93 LEU B N 1
ATOM 2678 C CA . LEU B 1 93 ? -7.73 24.969 -8.922 1 91 93 LEU B CA 1
ATOM 2679 C C . LEU B 1 93 ? -8.555 23.938 -9.688 1 91 93 LEU B C 1
ATOM 2681 O O . LEU B 1 93 ? -9.656 23.562 -9.266 1 91 93 LEU B O 1
ATOM 2685 N N . LEU B 1 94 ? -7.973 23.484 -10.719 1 90.75 94 LEU B N 1
ATOM 2686 C CA . LEU B 1 94 ? -8.688 22.578 -11.594 1 90.75 94 LEU B CA 1
ATOM 2687 C C . LEU B 1 94 ? -8.992 21.266 -10.883 1 90.75 94 LEU B C 1
ATOM 2689 O O . LEU B 1 94 ? -10.086 20.719 -11.023 1 90.75 94 LEU B O 1
ATOM 2693 N N . GLN B 1 95 ? -8.07 20.844 -10.055 1 92.88 95 GLN B N 1
ATOM 2694 C CA . GLN B 1 95 ? -8.227 19.547 -9.398 1 92.88 95 GLN B CA 1
ATOM 2695 C C . GLN B 1 95 ? -8.719 19.703 -7.965 1 92.88 95 GLN B C 1
ATOM 2697 O O . GLN B 1 95 ? -9.062 18.719 -7.309 1 92.88 95 GLN B O 1
ATOM 2702 N N . GLY B 1 96 ? -8.719 20.922 -7.473 1 94.56 96 GLY B N 1
ATOM 2703 C CA . GLY B 1 96 ? -9.289 21.203 -6.164 1 94.56 96 GLY B CA 1
ATOM 2704 C C . GLY B 1 96 ? -8.414 20.734 -5.02 1 94.56 96 GLY B C 1
ATOM 2705 O O . GLY B 1 96 ? -8.906 20.109 -4.074 1 94.56 96 GLY B O 1
ATOM 2706 N N . TYR B 1 97 ? -7.055 20.938 -5.207 1 97.06 97 TYR B N 1
ATOM 2707 C CA . TYR B 1 97 ? -6.227 20.547 -4.074 1 97.06 97 TYR B CA 1
ATOM 2708 C C . TYR B 1 97 ? -5.129 21.578 -3.818 1 97.06 97 TYR B C 1
ATOM 2710 O O . TYR B 1 97 ? -4.852 22.422 -4.676 1 97.06 97 TYR B O 1
ATOM 2718 N N . VAL B 1 98 ? -4.613 21.609 -2.605 1 97.19 98 VAL B N 1
ATOM 2719 C CA . VAL B 1 98 ? -3.443 22.391 -2.215 1 97.19 98 VAL B CA 1
ATOM 2720 C C . VAL B 1 98 ? -2.363 21.453 -1.667 1 97.19 98 VAL B C 1
ATOM 2722 O O . VAL B 1 98 ? -2.662 20.516 -0.932 1 97.19 98 VAL B O 1
ATOM 2725 N N . ARG B 1 99 ? -1.213 21.578 -2.143 1 98 99 ARG B N 1
ATOM 2726 C CA . ARG B 1 99 ? -0.055 20.844 -1.654 1 98 99 ARG B CA 1
ATOM 2727 C C . ARG B 1 99 ? 0.704 21.641 -0.601 1 98 99 ARG B C 1
ATOM 2729 O O . ARG B 1 99 ? 1.013 22.812 -0.81 1 98 99 ARG B O 1
ATOM 2736 N N . VAL B 1 100 ? 0.959 21.047 0.543 1 97.44 100 VAL B N 1
ATOM 2737 C CA . VAL B 1 100 ? 1.628 21.734 1.647 1 97.44 100 VAL B CA 1
ATOM 2738 C C . VAL B 1 100 ? 2.717 20.828 2.227 1 97.44 100 VAL B C 1
ATOM 2740 O O . VAL B 1 100 ? 2.76 19.625 1.938 1 97.44 100 VAL B O 1
ATOM 2743 N N . THR B 1 101 ? 3.596 21.391 2.977 1 95.94 101 THR B N 1
ATOM 2744 C CA . THR B 1 101 ? 4.523 20.578 3.744 1 95.94 101 THR B CA 1
ATOM 2745 C C . THR B 1 101 ? 3.787 19.781 4.82 1 95.94 101 THR B C 1
ATOM 2747 O O . THR B 1 101 ? 2.838 20.281 5.426 1 95.94 101 THR B O 1
ATOM 2750 N N . GLY B 1 102 ? 4.227 18.578 4.965 1 91 102 GLY B N 1
ATOM 2751 C CA . GLY B 1 102 ? 3.529 17.688 5.887 1 91 102 GLY B CA 1
ATOM 2752 C C . GLY B 1 102 ? 4.191 17.609 7.246 1 91 102 GLY B C 1
ATOM 2753 O O . GLY B 1 102 ? 5.066 18.406 7.57 1 91 102 GLY B O 1
ATOM 2754 N N . HIS B 1 103 ? 3.588 16.734 8 1 86.88 103 HIS B N 1
ATOM 2755 C CA . HIS B 1 103 ? 4.008 16.484 9.375 1 86.88 103 HIS B CA 1
ATOM 2756 C C . HIS B 1 103 ? 4.34 15.008 9.586 1 86.88 103 HIS B C 1
ATOM 2758 O O . HIS B 1 103 ? 3.621 14.125 9.102 1 86.88 103 HIS B O 1
ATOM 2764 N N . THR B 1 104 ? 5.496 14.797 10.281 1 91.62 104 THR B N 1
ATOM 2765 C CA . THR B 1 104 ? 5.871 13.43 10.617 1 91.62 104 THR B CA 1
ATOM 2766 C C . THR B 1 104 ? 5.746 13.195 12.125 1 91.62 104 THR B C 1
ATOM 2768 O O . THR B 1 104 ? 6.188 14.016 12.93 1 91.62 104 THR B O 1
ATOM 2771 N N . VAL B 1 105 ? 5.109 12.133 12.43 1 90.75 105 VAL B N 1
ATOM 2772 C CA . VAL B 1 105 ? 5.012 11.727 13.828 1 90.75 105 VAL B CA 1
ATOM 2773 C C . VAL B 1 105 ? 6.09 10.688 14.133 1 90.75 105 VAL B C 1
ATOM 2775 O O . VAL B 1 105 ? 6.293 9.742 13.367 1 90.75 105 VAL B O 1
ATOM 2778 N N . TYR B 1 106 ? 6.766 10.867 15.266 1 88.38 106 TYR B N 1
ATOM 2779 C CA . TYR B 1 106 ? 7.836 9.961 15.68 1 88.38 106 TYR B CA 1
ATOM 2780 C C . TYR B 1 106 ? 7.469 9.25 16.969 1 88.38 106 TYR B C 1
ATOM 2782 O O . TYR B 1 106 ? 6.82 9.828 17.859 1 88.38 106 TYR B O 1
ATOM 2790 N N . THR B 1 107 ? 7.852 7.941 16.984 1 83.62 107 THR B N 1
ATOM 2791 C CA . THR B 1 107 ? 7.75 7.223 18.25 1 83.62 107 THR B CA 1
ATOM 2792 C C . THR B 1 107 ? 8.898 6.23 18.406 1 83.62 107 THR B C 1
ATOM 2794 O O . THR B 1 107 ? 9.547 5.871 17.422 1 83.62 107 THR B O 1
ATOM 2797 N N . GLN B 1 108 ? 9.18 5.734 19.734 1 75.5 108 GLN B N 1
ATOM 2798 C CA . GLN B 1 108 ? 10.188 4.734 20.047 1 75.5 108 GLN B CA 1
ATOM 2799 C C . GLN B 1 108 ? 11.586 5.203 19.641 1 75.5 108 GLN B C 1
ATOM 2801 O O . GLN B 1 108 ? 12.367 4.434 19.094 1 75.5 108 GLN B O 1
ATOM 2806 N N . CYS B 1 109 ? 11.711 6.484 19.656 1 71.19 109 CYS B N 1
ATOM 2807 C CA . CYS B 1 109 ? 13.023 7.008 19.297 1 71.19 109 CYS B CA 1
ATOM 2808 C C . CYS B 1 109 ? 13.992 6.891 20.469 1 71.19 109 CYS B C 1
ATOM 2810 O O . CYS B 1 109 ? 13.617 7.148 21.609 1 71.19 109 CYS B O 1
ATOM 2812 N N . GLN B 1 110 ? 14.797 5.773 20.516 1 55.91 110 GLN B N 1
ATOM 2813 C CA . GLN B 1 110 ? 15.75 5.754 21.625 1 55.91 110 GLN B CA 1
ATOM 2814 C C . GLN B 1 110 ? 16.266 7.16 21.938 1 55.91 110 GLN B C 1
ATOM 2816 O O . GLN B 1 110 ? 15.961 8.109 21.203 1 55.91 110 GLN B O 1
ATOM 2821 N N . GLN B 1 111 ? 17.641 7.215 22.359 1 47.75 111 GLN B N 1
ATOM 2822 C CA . GLN B 1 111 ? 18.266 8.352 23.031 1 47.75 111 GLN B CA 1
ATOM 2823 C C . GLN B 1 111 ? 17.875 9.664 22.359 1 47.75 111 GLN B C 1
ATOM 2825 O O . GLN B 1 111 ? 17.469 10.617 23.031 1 47.75 111 GLN B O 1
ATOM 2830 N N . ASN B 1 112 ? 18.703 10.148 21.453 1 39.69 112 ASN B N 1
ATOM 2831 C CA . ASN B 1 112 ? 18.828 11.531 21.016 1 39.69 112 ASN B CA 1
ATOM 2832 C C . ASN B 1 112 ? 17.641 11.969 20.172 1 39.69 112 ASN B C 1
ATOM 2834 O O . ASN B 1 112 ? 17.641 13.062 19.609 1 39.69 112 ASN B O 1
ATOM 2838 N N . ALA B 1 113 ? 17.016 11.008 19.641 1 43.47 113 ALA B N 1
ATOM 2839 C CA . ALA B 1 113 ? 16.094 11.641 18.703 1 43.47 113 ALA B CA 1
ATOM 2840 C C . ALA B 1 113 ? 14.867 12.188 19.422 1 43.47 113 ALA B C 1
ATOM 2842 O O . ALA B 1 113 ? 14.523 11.711 20.5 1 43.47 113 ALA B O 1
ATOM 2843 N N . GLY B 1 114 ? 14.43 13.312 19.203 1 41.56 114 GLY B N 1
ATOM 2844 C CA . GLY B 1 114 ? 13.445 14.289 19.641 1 41.56 114 GLY B CA 1
ATOM 2845 C C . GLY B 1 114 ? 12.102 13.672 19.984 1 41.56 114 GLY B C 1
ATOM 2846 O O . GLY B 1 114 ? 11.883 12.484 19.766 1 41.56 114 GLY B O 1
ATOM 2847 N N . PRO B 1 115 ? 11.258 14.383 20.641 1 43.16 115 PRO B N 1
ATOM 2848 C CA . PRO B 1 115 ? 9.922 14.164 21.203 1 43.16 115 PRO B CA 1
ATOM 2849 C C . PRO B 1 115 ? 9.023 13.352 20.281 1 43.16 115 PRO B C 1
ATOM 2851 O O . PRO B 1 115 ? 9.109 13.484 19.047 1 43.16 115 PRO B O 1
ATOM 2854 N N . VAL B 1 116 ? 8.609 12.039 20.688 1 49.12 116 VAL B N 1
ATOM 2855 C CA . VAL B 1 116 ? 7.355 11.461 20.219 1 49.12 116 VAL B CA 1
ATOM 2856 C C . VAL B 1 116 ? 6.355 12.578 19.906 1 49.12 116 VAL B C 1
ATOM 2858 O O . VAL B 1 116 ? 5.938 13.312 20.812 1 49.12 116 VAL B O 1
ATOM 2861 N N . THR B 1 117 ? 6.598 13.359 18.938 1 52.19 117 THR B N 1
ATOM 2862 C CA . THR B 1 117 ? 5.555 14.367 18.766 1 52.19 117 THR B CA 1
ATOM 2863 C C . THR B 1 117 ? 4.203 13.703 18.516 1 52.19 117 THR B C 1
ATOM 2865 O O . THR B 1 117 ? 4.043 12.93 17.578 1 52.19 117 THR B O 1
ATOM 2868 N N . THR B 1 118 ? 3.486 13.375 19.703 1 55.53 118 THR B N 1
ATOM 2869 C CA . THR B 1 118 ? 2.092 12.945 19.734 1 55.53 118 THR B CA 1
ATOM 2870 C C . THR B 1 118 ? 1.208 13.93 18.969 1 55.53 118 THR B C 1
ATOM 2872 O O . THR B 1 118 ? -0.013 13.938 19.141 1 55.53 118 THR B O 1
ATOM 2875 N N . ASN B 1 119 ? 1.846 14.82 18.078 1 61.53 119 ASN B N 1
ATOM 2876 C CA . ASN B 1 119 ? 0.967 15.828 17.5 1 61.53 119 ASN B CA 1
ATOM 2877 C C . ASN B 1 119 ? 0.175 15.266 16.328 1 61.53 119 ASN B C 1
ATOM 2879 O O . ASN B 1 119 ? 0.656 14.383 15.609 1 61.53 119 ASN B O 1
ATOM 2883 N N . PHE B 1 120 ? -1.228 15.375 16.469 1 76.94 120 PHE B N 1
ATOM 2884 C CA . PHE B 1 120 ? -2.1 14.977 15.367 1 76.94 120 PHE B CA 1
ATOM 2885 C C . PHE B 1 120 ? -2.518 16.188 14.539 1 76.94 120 PHE B C 1
ATOM 2887 O O . PHE B 1 120 ? -2.404 17.328 14.992 1 76.94 120 PHE B O 1
ATOM 2894 N N . ILE B 1 121 ? -2.621 16.031 13.312 1 85.25 121 ILE B N 1
ATOM 2895 C CA . ILE B 1 121 ? -3.18 17.047 12.414 1 85.25 121 ILE B CA 1
ATOM 2896 C C . ILE B 1 121 ? -4.703 16.969 12.438 1 85.25 121 ILE B C 1
ATOM 2898 O O . ILE B 1 121 ? -5.277 15.883 12.297 1 85.25 121 ILE B O 1
ATOM 2902 N N . ASP B 1 122 ? -5.254 18.141 12.727 1 89.88 122 ASP B N 1
ATOM 2903 C CA . ASP B 1 122 ? -6.707 18.25 12.781 1 89.88 122 ASP B CA 1
ATOM 2904 C C . ASP B 1 122 ? -7.23 19.266 11.773 1 89.88 122 ASP B C 1
ATOM 2906 O O . ASP B 1 122 ? -7.09 20.469 11.969 1 89.88 122 ASP B O 1
ATOM 2910 N N . LEU B 1 123 ? -7.879 18.719 10.734 1 91 123 LEU B N 1
ATOM 2911 C CA . LEU B 1 123 ? -8.383 19.578 9.672 1 91 123 LEU B CA 1
ATOM 2912 C C . LEU B 1 123 ? -9.852 19.922 9.891 1 91 123 LEU B C 1
ATOM 2914 O O . LEU B 1 123 ? -10.469 20.594 9.055 1 91 123 LEU B O 1
ATOM 2918 N N . ARG B 1 124 ? -10.375 19.562 10.992 1 89.19 124 ARG B N 1
ATOM 2919 C CA . ARG B 1 124 ? -11.766 19.938 11.258 1 89.19 124 ARG B CA 1
ATOM 2920 C C . ARG B 1 124 ? -11.922 21.453 11.344 1 89.19 124 ARG B C 1
ATOM 2922 O O . ARG B 1 124 ? -11.055 22.141 11.891 1 89.19 124 ARG B O 1
ATOM 2929 N N . GLY B 1 125 ? -12.961 21.875 10.836 1 85.5 125 GLY B N 1
ATOM 2930 C CA . GLY B 1 125 ? -13.203 23.312 10.812 1 85.5 125 GLY B CA 1
ATOM 2931 C C . GLY B 1 125 ? -12.586 24 9.602 1 85.5 125 GLY B C 1
ATOM 2932 O O . GLY B 1 125 ? -12.75 25.203 9.422 1 85.5 125 GLY B O 1
ATOM 2933 N N . THR B 1 126 ? -11.828 23.297 8.93 1 89.44 126 THR B N 1
ATOM 2934 C CA . THR B 1 126 ? -11.281 23.812 7.672 1 89.44 126 THR B CA 1
ATOM 2935 C C . THR B 1 126 ? -11.992 23.172 6.48 1 89.44 126 THR B C 1
ATOM 2937 O O . THR B 1 126 ? -12.695 22.172 6.633 1 89.44 126 THR B O 1
ATOM 2940 N N . PRO B 1 127 ? -11.844 23.734 5.363 1 91.56 127 PRO B N 1
ATOM 2941 C CA . PRO B 1 127 ? -12.492 23.141 4.188 1 91.56 127 PRO B CA 1
ATOM 2942 C C . PRO B 1 127 ? -11.719 21.953 3.625 1 91.56 127 PRO B C 1
ATOM 2944 O O . PRO B 1 127 ? -12.094 21.391 2.59 1 91.56 127 PRO B O 1
ATOM 2947 N N . PHE B 1 128 ? -10.781 21.484 4.309 1 95 128 PHE B N 1
ATOM 2948 C CA . PHE B 1 128 ? -9.844 20.562 3.691 1 95 128 PHE B CA 1
ATOM 2949 C C . PHE B 1 128 ? -10.031 19.156 4.246 1 95 128 PHE B C 1
ATOM 2951 O O . PHE B 1 128 ? -10.523 18.984 5.363 1 95 128 PHE B O 1
ATOM 2958 N N . THR B 1 129 ? -9.688 18.156 3.416 1 95.75 129 THR B N 1
ATOM 2959 C CA . THR B 1 129 ? -9.492 16.766 3.777 1 95.75 129 THR B CA 1
ATOM 2960 C C . THR B 1 129 ? -8.18 16.234 3.205 1 95.75 129 THR B C 1
ATOM 2962 O O . THR B 1 129 ? -7.664 16.766 2.219 1 95.75 129 THR B O 1
ATOM 2965 N N . PHE B 1 130 ? -7.648 15.242 3.885 1 96.12 130 PHE B N 1
ATOM 2966 C CA . PHE B 1 130 ? -6.508 14.586 3.26 1 96.12 130 PHE B CA 1
ATOM 2967 C C . PHE B 1 130 ? -6.922 13.906 1.958 1 96.12 130 PHE B C 1
ATOM 2969 O O . PHE B 1 130 ? -7.902 13.156 1.927 1 96.12 130 PHE B O 1
ATOM 2976 N N . SER B 1 131 ? -6.16 14.172 0.923 1 97.44 131 SER B N 1
ATOM 2977 C CA . SER B 1 131 ? -6.508 13.562 -0.357 1 97.44 131 SER B CA 1
ATOM 2978 C C . SER B 1 131 ? -6.32 12.055 -0.323 1 97.44 131 SER B C 1
ATOM 2980 O O . SER B 1 131 ? -5.203 11.562 -0.138 1 97.44 131 SER B O 1
ATOM 2982 N N . PRO B 1 132 ? -7.34 11.312 -0.535 1 95.88 132 PRO B N 1
ATOM 2983 C CA . PRO B 1 132 ? -7.18 9.852 -0.531 1 95.88 132 PRO B CA 1
ATOM 2984 C C . PRO B 1 132 ? -6.539 9.328 -1.812 1 95.88 132 PRO B C 1
ATOM 2986 O O . PRO B 1 132 ? -6.027 8.203 -1.835 1 95.88 132 PRO B O 1
ATOM 2989 N N . THR B 1 133 ? -6.551 10.141 -2.877 1 94.88 133 THR B N 1
ATOM 2990 C CA . THR B 1 133 ? -6.082 9.664 -4.176 1 94.88 133 THR B CA 1
ATOM 2991 C C . THR B 1 133 ? -4.621 10.047 -4.395 1 94.88 133 THR B C 1
ATOM 2993 O O . THR B 1 133 ? -3.881 9.32 -5.066 1 94.88 133 THR B O 1
ATOM 2996 N N . LEU B 1 134 ? -4.27 11.094 -3.754 1 97.75 134 LEU B N 1
ATOM 2997 C CA . LEU B 1 134 ? -2.932 11.586 -4.074 1 97.75 134 LEU B CA 1
ATOM 2998 C C . LEU B 1 134 ? -1.953 11.273 -2.947 1 97.75 134 LEU B C 1
ATOM 3000 O O . LEU B 1 134 ? -0.737 11.305 -3.148 1 97.75 134 LEU B O 1
ATOM 3004 N N . ASN B 1 135 ? -2.504 11.016 -1.807 1 98 135 ASN B N 1
ATOM 3005 C CA . ASN B 1 135 ? -1.64 10.727 -0.666 1 98 135 ASN B CA 1
ATOM 3006 C C . ASN B 1 135 ? -1.582 9.234 -0.371 1 98 135 ASN B C 1
ATOM 3008 O O . ASN B 1 135 ? -2.459 8.477 -0.795 1 98 135 ASN B O 1
ATOM 3012 N N . LYS B 1 136 ? -0.564 8.859 0.341 1 98 136 LYS B N 1
ATOM 3013 C CA . LYS B 1 136 ? -0.478 7.586 1.044 1 98 136 LYS B CA 1
ATOM 3014 C C . LYS B 1 136 ? -0.117 7.789 2.512 1 98 136 LYS B C 1
ATOM 3016 O O . LYS B 1 136 ? 0.666 8.68 2.848 1 98 136 LYS B O 1
ATOM 3021 N N . PHE B 1 137 ? -0.735 6.984 3.307 1 97.56 137 PHE B N 1
ATOM 3022 C CA . PHE B 1 137 ? -0.264 6.863 4.684 1 97.56 137 PHE B CA 1
ATOM 3023 C C . PHE B 1 137 ? 0.975 5.98 4.754 1 97.56 137 PHE B C 1
ATOM 3025 O O . PHE B 1 137 ? 0.978 4.863 4.234 1 97.56 137 PHE B O 1
ATOM 3032 N N . THR B 1 138 ? 2.027 6.48 5.434 1 97.94 138 THR B N 1
ATOM 3033 C CA . THR B 1 138 ? 3.324 5.816 5.352 1 97.94 138 THR B CA 1
ATOM 3034 C C . THR B 1 138 ? 3.934 5.641 6.738 1 97.94 138 THR B C 1
ATOM 3036 O O . THR B 1 138 ? 3.877 6.555 7.566 1 97.94 138 THR B O 1
ATOM 3039 N N . VAL B 1 139 ? 4.492 4.469 6.957 1 96.62 139 VAL B N 1
ATOM 3040 C CA . VAL B 1 139 ? 5.23 4.184 8.188 1 96.62 139 VAL B CA 1
ATOM 3041 C C . VAL B 1 139 ? 6.645 3.721 7.844 1 96.62 139 VAL B C 1
ATOM 3043 O O . VAL B 1 139 ? 6.828 2.854 6.984 1 96.62 139 VAL B O 1
ATOM 3046 N N . VAL B 1 140 ? 7.613 4.336 8.477 1 95.69 140 VAL B N 1
ATOM 3047 C CA . VAL B 1 140 ? 9.016 3.951 8.336 1 95.69 140 VAL B CA 1
ATOM 3048 C C . VAL B 1 140 ? 9.562 3.475 9.68 1 95.69 140 VAL B C 1
ATOM 3050 O O . VAL B 1 140 ? 9.438 4.172 10.688 1 95.69 140 VAL B O 1
ATOM 3053 N N . GLY B 1 141 ? 10.102 2.33 9.656 1 93.25 141 GLY B N 1
ATOM 3054 C CA . GLY B 1 141 ? 10.641 1.722 10.867 1 93.25 141 GLY B CA 1
ATOM 3055 C C . GLY B 1 141 ? 10.859 0.227 10.727 1 93.25 141 GLY B C 1
ATOM 3056 O O . GLY B 1 141 ? 10.531 -0.365 9.695 1 93.25 141 GLY B O 1
ATOM 3057 N N . CYS B 1 142 ? 11.367 -0.413 11.781 1 90.25 142 CYS B N 1
ATOM 3058 C CA . CYS B 1 142 ? 11.688 -1.834 11.695 1 90.25 142 CYS B CA 1
ATOM 3059 C C . CYS B 1 142 ? 10.883 -2.635 12.711 1 90.25 142 CYS B C 1
ATOM 3061 O O . CYS B 1 142 ? 11 -3.857 12.781 1 90.25 142 CYS B O 1
ATOM 3063 N N . ASP B 1 143 ? 10.156 -2.014 13.484 1 88.44 143 ASP B N 1
ATOM 3064 C CA . ASP B 1 143 ? 9.211 -2.559 14.453 1 88.44 143 ASP B CA 1
ATOM 3065 C C . ASP B 1 143 ? 8.094 -1.559 14.758 1 88.44 143 ASP B C 1
ATOM 3067 O O . ASP B 1 143 ? 8.008 -1.039 15.875 1 88.44 143 ASP B O 1
ATOM 3071 N N . SER B 1 144 ? 7.281 -1.384 13.719 1 91.38 144 SER B N 1
ATOM 3072 C CA . SER B 1 144 ? 6.355 -0.262 13.836 1 91.38 144 SER B CA 1
ATOM 3073 C C . SER B 1 144 ? 5.012 -0.583 13.18 1 91.38 144 SER B C 1
ATOM 3075 O O . SER B 1 144 ? 4.953 -0.883 11.992 1 91.38 144 SER B O 1
ATOM 3077 N N . MET B 1 145 ? 4.059 -0.574 13.969 1 92.38 145 MET B N 1
ATOM 3078 C CA . MET B 1 145 ? 2.688 -0.547 13.469 1 92.38 145 MET B CA 1
ATOM 3079 C C . MET B 1 145 ? 1.982 0.739 13.891 1 92.38 145 MET B C 1
ATOM 3081 O O . MET B 1 145 ? 1.972 1.09 15.07 1 92.38 145 MET B O 1
ATOM 3085 N N . ALA B 1 146 ? 1.518 1.381 12.906 1 93.56 146 ALA B N 1
ATOM 3086 C CA . ALA B 1 146 ? 0.779 2.607 13.195 1 93.56 146 ALA B CA 1
ATOM 3087 C C . ALA B 1 146 ? -0.654 2.52 12.68 1 93.56 146 ALA B C 1
ATOM 3089 O O . ALA B 1 146 ? -0.888 2.066 11.562 1 93.56 146 ALA B O 1
ATOM 3090 N N . MET B 1 147 ? -1.575 2.965 13.477 1 92.5 147 MET B N 1
ATOM 3091 C CA . MET B 1 147 ? -2.996 2.941 13.141 1 92.5 147 MET B CA 1
ATOM 3092 C C . MET B 1 147 ? -3.598 4.34 13.219 1 92.5 147 MET B C 1
ATOM 3094 O O . MET B 1 147 ? -3.246 5.121 14.102 1 92.5 147 MET B O 1
ATOM 3098 N N . ILE B 1 148 ? -4.449 4.59 12.305 1 92.12 148 ILE B N 1
ATOM 3099 C CA . ILE B 1 148 ? -5.18 5.852 12.297 1 92.12 148 ILE B CA 1
ATOM 3100 C C . ILE B 1 148 ? -6.449 5.715 13.133 1 92.12 148 ILE B C 1
ATOM 3102 O O . ILE B 1 148 ? -7.344 4.941 12.797 1 92.12 148 ILE B O 1
ATOM 3106 N N . GLN B 1 149 ? -6.531 6.535 14.07 1 88.62 149 GLN B N 1
ATOM 3107 C CA . GLN B 1 149 ? -7.68 6.465 14.969 1 88.62 149 GLN B CA 1
ATOM 3108 C C . GLN B 1 149 ? -8.867 7.25 14.414 1 88.62 149 GLN B C 1
ATOM 3110 O O . GLN B 1 149 ? -8.68 8.227 13.688 1 88.62 149 GLN B O 1
ATOM 3115 N N . SER B 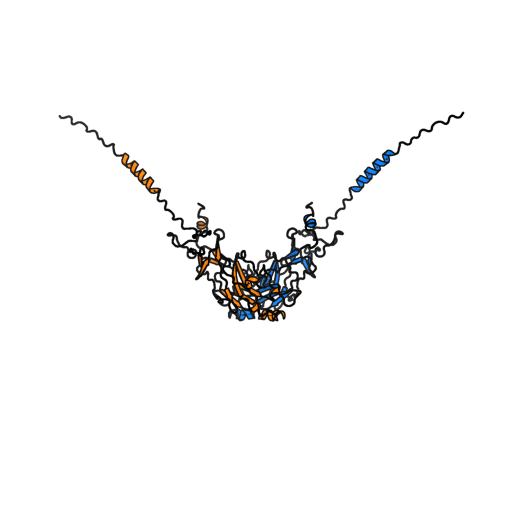1 150 ? -10.047 6.73 14.773 1 81.12 150 SER B N 1
ATOM 3116 C CA . SER B 1 150 ? -11.25 7.52 14.523 1 81.12 150 SER B CA 1
ATOM 3117 C C . SER B 1 150 ? -11.477 8.555 15.625 1 81.12 150 SER B C 1
ATOM 3119 O O . SER B 1 150 ? -11.391 8.227 16.812 1 81.12 150 SER B O 1
ATOM 3121 N N . PRO B 1 151 ? -11.688 9.789 15.188 1 71.94 151 PRO B N 1
ATOM 3122 C CA . PRO B 1 151 ? -11.82 10.805 16.219 1 71.94 151 PRO B CA 1
ATOM 3123 C C . PRO B 1 151 ? -13.031 10.586 17.125 1 71.94 151 PRO B C 1
ATOM 3125 O O . PRO B 1 151 ? -13 10.938 18.312 1 71.94 151 PRO B O 1
ATOM 3128 N N . ASP B 1 152 ? -14.156 10.219 16.562 1 65.69 152 ASP B N 1
ATOM 3129 C CA . ASP B 1 152 ? -15.422 10.25 17.281 1 65.69 152 ASP B CA 1
ATOM 3130 C C . ASP B 1 152 ? -15.656 8.953 18.047 1 65.69 152 ASP B C 1
ATOM 3132 O O . ASP B 1 152 ? -16.516 8.883 18.938 1 65.69 152 ASP B O 1
ATOM 3136 N N . VAL B 1 153 ? -15.148 7.988 17.641 1 61.97 153 VAL B N 1
ATOM 3137 C CA . VAL B 1 153 ? -15.422 6.723 18.312 1 61.97 153 VAL B CA 1
ATOM 3138 C C . VAL B 1 153 ? -14.125 6.105 18.812 1 61.97 153 VAL B C 1
ATOM 3140 O O . VAL B 1 153 ? -13.203 5.852 18.031 1 61.97 153 VAL B O 1
ATOM 3143 N N . THR B 1 154 ? -14.094 6.051 20.047 1 56.62 154 THR B N 1
ATOM 3144 C CA . THR B 1 154 ? -12.93 5.449 20.688 1 56.62 154 THR B CA 1
ATOM 3145 C C . THR B 1 154 ? -12.742 4.008 20.219 1 56.62 154 THR B C 1
ATOM 3147 O O . THR B 1 154 ? -13.711 3.27 20.062 1 56.62 154 THR B O 1
ATOM 3150 N N . SER B 1 155 ? -11.586 3.703 19.891 1 57.12 155 SER B N 1
ATOM 3151 C CA . SER B 1 155 ? -11.156 2.332 19.625 1 57.12 155 SER B CA 1
ATOM 3152 C C . SER B 1 155 ? -11.523 1.894 18.219 1 57.12 155 SER B C 1
ATOM 3154 O O . SER B 1 155 ? -11.734 0.705 17.969 1 57.12 155 SER B O 1
ATOM 3156 N N . ARG B 1 156 ? -11.789 2.91 17.422 1 77.75 156 ARG B N 1
ATOM 3157 C CA . ARG B 1 156 ? -12 2.551 16.016 1 77.75 156 ARG B CA 1
ATOM 3158 C C . ARG B 1 156 ? -10.875 3.098 15.141 1 77.75 156 ARG B C 1
ATOM 3160 O O . ARG B 1 156 ? -10.359 4.191 15.383 1 77.75 156 ARG B O 1
ATOM 3167 N N . TYR B 1 157 ? -10.406 2.17 14.359 1 86.12 157 TYR B N 1
ATOM 3168 C CA . TYR B 1 157 ? -9.344 2.541 13.43 1 86.12 157 TYR B CA 1
ATOM 3169 C C . TYR B 1 157 ? -9.891 2.68 12.008 1 86.12 157 TYR B C 1
ATOM 3171 O O . TYR B 1 157 ? -10.781 1.929 11.602 1 86.12 157 TYR B O 1
ATOM 3179 N N . ARG B 1 158 ? -9.312 3.596 11.367 1 90.38 158 ARG B N 1
ATOM 3180 C CA . ARG B 1 158 ? -9.734 3.857 9.992 1 90.38 158 ARG B CA 1
ATOM 3181 C C . ARG B 1 158 ? -8.688 3.367 9 1 90.38 158 ARG B C 1
ATOM 3183 O O . ARG B 1 158 ? -8.961 3.287 7.797 1 90.38 158 ARG B O 1
ATOM 3190 N N . GLY B 1 159 ? -7.543 3.068 9.516 1 93.06 159 GLY B N 1
ATOM 3191 C CA . GLY B 1 159 ? -6.449 2.633 8.664 1 93.06 159 GLY B CA 1
ATOM 3192 C C . GLY B 1 159 ? -5.164 2.375 9.43 1 93.06 159 GLY B C 1
ATOM 3193 O O . GLY B 1 159 ? -5.121 2.531 10.656 1 93.06 159 GLY B O 1
ATOM 3194 N N . GLY B 1 160 ? -4.207 1.896 8.695 1 95.25 160 GLY B N 1
ATOM 3195 C CA . GLY B 1 160 ? -2.91 1.634 9.297 1 95.25 160 GLY B CA 1
ATOM 3196 C C . GLY B 1 160 ? -2.049 0.701 8.469 1 95.25 160 GLY B C 1
ATOM 3197 O O . GLY B 1 160 ? -2.5 0.166 7.453 1 95.25 160 GLY B O 1
ATOM 3198 N N . CYS B 1 161 ? -0.833 0.535 8.898 1 97.12 161 CYS B N 1
ATOM 3199 C CA . CYS B 1 161 ? 0.063 -0.422 8.258 1 97.12 161 CYS B CA 1
ATOM 3200 C C . CYS B 1 161 ? 1.222 -0.783 9.18 1 97.12 161 CYS B C 1
ATOM 3202 O O . CYS B 1 161 ? 1.337 -0.242 10.281 1 97.12 161 CYS B O 1
ATOM 3204 N N . VAL B 1 162 ? 1.956 -1.764 8.781 1 95.75 162 VAL B N 1
ATOM 3205 C CA . VAL B 1 162 ? 3.029 -2.293 9.617 1 95.75 162 VAL B CA 1
ATOM 3206 C C . VAL B 1 162 ? 4.34 -2.301 8.836 1 95.75 162 VAL B C 1
ATOM 3208 O O . VAL B 1 162 ? 4.348 -2.578 7.633 1 95.75 162 VAL B O 1
ATOM 3211 N N . SER B 1 163 ? 5.355 -1.962 9.5 1 95.19 163 SER B N 1
ATOM 3212 C CA . SER B 1 163 ? 6.707 -2.043 8.953 1 95.19 163 SER B CA 1
ATOM 3213 C C . SER B 1 163 ? 7.637 -2.811 9.883 1 95.19 163 SER B C 1
ATOM 3215 O O . SER B 1 163 ? 7.594 -2.629 11.102 1 95.19 163 SER B O 1
ATOM 3217 N N . PHE B 1 164 ? 8.453 -3.678 9.297 1 91.5 164 PHE B N 1
ATOM 3218 C CA . PHE B 1 164 ? 9.328 -4.555 10.07 1 91.5 164 PHE B CA 1
ATOM 3219 C C . PHE B 1 164 ? 10.625 -4.824 9.32 1 91.5 164 PHE B C 1
ATOM 3221 O O . PHE B 1 164 ? 10.727 -4.551 8.125 1 91.5 164 PHE B O 1
ATOM 3228 N N . CYS B 1 165 ? 11.633 -5.301 10.047 1 87.81 165 CYS B N 1
ATOM 3229 C CA . CYS B 1 165 ? 12.898 -5.707 9.445 1 87.81 165 CYS B CA 1
ATOM 3230 C C . CYS B 1 165 ? 13.398 -7.008 10.055 1 87.81 165 CYS B C 1
ATOM 3232 O O . CYS B 1 165 ? 13.227 -7.242 11.258 1 87.81 165 CYS B O 1
ATOM 3234 N N . ALA B 1 166 ? 13.953 -7.816 9.242 1 77.12 166 ALA B N 1
ATOM 3235 C CA . ALA B 1 166 ? 14.641 -8.992 9.773 1 77.12 166 ALA B CA 1
ATOM 3236 C C . ALA B 1 166 ? 16.109 -8.68 10.086 1 77.12 166 ALA B C 1
ATOM 3238 O O . ALA B 1 166 ? 16.641 -9.125 11.102 1 77.12 166 ALA B O 1
ATOM 3239 N N . SER B 1 167 ? 16.766 -8.016 9.211 1 75.06 167 SER B N 1
ATOM 3240 C CA . SER B 1 167 ? 18.141 -7.543 9.32 1 75.06 167 SER B CA 1
ATOM 3241 C C . SER B 1 167 ? 18.359 -6.277 8.5 1 75.06 167 SER B C 1
ATOM 3243 O O . SER B 1 167 ? 17.516 -5.902 7.688 1 75.06 167 SER B O 1
ATOM 3245 N N . GLU B 1 168 ? 19.453 -5.648 8.773 1 75.25 168 GLU B N 1
ATOM 3246 C CA . GLU B 1 168 ? 19.766 -4.457 7.988 1 75.25 168 GLU B CA 1
ATOM 3247 C C . GLU B 1 168 ? 19.906 -4.793 6.504 1 75.25 168 GLU B C 1
ATOM 3249 O O . GLU B 1 168 ? 19.531 -3.99 5.645 1 75.25 168 GLU B O 1
ATOM 3254 N N . GLY B 1 169 ? 20.406 -5.977 6.273 1 74.38 169 GLY B N 1
ATOM 3255 C CA . GLY B 1 169 ? 20.625 -6.406 4.902 1 74.38 169 GLY B CA 1
ATOM 3256 C C . GLY B 1 169 ? 19.344 -6.742 4.16 1 74.38 169 GLY B C 1
ATOM 3257 O O . GLY B 1 169 ? 19.344 -6.84 2.934 1 74.38 169 GLY B O 1
ATOM 3258 N N . SER B 1 170 ? 18.297 -6.789 4.891 1 78.06 170 SER B N 1
ATOM 3259 C CA . SER B 1 170 ? 17.031 -7.148 4.266 1 78.06 170 SER B CA 1
ATOM 3260 C C . SER B 1 170 ? 16.297 -5.914 3.748 1 78.06 170 SER B C 1
ATOM 3262 O O . SER B 1 170 ? 15.312 -6.031 3.02 1 78.06 170 SER B O 1
ATOM 3264 N N . ILE B 1 171 ? 16.812 -4.801 4.09 1 87.19 171 ILE B N 1
ATOM 3265 C CA . ILE B 1 171 ? 16.156 -3.549 3.752 1 87.19 171 ILE B CA 1
ATOM 3266 C C . ILE B 1 171 ? 16.531 -3.125 2.336 1 87.19 171 ILE B C 1
ATOM 3268 O O . ILE B 1 171 ? 17.719 -2.973 2.023 1 87.19 171 ILE B O 1
ATOM 3272 N N . THR B 1 172 ? 15.539 -2.984 1.55 1 86.31 172 THR B N 1
ATOM 3273 C CA . THR B 1 172 ? 15.75 -2.549 0.175 1 86.31 172 THR B CA 1
ATOM 3274 C C . THR B 1 172 ? 15.062 -1.211 -0.082 1 86.31 172 THR B C 1
ATOM 3276 O O . THR B 1 172 ? 13.906 -1.021 0.288 1 86.31 172 THR B O 1
ATOM 3279 N N . SER B 1 173 ? 15.859 -0.317 -0.687 1 90.69 173 SER B N 1
ATOM 3280 C CA . SER B 1 173 ? 15.312 0.984 -1.054 1 90.69 173 SER B CA 1
ATOM 3281 C C . SER B 1 173 ? 14.414 0.88 -2.283 1 90.69 173 SER B C 1
ATOM 3283 O O . SER B 1 173 ? 14.484 -0.101 -3.027 1 90.69 173 SER B O 1
ATOM 3285 N N . GLY B 1 174 ? 13.5 1.925 -2.4 1 89.69 174 GLY B N 1
ATOM 3286 C CA . GLY B 1 174 ? 12.719 2.018 -3.621 1 89.69 174 GLY B CA 1
ATOM 3287 C C . GLY B 1 174 ? 11.227 1.882 -3.383 1 89.69 174 GLY B C 1
ATOM 3288 O O . GLY B 1 174 ? 10.43 2.648 -3.934 1 89.69 174 GLY B O 1
ATOM 3289 N N . THR B 1 175 ? 10.852 0.792 -2.729 1 89.06 175 THR B N 1
ATOM 3290 C CA . THR B 1 175 ? 9.422 0.579 -2.533 1 89.06 175 THR B CA 1
ATOM 3291 C C . THR B 1 175 ? 9.125 0.235 -1.078 1 89.06 175 THR B C 1
ATOM 3293 O O . THR B 1 175 ? 10.031 -0.111 -0.316 1 89.06 175 THR B O 1
ATOM 3296 N N . CYS B 1 176 ? 7.91 0.405 -0.742 1 96.5 176 CYS B N 1
ATOM 3297 C CA . CYS B 1 176 ? 7.434 0.045 0.589 1 96.5 176 CYS B CA 1
ATOM 3298 C C . CYS B 1 176 ? 6.758 -1.319 0.576 1 96.5 176 CYS B C 1
ATOM 3300 O O . CYS B 1 176 ? 5.543 -1.413 0.385 1 96.5 176 CYS B O 1
ATOM 3302 N N . SER B 1 177 ? 7.547 -2.34 0.875 1 96 177 SER B N 1
ATOM 3303 C CA . SER B 1 177 ? 7.078 -3.719 0.796 1 96 177 SER B CA 1
ATOM 3304 C C . SER B 1 177 ? 6.641 -4.234 2.164 1 96 177 SER B C 1
ATOM 3306 O O . SER B 1 177 ? 6.152 -5.359 2.281 1 96 177 SER B O 1
ATOM 3308 N N . GLY B 1 178 ? 6.789 -3.426 3.123 1 96.44 178 GLY B N 1
ATOM 3309 C CA . GLY B 1 178 ? 6.609 -3.857 4.5 1 96.44 178 GLY B CA 1
ATOM 3310 C C . GLY B 1 178 ? 7.914 -3.947 5.27 1 96.44 178 GLY B C 1
ATOM 3311 O O . GLY B 1 178 ? 7.914 -3.93 6.504 1 96.44 178 GLY B O 1
ATOM 3312 N N . VAL B 1 179 ? 9.008 -4.082 4.57 1 93.62 179 VAL B N 1
ATOM 3313 C CA . VAL B 1 179 ? 10.32 -4.137 5.203 1 93.62 179 VAL B CA 1
ATOM 3314 C C . VAL B 1 179 ? 10.93 -2.738 5.262 1 93.62 179 VAL B C 1
ATOM 3316 O O . VAL B 1 179 ? 11.297 -2.172 4.23 1 93.62 179 VAL B O 1
ATOM 3319 N N . GLY B 1 180 ? 11.023 -2.23 6.438 1 94.12 180 GLY B N 1
ATOM 3320 C CA . GLY B 1 180 ? 11.586 -0.905 6.648 1 94.12 180 GLY B CA 1
ATOM 3321 C C . GLY B 1 180 ? 10.602 0.213 6.359 1 94.12 180 GLY B C 1
ATOM 3322 O O . GLY B 1 180 ? 10.773 1.338 6.832 1 94.12 180 GLY B O 1
ATOM 3323 N N . CYS B 1 181 ? 9.609 -0.088 5.559 1 96.81 181 CYS B N 1
ATOM 3324 C CA . CYS B 1 181 ? 8.625 0.9 5.137 1 96.81 181 CYS B CA 1
ATOM 3325 C C . CYS B 1 181 ? 7.328 0.226 4.711 1 96.81 181 CYS B C 1
ATOM 3327 O O . CYS B 1 181 ? 7.352 -0.792 4.016 1 96.81 181 CYS B O 1
ATOM 3329 N N . CYS B 1 182 ? 6.199 0.81 5.078 1 98.06 182 CYS B N 1
ATOM 3330 C CA . CYS B 1 182 ? 4.902 0.369 4.574 1 98.06 182 CYS B CA 1
ATOM 3331 C C . CYS B 1 182 ? 4.031 1.561 4.188 1 98.06 182 CYS B C 1
ATOM 3333 O O . CYS B 1 182 ? 4.262 2.678 4.652 1 98.06 182 CYS B O 1
ATOM 3335 N N . GLN B 1 183 ? 3.064 1.262 3.322 1 97.81 183 GLN B N 1
ATOM 3336 C CA . GLN B 1 183 ? 2.111 2.289 2.92 1 97.81 183 GLN B CA 1
ATOM 3337 C C . GLN B 1 183 ? 0.692 1.729 2.855 1 97.81 183 GLN B C 1
ATOM 3339 O O . GLN B 1 183 ? 0.498 0.553 2.541 1 97.81 183 GLN B O 1
ATOM 3344 N N . ALA B 1 184 ? -0.241 2.584 3.164 1 97.75 184 ALA B N 1
ATOM 3345 C CA . ALA B 1 184 ? -1.666 2.285 3.043 1 97.75 184 ALA B CA 1
ATOM 3346 C C . ALA B 1 184 ? -2.416 3.443 2.391 1 97.75 184 ALA B C 1
ATOM 3348 O O . ALA B 1 184 ? -1.932 4.578 2.383 1 97.75 184 ALA B O 1
ATOM 3349 N N . SER B 1 185 ? -3.543 3.053 1.86 1 96.12 185 SER B N 1
ATOM 3350 C CA . SER B 1 185 ? -4.395 4.113 1.334 1 96.12 185 SER B CA 1
ATOM 3351 C C . SER B 1 185 ? -4.926 5.004 2.453 1 96.12 185 SER B C 1
ATOM 3353 O O . SER B 1 185 ? -5.215 4.523 3.551 1 96.12 185 SER B O 1
ATOM 3355 N N . VAL B 1 186 ? -5.043 6.281 2.111 1 96.06 186 VAL B N 1
ATOM 3356 C CA . VAL B 1 186 ? -5.68 7.215 3.039 1 96.06 186 VAL B CA 1
ATOM 3357 C C . VAL B 1 186 ? -7.195 7.023 3.004 1 96.06 186 VAL B C 1
ATOM 3359 O O . VAL B 1 186 ? -7.801 6.996 1.929 1 96.06 186 VAL B O 1
ATOM 3362 N N . PRO B 1 187 ? -7.738 6.867 4.133 1 92.56 187 PRO B N 1
ATOM 3363 C CA . PRO B 1 187 ? -9.195 6.723 4.133 1 92.56 187 PRO B CA 1
ATOM 3364 C C . PRO B 1 187 ? -9.906 7.93 3.521 1 92.56 187 PRO B C 1
ATOM 3366 O O . PRO B 1 187 ? -9.422 9.062 3.637 1 92.56 187 PRO B O 1
ATOM 3369 N N . GLU B 1 188 ? -11.07 7.633 3.021 1 90.81 188 GLU B N 1
ATOM 3370 C CA . GLU B 1 188 ? -11.883 8.719 2.482 1 90.81 188 GLU B CA 1
ATOM 3371 C C . GLU B 1 188 ? -12.328 9.672 3.588 1 90.81 188 GLU B C 1
ATOM 3373 O O . GLU B 1 188 ? -12.617 9.242 4.707 1 90.81 188 GLU B O 1
ATOM 3378 N N . GLU B 1 189 ? -12.312 10.961 3.262 1 90.44 189 GLU B N 1
ATOM 3379 C CA . GLU B 1 189 ? -12.836 12.031 4.105 1 90.44 189 GLU B CA 1
ATOM 3380 C C . GLU B 1 189 ? -12.086 12.109 5.43 1 90.44 189 GLU B C 1
ATOM 3382 O O . GLU B 1 189 ? -12.68 12.438 6.465 1 90.44 189 GLU B O 1
ATOM 3387 N N . LEU B 1 190 ? -10.883 11.711 5.383 1 92.5 190 LEU B N 1
ATOM 3388 C CA . LEU B 1 190 ? -10.078 11.812 6.594 1 92.5 190 LEU B CA 1
ATOM 3389 C C . LEU B 1 190 ? -9.766 13.273 6.914 1 92.5 190 LEU B C 1
ATOM 3391 O O . LEU B 1 190 ? -9.195 13.984 6.086 1 92.5 190 LEU B O 1
ATOM 3395 N N . LYS B 1 191 ? -10.023 13.648 8.188 1 91.88 191 LYS B N 1
ATOM 3396 C CA . LYS B 1 191 ? -9.797 15.031 8.578 1 91.88 191 LYS B CA 1
ATOM 3397 C C . LYS B 1 191 ? -8.82 15.117 9.75 1 91.88 191 LYS B C 1
ATOM 3399 O O . LYS B 1 191 ? -8.242 16.172 10.008 1 91.88 191 LYS B O 1
ATOM 3404 N N . VAL B 1 192 ? -8.812 14.062 10.438 1 91.19 192 VAL B N 1
ATOM 3405 C CA . VAL B 1 192 ? -7.941 14.07 11.617 1 91.19 192 VAL B CA 1
ATOM 3406 C C . VAL B 1 192 ? -6.934 12.93 11.516 1 91.19 192 VAL B C 1
ATOM 3408 O O . VAL B 1 192 ? -7.312 11.773 11.289 1 91.19 192 VAL B O 1
ATOM 3411 N N . LEU B 1 193 ? -5.707 13.305 11.688 1 91.38 193 LEU B N 1
ATOM 3412 C CA . LEU B 1 193 ? -4.664 12.281 11.742 1 91.38 193 LEU B CA 1
ATOM 3413 C C . LEU B 1 193 ? -4.184 12.07 13.172 1 91.38 193 LEU B C 1
ATOM 3415 O O . LEU B 1 193 ? -3.225 12.711 13.609 1 91.38 193 LEU B O 1
ATOM 3419 N N . LYS B 1 194 ? -4.844 11.281 13.812 1 89.81 194 LYS B N 1
ATOM 3420 C CA . LYS B 1 194 ? -4.457 10.797 15.133 1 89.81 194 LYS B CA 1
ATOM 3421 C C . LYS B 1 194 ? -3.955 9.359 15.07 1 89.81 194 LYS B C 1
ATOM 3423 O O . LYS B 1 194 ? -4.664 8.469 14.594 1 89.81 194 LYS B O 1
ATOM 3428 N N . LEU B 1 195 ? -2.76 9.203 15.625 1 90.69 195 LEU B N 1
ATOM 3429 C CA . LEU B 1 195 ? -2.111 7.918 15.398 1 90.69 195 LEU B CA 1
ATOM 3430 C C . LEU B 1 195 ? -1.9 7.176 16.703 1 90.69 195 LEU B C 1
ATOM 3432 O O . LEU B 1 195 ? -1.688 7.797 17.75 1 90.69 195 LEU B O 1
ATOM 3436 N N . GLU B 1 196 ? -2.006 5.93 16.578 1 87.69 196 GLU B N 1
ATOM 3437 C CA . GLU B 1 196 ? -1.571 5.004 17.609 1 87.69 196 GLU B CA 1
ATOM 3438 C C . GLU B 1 196 ? -0.497 4.055 17.094 1 87.69 196 GLU B C 1
ATOM 3440 O O . GLU B 1 196 ? -0.65 3.463 16.031 1 87.69 196 GLU B O 1
ATOM 3445 N N . PHE B 1 197 ? 0.563 3.982 17.938 1 89.25 197 PHE B N 1
ATOM 3446 C CA . PHE B 1 197 ? 1.664 3.107 17.562 1 89.25 197 PHE B CA 1
ATOM 3447 C C . PHE B 1 197 ? 1.7 1.862 18.438 1 89.25 197 PHE B C 1
ATOM 3449 O O . PHE B 1 197 ? 1.339 1.917 19.609 1 89.25 197 PHE B O 1
ATOM 3456 N N . THR B 1 198 ? 2.119 0.77 17.844 1 86.94 198 THR B N 1
ATOM 3457 C CA . THR B 1 198 ? 2.379 -0.441 18.609 1 86.94 198 THR B CA 1
ATOM 3458 C C . THR B 1 198 ? 3.516 -1.246 18 1 86.94 198 THR B C 1
ATOM 3460 O O . THR B 1 198 ? 3.848 -1.058 16.812 1 86.94 198 THR B O 1
ATOM 3463 N N . SER B 1 199 ? 4.105 -2.059 18.859 1 87.62 199 SER B N 1
ATOM 3464 C CA . SER B 1 199 ? 5.191 -2.932 18.422 1 87.62 199 SER B CA 1
ATOM 3465 C C . SER B 1 199 ? 4.656 -4.277 17.938 1 87.62 199 SER B C 1
ATOM 3467 O O . SER B 1 199 ? 3.678 -4.793 18.484 1 87.62 199 SER B O 1
ATOM 3469 N N . ILE B 1 200 ? 5.402 -4.805 16.906 1 85.5 200 ILE B N 1
ATOM 3470 C CA . ILE B 1 200 ? 5.023 -6.121 16.406 1 85.5 200 ILE B CA 1
ATOM 3471 C C . ILE B 1 200 ? 6.133 -7.129 16.719 1 85.5 200 ILE B C 1
ATOM 3473 O O . ILE B 1 200 ? 6.199 -8.188 16.094 1 85.5 200 ILE B O 1
ATOM 3477 N N . ARG B 1 201 ? 6.922 -6.824 17.531 1 81.69 201 ARG B N 1
ATOM 3478 C CA . ARG B 1 201 ? 8.086 -7.645 17.859 1 81.69 201 ARG B CA 1
ATOM 3479 C C . ARG B 1 201 ? 7.656 -9.039 18.297 1 81.69 201 ARG B C 1
ATOM 3481 O O . ARG B 1 201 ? 8.281 -10.031 17.938 1 81.69 201 ARG B O 1
ATOM 3488 N N . SER B 1 202 ? 6.684 -9.07 19.109 1 77.38 202 SER B N 1
ATOM 3489 C CA . SER B 1 202 ? 6.23 -10.359 19.625 1 77.38 202 SER B CA 1
ATOM 3490 C C . SER B 1 202 ? 5.75 -11.258 18.5 1 77.38 202 SER B C 1
ATOM 3492 O O . SER B 1 202 ? 5.949 -12.477 18.547 1 77.38 202 SER B O 1
ATOM 3494 N N . GLN B 1 203 ? 5.133 -10.664 17.516 1 77.88 203 GLN B N 1
ATOM 3495 C CA . GLN B 1 203 ? 4.672 -11.43 16.359 1 77.88 203 GLN B CA 1
ATOM 3496 C C . GLN B 1 203 ? 5.848 -11.945 15.531 1 77.88 203 GLN B C 1
ATOM 3498 O O . GLN B 1 203 ? 5.801 -13.062 15.008 1 77.88 203 GLN B O 1
ATOM 3503 N N . LEU B 1 204 ? 6.809 -11.172 15.43 1 75.06 204 LEU B N 1
ATOM 3504 C CA . LEU B 1 204 ? 7.984 -11.531 14.641 1 75.06 204 LEU B CA 1
ATOM 3505 C C . LEU B 1 204 ? 8.797 -12.617 15.336 1 75.06 204 LEU B C 1
ATOM 3507 O O . LEU B 1 204 ? 9.453 -13.43 14.68 1 75.06 204 LEU B O 1
ATOM 3511 N N . LEU B 1 205 ? 8.852 -12.57 16.656 1 71.38 205 LEU B N 1
ATOM 3512 C CA . LEU B 1 205 ? 9.594 -13.562 17.422 1 71.38 205 LEU B CA 1
ATOM 3513 C C . LEU B 1 205 ? 8.898 -14.922 17.375 1 71.38 205 LEU B C 1
ATOM 3515 O O . LEU B 1 205 ? 9.562 -15.961 17.453 1 71.38 205 LEU B O 1
ATOM 3519 N N . GLN B 1 206 ? 7.621 -14.883 17.531 1 62.44 206 GLN B N 1
ATOM 3520 C CA . GLN B 1 206 ? 6.871 -16.141 17.484 1 62.44 206 GLN B CA 1
ATOM 3521 C C . GLN B 1 206 ? 7.078 -16.859 16.156 1 62.44 206 GLN B C 1
ATOM 3523 O O . GLN B 1 206 ? 7.016 -18.078 16.078 1 62.44 206 GLN B O 1
ATOM 3528 N N . SER B 1 207 ? 7.109 -16.016 15.32 1 57.91 207 SER B N 1
ATOM 3529 C CA . SER B 1 207 ? 7.289 -16.672 14.031 1 57.91 207 SER B CA 1
ATOM 3530 C C . SER B 1 207 ? 8.703 -17.219 13.883 1 57.91 207 SER B C 1
ATOM 3532 O O . SER B 1 207 ? 9.492 -17.172 14.82 1 57.91 207 SER B O 1
ATOM 3534 N N . SER B 1 208 ? 9.555 -17.125 12.812 1 52.19 208 SER B N 1
ATOM 3535 C CA . SER B 1 208 ? 10.828 -17.828 12.586 1 52.19 208 SER B CA 1
ATOM 3536 C C . SER B 1 208 ? 11.914 -17.281 13.508 1 52.19 208 SER B C 1
ATOM 3538 O O . SER B 1 208 ? 11.953 -16.078 13.789 1 52.19 208 SER B O 1
ATOM 3540 N N . GLY B 1 209 ? 12.383 -18.109 14.477 1 46.22 209 GLY B N 1
ATOM 3541 C CA . GLY B 1 209 ? 13.633 -18.031 15.211 1 46.22 209 GLY B CA 1
ATOM 3542 C C . GLY B 1 209 ? 14.484 -16.844 14.797 1 46.22 209 GLY B C 1
ATOM 3543 O O . GLY B 1 209 ? 15.562 -16.625 15.359 1 46.22 209 GLY B O 1
ATOM 3544 N N . SER B 1 210 ? 14.219 -16.406 13.812 1 44.44 210 SER B N 1
ATOM 3545 C CA . SER B 1 210 ? 15.227 -15.641 13.094 1 44.44 210 SER B CA 1
ATOM 3546 C C . SER B 1 210 ? 15.367 -14.234 13.664 1 44.44 210 SER B C 1
ATOM 3548 O O . SER B 1 210 ? 16.344 -13.539 13.383 1 44.44 210 SER B O 1
ATOM 3550 N N . LEU B 1 211 ? 14.281 -13.75 14.156 1 50.03 211 LEU B N 1
ATOM 3551 C CA . LEU B 1 211 ? 14.461 -12.336 14.461 1 50.03 211 LEU B CA 1
ATOM 3552 C C . LEU B 1 211 ? 15.188 -12.156 15.789 1 50.03 211 LEU B C 1
ATOM 3554 O O . LEU B 1 211 ? 15.133 -11.086 16.406 1 50.03 211 LEU B O 1
ATOM 3558 N N . GLY B 1 212 ? 15.461 -13.234 16.375 1 47.81 212 GLY B N 1
ATOM 3559 C CA . GLY B 1 212 ? 16.328 -13.109 17.531 1 47.81 212 GLY B CA 1
ATOM 3560 C C . GLY B 1 212 ? 17.484 -12.148 17.312 1 47.81 212 GLY B C 1
ATOM 3561 O O . GLY B 1 212 ? 18.109 -11.695 18.266 1 47.81 212 GLY B O 1
ATOM 3562 N N . ASN B 1 213 ? 17.844 -12.109 16.094 1 45 213 ASN B N 1
ATOM 3563 C CA . ASN B 1 213 ? 19.016 -11.266 15.836 1 45 213 ASN B CA 1
ATOM 3564 C C . ASN B 1 213 ? 18.609 -9.859 15.414 1 45 213 ASN B C 1
ATOM 3566 O O . ASN B 1 213 ? 19.312 -9.219 14.633 1 45 213 ASN B O 1
ATOM 3570 N N . ILE B 1 214 ? 17.344 -9.664 15.359 1 47.78 214 ILE B N 1
ATOM 3571 C CA . ILE B 1 214 ? 17.141 -8.234 15.164 1 47.78 214 ILE B CA 1
ATOM 3572 C C . ILE B 1 214 ? 18.094 -7.441 16.062 1 47.78 214 ILE B C 1
ATOM 3574 O O . ILE B 1 214 ? 17.969 -7.496 17.297 1 47.78 214 ILE B O 1
ATOM 3578 N N . SER B 1 215 ? 19.203 -7.418 15.633 1 45.47 215 SER B N 1
ATOM 3579 C CA . SER B 1 215 ? 20.25 -6.715 16.375 1 45.47 215 SER B CA 1
ATOM 3580 C C . SER B 1 215 ? 19.688 -5.504 17.109 1 45.47 215 SER B C 1
ATOM 3582 O O . SER B 1 215 ? 18.688 -4.918 16.672 1 45.47 215 SER B O 1
ATOM 3584 N N . LYS B 1 216 ? 20.047 -5.398 18.266 1 47.12 216 LYS B N 1
ATOM 3585 C CA . LYS B 1 216 ? 19.906 -4.211 19.109 1 47.12 216 LYS B CA 1
ATOM 3586 C C . LYS B 1 216 ? 19.906 -2.939 18.266 1 47.12 216 LYS B C 1
ATOM 3588 O O . LYS B 1 216 ? 19.359 -1.918 18.688 1 47.12 216 LYS B O 1
ATOM 3593 N N . SER B 1 217 ? 20.531 -3.033 17.203 1 46.78 217 SER B N 1
ATOM 3594 C CA . SER B 1 217 ? 20.719 -1.848 16.375 1 46.78 217 SER B CA 1
ATOM 3595 C C . SER B 1 217 ? 19.406 -1.435 15.703 1 46.78 217 SER B C 1
ATOM 3597 O O . SER B 1 217 ? 19.172 -0.246 15.477 1 46.78 217 SER B O 1
ATOM 3599 N N . SER B 1 218 ? 18.547 -2.439 15.297 1 50.69 218 SER B N 1
ATOM 3600 C CA . SER B 1 218 ? 17.25 -2.109 14.711 1 50.69 218 SER B CA 1
ATOM 3601 C C . SER B 1 218 ? 16.359 -1.375 15.711 1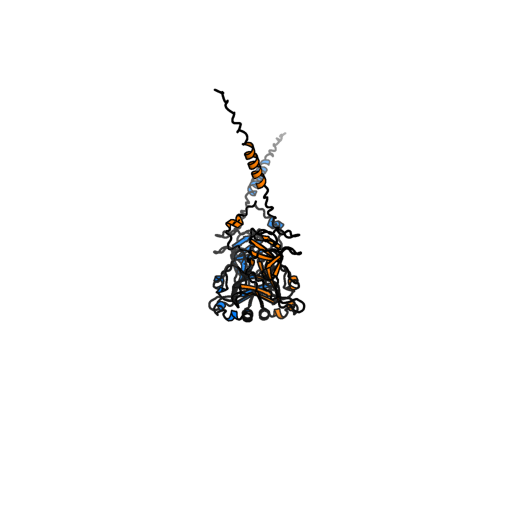 50.69 218 SER B C 1
ATOM 3603 O O . SER B 1 218 ? 15.5 -0.58 15.32 1 50.69 218 SER B O 1
ATOM 3605 N N . SER B 1 219 ? 16.688 -1.667 16.953 1 54.97 219 SER B N 1
ATOM 3606 C CA . SER B 1 219 ? 16.031 -0.972 18.062 1 54.97 219 SER B CA 1
ATOM 3607 C C . SER B 1 219 ? 16.438 0.499 18.094 1 54.97 219 SER B C 1
ATOM 3609 O O . SER B 1 219 ? 15.836 1.292 18.828 1 54.97 219 SER B O 1
ATOM 3611 N N . ALA B 1 220 ? 17.344 0.784 17.109 1 62.16 220 ALA B N 1
ATOM 3612 C CA . ALA B 1 220 ? 17.859 2.152 17.188 1 62.16 220 ALA B CA 1
ATOM 3613 C C . ALA B 1 220 ? 17.062 3.086 16.281 1 62.16 220 ALA B C 1
ATOM 3615 O O . ALA B 1 220 ? 17.219 4.305 16.344 1 62.16 220 ALA B O 1
ATOM 3616 N N . TRP B 1 221 ? 16.156 2.453 15.562 1 82.31 221 TRP B N 1
ATOM 3617 C CA . TRP B 1 221 ? 15.469 3.322 14.609 1 82.31 221 TRP B CA 1
ATOM 3618 C C . TRP B 1 221 ? 14.133 3.801 15.172 1 82.31 221 TRP B C 1
ATOM 3620 O O . TRP B 1 221 ? 13.375 3.016 15.75 1 82.31 221 TRP B O 1
ATOM 3630 N N . CYS B 1 222 ? 13.992 5.133 15 1 85.12 222 CYS B N 1
ATOM 3631 C CA . CYS B 1 222 ? 12.703 5.715 15.352 1 85.12 222 CYS B CA 1
ATOM 3632 C C . CYS B 1 222 ? 11.617 5.262 14.383 1 85.12 222 CYS B C 1
ATOM 3634 O O . CYS B 1 222 ? 11.875 5.102 13.188 1 85.12 222 CYS B O 1
ATOM 3636 N N . SER B 1 223 ? 10.438 4.996 14.984 1 90.69 223 SER B N 1
ATOM 3637 C CA . SER B 1 223 ? 9.273 4.801 14.117 1 90.69 223 SER B CA 1
ATOM 3638 C C . SER B 1 223 ? 8.695 6.133 13.656 1 90.69 223 SER B C 1
ATOM 3640 O O . SER B 1 223 ? 8.555 7.062 14.453 1 90.69 223 SER B O 1
ATOM 3642 N N . LYS B 1 224 ? 8.453 6.18 12.422 1 93.25 224 LYS B N 1
ATOM 3643 C CA . LYS B 1 224 ? 7.91 7.395 11.82 1 93.25 224 LYS B CA 1
ATOM 3644 C C . LYS B 1 224 ? 6.621 7.102 11.062 1 93.25 224 LYS B C 1
ATOM 3646 O O . LYS B 1 224 ? 6.512 6.078 10.391 1 93.25 224 LYS B O 1
ATOM 3651 N N . ALA B 1 225 ? 5.703 7.988 11.172 1 95.31 225 ALA B N 1
ATOM 3652 C CA . ALA B 1 225 ? 4.473 7.875 10.398 1 95.31 225 ALA B CA 1
ATOM 3653 C C . ALA B 1 225 ? 4.031 9.234 9.867 1 95.31 225 ALA B C 1
ATOM 3655 O O . ALA B 1 225 ? 4.16 10.25 10.555 1 95.31 225 ALA B O 1
ATOM 3656 N N . PHE B 1 226 ? 3.566 9.195 8.617 1 95 226 PHE B N 1
ATOM 3657 C CA . PHE B 1 226 ? 3.168 10.445 7.984 1 95 226 PHE B CA 1
ATOM 3658 C C . PHE B 1 226 ? 2.268 10.18 6.785 1 95 226 PHE B C 1
ATOM 3660 O O . PHE B 1 226 ? 2.252 9.078 6.242 1 95 226 PHE B O 1
ATOM 3667 N N . ILE B 1 227 ? 1.477 11.156 6.477 1 97 227 ILE B N 1
ATOM 3668 C CA . ILE B 1 227 ? 0.793 11.195 5.188 1 97 227 ILE B CA 1
ATOM 3669 C C . ILE B 1 227 ? 1.655 11.945 4.172 1 97 227 ILE B C 1
ATOM 3671 O O . ILE B 1 227 ? 2.199 13.008 4.473 1 97 227 ILE B O 1
ATOM 3675 N N . VAL B 1 228 ? 1.777 11.32 2.936 1 98 228 VAL B N 1
ATOM 3676 C CA . VAL B 1 228 ? 2.688 11.938 1.977 1 98 228 VAL B CA 1
ATOM 3677 C C . VAL B 1 228 ? 2.127 11.789 0.563 1 98 228 VAL B C 1
ATOM 3679 O O . VAL B 1 228 ? 1.48 10.789 0.249 1 98 228 VAL B O 1
ATOM 3682 N N . ASP B 1 229 ? 2.396 12.805 -0.208 1 98.12 229 ASP B N 1
ATOM 3683 C CA . ASP B 1 229 ? 2.102 12.742 -1.636 1 98.12 229 ASP B CA 1
ATOM 3684 C C . ASP B 1 229 ? 2.828 11.578 -2.299 1 98.12 229 ASP B C 1
ATOM 3686 O O . ASP B 1 229 ? 4.059 11.555 -2.348 1 98.12 229 ASP B O 1
ATOM 3690 N N . GLN B 1 230 ? 2.035 10.695 -2.809 1 94.62 230 GLN B N 1
ATOM 3691 C CA . GLN B 1 230 ? 2.594 9.43 -3.279 1 94.62 230 GLN B CA 1
ATOM 3692 C C . GLN B 1 230 ? 3.562 9.656 -4.438 1 94.62 230 GLN B C 1
ATOM 3694 O O . GLN B 1 230 ? 4.5 8.875 -4.629 1 94.62 230 GLN B O 1
ATOM 3699 N N . GLY B 1 231 ? 3.443 10.648 -5.164 1 93.06 231 GLY B N 1
ATOM 3700 C CA . GLY B 1 231 ? 4.336 10.938 -6.273 1 93.06 231 GLY B CA 1
ATOM 3701 C C . GLY B 1 231 ? 5.645 11.57 -5.84 1 93.06 231 GLY B C 1
ATOM 3702 O O . GLY B 1 231 ? 6.59 11.656 -6.625 1 93.06 231 GLY B O 1
ATOM 3703 N N . SER B 1 232 ? 5.734 11.922 -4.629 1 94.62 232 SER B N 1
ATOM 3704 C CA . SER B 1 232 ? 6.875 12.727 -4.191 1 94.62 232 SER B CA 1
ATOM 3705 C C . SER B 1 232 ? 7.77 11.938 -3.24 1 94.62 232 SER B C 1
ATOM 3707 O O . SER B 1 232 ? 8.828 12.422 -2.826 1 94.62 232 SER B O 1
ATOM 3709 N N . TYR B 1 233 ? 7.367 10.766 -2.951 1 96.31 233 TYR B N 1
ATOM 3710 C CA . TYR B 1 233 ? 8.141 10.039 -1.946 1 96.31 233 TYR B CA 1
ATOM 3711 C C . TYR B 1 233 ? 8.57 8.672 -2.469 1 96.31 233 TYR B C 1
ATOM 3713 O O . TYR B 1 233 ? 7.738 7.898 -2.949 1 96.31 233 TYR B O 1
ATOM 3721 N N . VAL B 1 234 ? 9.82 8.438 -2.316 1 96.31 234 VAL B N 1
ATOM 3722 C CA . VAL B 1 234 ? 10.414 7.125 -2.564 1 96.31 234 VAL B CA 1
ATOM 3723 C C . VAL B 1 234 ? 11.266 6.707 -1.364 1 96.31 234 VAL B C 1
ATOM 3725 O O . VAL B 1 234 ? 12.164 7.438 -0.95 1 96.31 234 VAL B O 1
ATOM 3728 N N . PHE B 1 235 ? 11 5.562 -0.862 1 96.88 235 PHE B N 1
ATOM 3729 C CA . PHE B 1 235 ? 11.688 5.086 0.333 1 96.88 235 PHE B CA 1
ATOM 3730 C C . PHE B 1 235 ? 13.164 4.844 0.05 1 96.88 235 PHE B C 1
ATOM 3732 O O . PHE B 1 235 ? 13.523 4.277 -0.986 1 96.88 235 PHE B O 1
ATOM 3739 N N . SER B 1 236 ? 13.922 5.262 0.984 1 95.75 236 SER B N 1
ATOM 3740 C CA . SER B 1 236 ? 15.344 4.938 1.031 1 95.75 236 SER B CA 1
ATOM 3741 C C . SER B 1 236 ? 15.758 4.43 2.41 1 95.75 236 SER B C 1
ATOM 3743 O O . SER B 1 236 ? 15.234 4.898 3.428 1 95.75 236 SER B O 1
ATOM 3745 N N . ARG B 1 237 ? 16.672 3.537 2.385 1 92.56 237 ARG B N 1
ATOM 3746 C CA . ARG B 1 237 ? 17.125 2.939 3.637 1 92.56 237 ARG B CA 1
ATOM 3747 C C . ARG B 1 237 ? 17.578 4.012 4.625 1 92.56 237 ARG B C 1
ATOM 3749 O O . ARG B 1 237 ? 17.344 3.885 5.832 1 92.56 237 ARG B O 1
ATOM 3756 N N . ASP B 1 238 ? 18.156 5.066 4.168 1 92.31 238 ASP B N 1
ATOM 3757 C CA . ASP B 1 238 ? 18.672 6.121 5.039 1 92.31 238 ASP B CA 1
ATOM 3758 C C . ASP B 1 238 ? 17.531 6.852 5.746 1 92.31 238 ASP B C 1
ATOM 3760 O O . ASP B 1 238 ? 17.75 7.578 6.715 1 92.31 238 ASP B O 1
ATOM 3764 N N . HIS B 1 239 ? 16.312 6.664 5.289 1 94.44 239 HIS B N 1
ATOM 3765 C CA . HIS B 1 239 ? 15.172 7.293 5.938 1 94.44 239 HIS B CA 1
ATOM 3766 C C . HIS B 1 239 ? 14.945 6.719 7.332 1 94.44 239 HIS B C 1
ATOM 3768 O O . HIS B 1 239 ? 14.266 7.336 8.156 1 94.44 239 HIS B O 1
ATOM 3774 N N . LEU B 1 240 ? 15.5 5.574 7.57 1 92 240 LEU B N 1
ATOM 3775 C CA . LEU B 1 240 ? 15.422 4.992 8.906 1 92 240 LEU B CA 1
ATOM 3776 C C . LEU B 1 240 ? 16.297 5.766 9.891 1 92 240 LEU B C 1
ATOM 3778 O O . LEU B 1 240 ? 15.992 5.82 11.086 1 92 240 LEU B O 1
ATOM 3782 N N . ASP B 1 241 ? 17.266 6.43 9.414 1 87.69 241 ASP B N 1
ATOM 3783 C CA . ASP B 1 241 ? 18.25 7.098 10.258 1 87.69 241 ASP B CA 1
ATOM 3784 C C . ASP B 1 241 ? 17.938 8.586 10.391 1 87.69 241 ASP B C 1
ATOM 3786 O O . ASP B 1 241 ? 18.25 9.195 11.422 1 87.69 241 ASP B O 1
ATOM 3790 N N . ARG B 1 242 ? 17.312 9.102 9.414 1 88.31 242 ARG B N 1
ATOM 3791 C CA . ARG B 1 242 ? 17.219 10.562 9.406 1 88.31 242 ARG B CA 1
ATOM 3792 C C . ARG B 1 242 ? 15.805 11.016 9.75 1 88.31 242 ARG B C 1
ATOM 3794 O O . ARG B 1 242 ? 14.852 10.25 9.609 1 88.31 242 ARG B O 1
ATOM 3801 N N . ASN B 1 243 ? 15.789 12.242 10.102 1 87.44 243 ASN B N 1
ATOM 3802 C CA . ASN B 1 243 ? 14.484 12.875 10.281 1 87.44 243 ASN B CA 1
ATOM 3803 C C . ASN B 1 243 ? 13.836 13.211 8.945 1 87.44 243 ASN B C 1
ATOM 3805 O O . ASN B 1 243 ? 14.508 13.672 8.023 1 87.44 243 ASN B O 1
ATOM 3809 N N . LEU B 1 244 ? 12.602 12.82 8.898 1 91 244 LEU B N 1
ATOM 3810 C CA . LEU B 1 244 ? 11.82 13.117 7.699 1 91 244 LEU B CA 1
ATOM 3811 C C . LEU B 1 244 ? 10.875 14.289 7.941 1 91 244 LEU B C 1
ATOM 3813 O O . LEU B 1 244 ? 9.797 14.109 8.523 1 91 244 LEU B O 1
ATOM 3817 N N . THR B 1 245 ? 11.25 15.469 7.512 1 87.88 245 THR B N 1
ATOM 3818 C CA . THR B 1 245 ? 10.445 16.656 7.734 1 87.88 245 THR B CA 1
ATOM 3819 C C . THR B 1 245 ? 10.016 17.281 6.406 1 87.88 245 THR B C 1
ATOM 3821 O O . THR B 1 245 ? 10.641 17.031 5.371 1 87.88 245 THR B O 1
ATOM 3824 N N . ASN B 1 246 ? 8.961 17.922 6.445 1 90.38 246 ASN B N 1
ATOM 3825 C CA . ASN B 1 246 ? 8.484 18.781 5.355 1 90.38 246 ASN B CA 1
ATOM 3826 C C . ASN B 1 246 ? 8.188 17.953 4.102 1 90.38 246 ASN B C 1
ATOM 3828 O O . ASN B 1 246 ? 8.43 18.422 2.984 1 90.38 246 ASN B O 1
ATOM 3832 N N . LEU B 1 247 ? 7.801 16.734 4.336 1 95.5 247 LEU B N 1
ATOM 3833 C CA . LEU B 1 247 ? 7.34 15.945 3.199 1 95.5 247 LEU B CA 1
ATOM 3834 C C . LEU B 1 247 ? 6.023 16.484 2.656 1 95.5 247 LEU B C 1
ATOM 3836 O O . LEU B 1 247 ? 5.125 16.828 3.428 1 95.5 247 LEU B O 1
ATOM 3840 N N . PRO B 1 248 ? 5.906 16.516 1.355 1 97.94 248 PRO B N 1
ATOM 3841 C CA . PRO B 1 248 ? 4.68 17.078 0.8 1 97.94 248 PRO B CA 1
ATOM 3842 C C . PRO B 1 248 ? 3.445 16.234 1.095 1 97.94 248 PRO B C 1
ATOM 3844 O O . PRO B 1 248 ? 3.51 15 1.021 1 97.94 248 PRO B O 1
ATOM 3847 N N . MET B 1 249 ? 2.385 16.891 1.446 1 97.75 249 MET B N 1
ATOM 3848 C CA . MET B 1 249 ? 1.074 16.25 1.568 1 97.75 249 MET B CA 1
ATOM 3849 C C . MET B 1 249 ? 0.016 17.047 0.805 1 97.75 249 MET B C 1
ATOM 3851 O O . MET B 1 249 ? 0.156 18.25 0.613 1 97.75 249 MET B O 1
ATOM 3855 N N . VAL B 1 250 ? -0.994 16.359 0.372 1 98.31 250 VAL B N 1
ATOM 3856 C CA . VAL B 1 250 ? -2.006 16.984 -0.469 1 98.31 250 VAL B CA 1
ATOM 3857 C C . VAL B 1 250 ? -3.338 17.047 0.277 1 98.31 250 VAL B C 1
ATOM 3859 O O . VAL B 1 250 ? -3.764 16.047 0.872 1 98.31 250 VAL B O 1
ATOM 3862 N N . LEU B 1 251 ? -3.945 18.188 0.198 1 97.56 251 LEU B N 1
ATOM 3863 C CA . LEU B 1 251 ? -5.266 18.406 0.782 1 97.56 251 LEU B CA 1
ATOM 3864 C C . LEU B 1 251 ? -6.289 18.75 -0.297 1 97.56 251 LEU B C 1
ATOM 3866 O O . LEU B 1 251 ? -6.059 19.641 -1.113 1 97.56 251 LEU B O 1
ATOM 3870 N N . ASP B 1 252 ? -7.367 18 -0.261 1 97.31 252 ASP B N 1
ATOM 3871 C CA . ASP B 1 252 ? -8.5 18.328 -1.12 1 97.31 252 ASP B CA 1
ATOM 3872 C C . ASP B 1 252 ? -9.406 19.375 -0.456 1 97.31 252 ASP B C 1
ATOM 3874 O O . ASP B 1 252 ? -9.492 19.438 0.772 1 97.31 252 ASP B O 1
ATOM 3878 N N . TRP B 1 253 ? -10 20.156 -1.241 1 93.75 253 TRP B N 1
ATOM 3879 C CA . TRP B 1 253 ? -11.023 21.031 -0.681 1 93.75 253 TRP B CA 1
ATOM 3880 C C . TRP B 1 253 ? -12.289 20.984 -1.524 1 93.75 253 TRP B C 1
ATOM 3882 O O . TRP B 1 253 ? -12.258 20.578 -2.686 1 93.75 253 TRP B O 1
ATOM 3892 N N . SER B 1 254 ? -13.453 20.938 -0.776 1 79 254 SER B N 1
ATOM 3893 C CA . SER B 1 254 ? -14.742 21.078 -1.452 1 79 254 SER B CA 1
ATOM 3894 C C . SER B 1 254 ? -15.492 22.312 -0.956 1 79 254 SER B C 1
ATOM 3896 O O . SER B 1 254 ? -15.328 22.719 0.195 1 79 254 SER B O 1
ATOM 3898 N N . ILE B 1 255 ? -15.953 23.109 -1.858 1 59.88 255 ILE B N 1
ATOM 3899 C CA . ILE B 1 255 ? -16.75 24.266 -1.464 1 59.88 255 ILE B CA 1
ATOM 3900 C C . ILE B 1 255 ? -18.219 23.875 -1.33 1 59.88 255 ILE B C 1
ATOM 3902 O O . ILE B 1 255 ? -18.812 23.375 -2.285 1 59.88 255 ILE B O 1
ATOM 3906 N N . SER B 1 256 ? -18.672 23.172 -0.327 1 51.84 256 SER B N 1
ATOM 3907 C CA . SER B 1 256 ? -20.062 22.781 -0.161 1 51.84 256 SER B CA 1
ATOM 3908 C C . SER B 1 256 ? -21 23.734 -0.895 1 51.84 256 SER B C 1
ATOM 3910 O O . SER B 1 256 ? -21.984 23.312 -1.494 1 51.84 256 SER B O 1
ATOM 3912 N N . GLY B 1 257 ? -21.266 24.969 -0.408 1 44.06 257 GLY B N 1
ATOM 3913 C CA . GLY B 1 257 ? -22.312 25.906 -0.789 1 44.06 257 GLY B CA 1
ATOM 3914 C C . GLY B 1 257 ? -22.141 26.438 -2.199 1 44.06 257 GLY B C 1
ATOM 3915 O O . GLY B 1 257 ? -22.969 27.234 -2.67 1 44.06 257 GLY B O 1
ATOM 3916 N N . GLY B 1 258 ? -20.984 26.719 -2.732 1 39.84 258 GLY B N 1
ATOM 3917 C CA . GLY B 1 258 ? -21.078 27.5 -3.953 1 39.84 258 GLY B CA 1
ATOM 3918 C C . GLY B 1 258 ? -21.5 26.688 -5.16 1 39.84 258 GLY B C 1
ATOM 3919 O O . GLY B 1 258 ? -21.266 25.469 -5.211 1 39.84 258 GLY B O 1
ATOM 3920 N N . ASN B 1 259 ? -22.656 27 -5.668 1 34.06 259 ASN B N 1
ATOM 3921 C CA . ASN B 1 259 ? -23.094 26.625 -7.016 1 34.06 259 ASN B CA 1
ATOM 3922 C C . ASN B 1 259 ? -21.891 26.5 -7.965 1 34.06 259 ASN B C 1
ATOM 3924 O O . ASN B 1 259 ? -21.062 27.391 -8.039 1 34.06 259 ASN B O 1
ATOM 3928 N N . CYS B 1 260 ? -21.359 25.297 -8.258 1 38.72 260 CYS B N 1
ATOM 3929 C CA . CYS B 1 260 ? -20.453 25.062 -9.367 1 38.72 260 CYS B CA 1
ATOM 3930 C C . CYS B 1 260 ? -20.594 26.141 -10.43 1 38.72 260 CYS B C 1
ATOM 3932 O O . CYS B 1 260 ? -19.797 26.203 -11.375 1 38.72 260 CYS B O 1
ATOM 3934 N N . SER B 1 261 ? -21.781 26.781 -10.555 1 35.41 261 SER B N 1
ATOM 3935 C CA . SER B 1 261 ? -22.031 27.828 -11.539 1 35.41 261 SER B CA 1
ATOM 3936 C C . SER B 1 261 ? -21.109 29.016 -11.305 1 35.41 261 SER B C 1
ATOM 3938 O O . SER B 1 261 ? -20.734 29.719 -12.25 1 35.41 261 SER B O 1
ATOM 3940 N N . GLU B 1 262 ? -20.891 29.516 -10.133 1 35.75 262 GLU B N 1
ATOM 3941 C CA . GLU B 1 262 ? -20.125 30.734 -9.914 1 35.75 262 GLU B CA 1
ATOM 3942 C C . GLU B 1 262 ? -18.625 30.453 -9.961 1 35.75 262 GLU B C 1
ATOM 3944 O O . GLU B 1 262 ? -17.844 31.312 -10.383 1 35.75 262 GLU B O 1
ATOM 3949 N N . ALA B 1 263 ? -18.094 29.359 -9.523 1 36.12 263 ALA B N 1
ATOM 3950 C CA . ALA B 1 263 ? -16.656 29.094 -9.648 1 36.12 263 ALA B CA 1
ATOM 3951 C C . ALA B 1 263 ? -16.266 28.859 -11.109 1 36.12 263 ALA B C 1
ATOM 3953 O O . ALA B 1 263 ? -15.148 29.172 -11.516 1 36.12 263 ALA B O 1
ATOM 3954 N N . ARG B 1 264 ? -16.984 28.141 -11.805 1 36.28 264 ARG B N 1
ATOM 3955 C CA . ARG B 1 264 ? -16.734 27.984 -13.234 1 36.28 264 ARG B CA 1
ATOM 3956 C C . ARG B 1 264 ? -16.906 29.312 -13.969 1 36.28 264 ARG B C 1
ATOM 3958 O O . ARG B 1 264 ? -16.562 29.422 -15.148 1 36.28 264 ARG B O 1
ATOM 3965 N N . SER B 1 265 ? -17.688 30.109 -13.336 1 31.64 265 SER B N 1
ATOM 3966 C CA . SER B 1 265 ? -18.047 31.344 -14.016 1 31.64 265 SER B CA 1
ATOM 3967 C C . SER B 1 265 ? -17 32.438 -13.797 1 31.64 265 SER B C 1
ATOM 3969 O O . SER B 1 265 ? -17.203 33.594 -14.164 1 31.64 265 SER B O 1
ATOM 3971 N N . ALA B 1 266 ? -16.031 32.219 -12.906 1 33.41 266 ALA B N 1
ATOM 3972 C CA . ALA B 1 266 ? -15.172 33.375 -13.078 1 33.41 266 ALA B CA 1
ATOM 3973 C C . ALA B 1 266 ? -14.523 33.406 -14.461 1 33.41 266 ALA B C 1
ATOM 3975 O O . ALA B 1 266 ? -13.859 32.438 -14.844 1 33.41 266 ALA B O 1
ATOM 3976 N N . PRO B 1 267 ? -15.047 34.125 -15.328 1 30.92 267 PRO B N 1
ATOM 3977 C CA . PRO B 1 267 ? -14.578 34.344 -16.703 1 30.92 267 PRO B CA 1
ATOM 3978 C C . PRO B 1 267 ? -13.062 34.531 -16.781 1 30.92 267 PRO B C 1
ATOM 3980 O O . PRO B 1 267 ? -12.445 35.094 -15.891 1 30.92 267 PRO B O 1
ATOM 3983 N N . GLN B 1 268 ? -12.414 33.562 -17.375 1 30 268 GLN B N 1
ATOM 3984 C CA . GLN B 1 268 ? -11.141 33.906 -18 1 30 268 GLN B CA 1
ATOM 3985 C C . GLN B 1 268 ? -11.195 35.312 -18.625 1 30 268 GLN B C 1
ATOM 3987 O O . GLN B 1 268 ? -11.883 35.5 -19.609 1 30 268 GLN B O 1
ATOM 3992 N N . THR B 1 269 ? -11.547 36.375 -17.844 1 25.03 269 THR B N 1
ATOM 3993 C CA . THR B 1 269 ? -11.125 37.594 -18.531 1 25.03 269 THR B CA 1
ATOM 3994 C C . THR B 1 269 ? -9.602 37.688 -18.578 1 25.03 269 THR B C 1
ATOM 3996 O O . THR B 1 269 ? -8.922 37.281 -17.625 1 25.03 269 THR B O 1
#

Nearest PDB structures (foldseek):
  3gbf-assembly1_A-2  TM=2.335E-01  e=5.631E-01  Streptomyces viridochromogenes
  4ev0-assembly1_A  TM=2.792E-01  e=3.035E+00  Thermus thermophilus HB8
  5h3o-assembly1_D  TM=2.618E-01  e=3.799E+00  Caenorhabditis elegans
  8eu3-assembly1_B  TM=1.923E-01  e=4.755E+00  Homo sapiens
  8eu3-assembly1_C  TM=2.252E-01  e=7.045E+00  Homo sapiens

Secondary structure (DSSP, 8-state):
----------GGGTTHHHHHHHHHHHHHTTT---------SB-TT---B--TT-B-BTB-S----TT-BEEEETTEEEEEETTEEEEEEEEETTTTEEEEE--EEEE---TTS-----PPEE-TTSSEEE-TTTEEEEEESSEEEEEEEPSSSTT-EEEEEEEE-S-GGG--SSS-SSBSEEEEEPPTT--EE-EEEE--HHHHHHSSGGGGG--TTGGGSPEEEEEEETTT----GGGGTS---S-EEEEEE--SSS-HHHHTTS---/----------TT-TTHHHHHHHHHHHHHTT----------SB-TT---B--TT-B-BTB-S----TT-BEEEETTEEEEEETTEEEEEEEEETTTTEEEEE--EEEE---TTS-----PPEE-TTSSEEE-TTTEEEEEESSEEEEEEEPSSSTT-EEEEEEEE-S-GGG--SSS-SSBSEEEEEPPTT--EE-EEEE--HHHHHHS-GGGGG--TTGGGSPEEEEEEEGGG----GGGGTS---S-EEEEEE--SSS-HHHHTTS---

Sequence (538 aa):
MKILGAQGNPCATTPHIFLVQLLLLCLCSLFCTGFSQSNPTKCPGSSIDIPSPFNIPGNSSISRNPGFDISCDSTGPMISLGRKQYRVLGISLLQGYVRVTGHTVYTQCQQNAGPVTTNFIDLRGTPFTFSPTLNKFTVVGCDSMAMIQSPDVTSRYRGGCVSFCASEGSITSGTCSGVGCCQASVPEELKVLKLEFTSIRSQLLQSSGSLGNISKSSSAWCSKAFIVDQGSYVFSRDHLDRNLTNLPMVLDWSISGGNCSEARSAPQTMKILGAQGNPCATTPHIFLVQLLLLCLCSLFCTGFSQSNPTKCPGSSIDIPSPFNIPGNSSISRNPGFDISCDSTGPMISLGRKQYRVLGISLLQGYVRVTGHTVYTQCQQNAGPVTTNFIDLRGTPFTFSPTLNKFTVVGCDSMAMIQSPDVTSRYRGGCVSFCASEGSITSGTCSGVGCCQASVPEELKVLKLEFTSIRSQLLQSSGSLGNISKSSSAWCSKAFIVDQGSYVFSRDHLDRNLTNLPMVLDWSISGGNCSEARSAPQT

Foldseek 3Di:
DPPDDDDDDPPDPPDPVVVVVVVVVVVVPPPCPVPPVPQDQFAPPDPEGNDPVAHAPPDDPDDNDPQRYWYQDPVTIWGDFPPDIWHWDYDDPPQFKTKTFWDKAWDLAPDPDDDSPQDKGARPPHQKFFDQVFKKKKKFAAWKKKFFDDPPDPPDTDDIAAAHALDLVVDDWFDAPRHRMHIDGDGPRHGMGGMDMDTCVVVVCVPPVRSVPVPPVSSNFIMMIIMAGPVQDTGDSCPRVDDDTRHMTMIGGDDVPDDPCVSVPPDPD/DDPPDDPDDPPPPDPPVVVVVVVVVVVVPPPCPVPPVPQQQFAPPDPEGNDPVAHAPDDDDDDNDPQRYWYQDPVTIWGDFDPDIWHWDYDDPPQFKTKTFWDKAWDLAPDPDDDSPLDKGARPPHQKFFDQVFKKKKKFAAWKKKFFDDPPDPPDTDDIAAAHAQELVRDDWFDAPRHRMHIDGDGPRHGMGGMDMDTCVVVVCVPPVRSVPVPPVSSNFIMMIIMAGPVQDTGDSCPRVDDDTRHMTMIGGDDVPDDPCVVVPPDPD

Radius of gyration: 38.6 Å; Cα contacts (8 Å, |Δi|>4): 1108; chains: 2; bounding box: 95×157×133 Å

InterPro domains:
  IPR025287 Wall-associated receptor kinase, galacturonan-binding domain [PF13947] (42-100)

pLDDT: mean 75.3, std 22.77, range [25.0, 98.31]

Organism: Aegilops tauschii subsp. strangulata (NCBI:txid200361)